Protein AF-R5XED9-F1 (afdb_monomer_lite)

InterPro domains:
  IPR010559 Signal transduction histidine kinase, internal region [PF06580] (290-365)
  IPR011051 RmlC-like cupin domain superfamily [SSF51182] (3-180)
  IPR013096 Cupin 2, conserved barrel [PF07883] (32-98)
  IPR014710 RmlC-like jelly roll fold [G3DSA:2.60.120.10] (1-120)
  IPR018771 PocR domain [PF10114] (120-231)
  IPR036890 Histidine kinase/HSP90-like ATPase superfamily [G3DSA:3.30.565.10] (344-487)
  IPR036890 Histidine kinase/HSP90-like ATPase superfamily [SSF55874] (348-483)
  IPR050640 Bacterial two-component sensor kinase systems [PTHR34220] (236-482)

Structure (mmCIF, N/CA/C/O backbone):
data_AF-R5XED9-F1
#
_entry.id   AF-R5XED9-F1
#
loop_
_atom_site.group_PDB
_atom_site.id
_atom_site.type_symbol
_atom_site.label_atom_id
_atom_site.label_alt_id
_atom_site.label_comp_id
_atom_site.label_asym_id
_atom_site.label_entity_id
_atom_site.label_seq_id
_atom_site.pdbx_PDB_ins_code
_atom_site.Cartn_x
_atom_site.Cartn_y
_atom_site.Cartn_z
_atom_site.occupancy
_atom_site.B_iso_or_equiv
_atom_site.auth_seq_id
_atom_site.auth_comp_id
_atom_site.auth_asym_id
_atom_site.auth_atom_id
_atom_site.pdbx_PDB_model_num
ATOM 1 N N . MET A 1 1 ? 29.997 -13.343 -53.198 1.00 53.66 1 MET A N 1
ATOM 2 C CA . MET A 1 1 ? 30.738 -12.195 -52.631 1.00 53.66 1 MET A CA 1
ATOM 3 C C . MET A 1 1 ? 30.025 -10.928 -53.077 1.00 53.66 1 MET A C 1
ATOM 5 O O . MET A 1 1 ? 29.960 -10.678 -54.275 1.00 53.66 1 MET A O 1
ATOM 9 N N . LYS A 1 2 ? 29.362 -10.212 -52.163 1.00 77.31 2 LYS A N 1
ATOM 10 C CA . LYS A 1 2 ? 28.575 -9.017 -52.507 1.00 77.31 2 LYS A CA 1
ATOM 11 C C . LYS A 1 2 ? 29.550 -7.839 -52.592 1.00 77.31 2 LYS A C 1
ATOM 13 O O . LYS A 1 2 ? 30.256 -7.584 -51.621 1.00 77.31 2 LYS A O 1
ATOM 18 N N . ILE A 1 3 ? 29.641 -7.177 -53.744 1.00 83.31 3 ILE A N 1
ATOM 19 C CA . ILE A 1 3 ? 30.470 -5.976 -53.923 1.00 83.31 3 ILE A CA 1
ATOM 20 C C . ILE A 1 3 ? 29.538 -4.772 -53.960 1.00 83.31 3 ILE A C 1
ATOM 22 O O . ILE A 1 3 ? 28.614 -4.732 -54.771 1.00 83.31 3 ILE A O 1
ATOM 26 N N . GLN A 1 4 ? 29.781 -3.800 -53.091 1.00 79.06 4 GLN A N 1
ATOM 27 C CA . GLN A 1 4 ? 29.063 -2.531 -53.064 1.00 79.06 4 GLN A CA 1
ATOM 28 C C . GLN A 1 4 ? 29.987 -1.435 -53.595 1.00 79.06 4 GLN A C 1
ATOM 30 O O . GLN A 1 4 ? 31.063 -1.220 -53.047 1.00 79.06 4 GLN A O 1
ATOM 35 N N . ARG A 1 5 ? 29.591 -0.761 -54.677 1.00 81.25 5 ARG A N 1
ATOM 36 C CA . ARG A 1 5 ? 30.381 0.318 -55.289 1.00 81.25 5 ARG A CA 1
ATOM 37 C C . ARG A 1 5 ? 30.017 1.665 -54.669 1.00 81.25 5 ARG A C 1
ATOM 39 O O . ARG A 1 5 ? 28.851 1.889 -54.356 1.00 81.25 5 ARG A O 1
ATOM 46 N N . THR A 1 6 ? 31.008 2.535 -54.520 1.00 79.00 6 THR A N 1
ATOM 47 C CA . THR A 1 6 ? 30.877 3.906 -54.008 1.00 79.00 6 THR A CA 1
ATOM 48 C C . THR A 1 6 ? 31.649 4.865 -54.919 1.00 79.00 6 THR A C 1
ATOM 50 O O . THR A 1 6 ? 32.412 4.433 -55.785 1.00 79.00 6 THR A O 1
ATOM 53 N N . ASP A 1 7 ? 31.495 6.175 -54.729 1.00 75.56 7 ASP A N 1
ATOM 54 C CA . ASP A 1 7 ? 32.214 7.177 -55.535 1.00 75.56 7 ASP A CA 1
ATOM 55 C C . ASP A 1 7 ? 33.727 7.257 -55.232 1.00 75.56 7 ASP A C 1
ATOM 57 O O . ASP A 1 7 ? 34.505 7.805 -56.021 1.00 75.56 7 ASP A O 1
ATOM 61 N N . TRP A 1 8 ? 34.159 6.693 -54.101 1.00 82.38 8 TRP A N 1
ATOM 62 C CA . TRP A 1 8 ? 35.553 6.662 -53.646 1.00 82.38 8 TRP A CA 1
ATOM 63 C C . TRP A 1 8 ? 36.232 5.294 -53.830 1.00 82.38 8 TRP A C 1
ATOM 65 O O . TRP A 1 8 ? 37.454 5.190 -53.702 1.00 82.38 8 TRP A O 1
ATOM 75 N N . GLY A 1 9 ? 35.468 4.252 -54.174 1.00 88.19 9 GLY A N 1
ATOM 76 C CA . GLY A 1 9 ? 35.983 2.905 -54.382 1.00 88.19 9 GLY A CA 1
ATOM 77 C C . GLY A 1 9 ? 34.903 1.833 -54.280 1.00 88.19 9 GLY A C 1
ATOM 78 O O . GLY A 1 9 ? 33.873 1.903 -54.955 1.00 88.19 9 GLY A O 1
ATOM 79 N N . TYR A 1 10 ? 35.152 0.785 -53.496 1.00 87.25 10 TYR A N 1
ATOM 80 C CA . TYR A 1 10 ? 34.181 -0.291 -53.299 1.00 87.25 10 TYR A CA 1
ATOM 81 C C . TYR A 1 10 ? 34.418 -1.067 -52.002 1.00 87.25 10 TYR A C 1
ATOM 83 O O . TYR A 1 10 ? 35.506 -1.064 -51.431 1.00 87.25 10 TYR A O 1
ATOM 91 N N . ILE A 1 11 ? 33.373 -1.759 -51.553 1.00 87.56 11 ILE A N 1
ATOM 92 C CA . ILE A 1 11 ? 33.363 -2.610 -50.367 1.00 87.56 11 ILE A CA 1
ATOM 93 C C . ILE A 1 11 ? 33.111 -4.051 -50.805 1.00 87.56 11 ILE A C 1
ATOM 95 O O . ILE A 1 11 ? 32.110 -4.349 -51.463 1.00 87.56 11 ILE A O 1
ATOM 99 N N . GLU A 1 12 ? 34.003 -4.952 -50.414 1.00 90.00 12 GLU A N 1
ATOM 100 C CA . GLU A 1 12 ? 33.852 -6.393 -50.578 1.00 90.00 12 GLU A CA 1
ATOM 101 C C . GLU A 1 12 ? 33.351 -7.021 -49.274 1.00 90.00 12 GLU A C 1
ATOM 103 O O . GLU A 1 12 ? 34.078 -7.099 -48.282 1.00 90.00 12 GLU A O 1
ATOM 108 N N . TRP A 1 13 ? 32.125 -7.532 -49.269 1.00 83.44 13 TRP A N 1
ATOM 109 C CA . TRP A 1 13 ? 31.593 -8.222 -48.099 1.00 83.44 13 TRP A CA 1
ATOM 110 C C . TRP A 1 13 ? 32.184 -9.629 -47.977 1.00 83.44 13 TRP A C 1
ATOM 112 O O . TRP A 1 13 ? 32.016 -10.460 -48.880 1.00 83.44 13 TRP A O 1
ATOM 122 N N . ARG A 1 14 ? 32.863 -9.893 -46.854 1.00 83.75 14 ARG A N 1
ATOM 123 C CA . ARG A 1 14 ? 33.386 -11.220 -46.487 1.00 83.75 14 ARG A CA 1
ATOM 124 C C . ARG A 1 14 ? 32.412 -11.956 -45.582 1.00 83.75 14 ARG A C 1
ATOM 126 O O . ARG A 1 14 ? 32.190 -13.145 -45.778 1.00 83.75 14 ARG A O 1
ATOM 133 N N . HIS A 1 15 ? 31.783 -11.222 -44.677 1.00 78.69 15 HIS A N 1
ATOM 134 C CA . HIS A 1 15 ? 30.698 -11.693 -43.841 1.00 78.69 15 HIS A CA 1
ATOM 135 C C . HIS A 1 15 ? 29.735 -10.530 -43.584 1.00 78.69 15 HIS A C 1
ATOM 137 O O . HIS A 1 15 ? 30.174 -9.427 -43.261 1.00 78.69 15 HIS A O 1
ATOM 143 N N . ILE A 1 16 ? 28.444 -10.783 -43.785 1.00 69.44 16 ILE A N 1
ATOM 144 C CA . ILE A 1 16 ? 27.357 -9.884 -43.396 1.00 69.44 16 ILE A CA 1
ATOM 145 C C . ILE A 1 16 ? 26.579 -10.653 -42.350 1.00 69.44 16 ILE A C 1
ATOM 147 O O . ILE A 1 16 ? 26.185 -11.793 -42.603 1.00 69.44 16 ILE A O 1
ATOM 151 N N . HIS A 1 17 ? 26.381 -10.035 -41.204 1.00 68.75 17 HIS A N 1
ATOM 152 C CA . HIS A 1 17 ? 25.638 -10.645 -40.127 1.00 68.75 17 HIS A CA 1
ATOM 153 C C . HIS A 1 17 ? 24.160 -10.929 -40.513 1.00 68.75 17 HIS A C 1
ATOM 155 O O . HIS A 1 17 ? 23.501 -10.111 -41.160 1.00 68.75 17 HIS A O 1
ATOM 161 N N . ASP A 1 18 ? 23.639 -12.093 -40.095 1.00 65.19 18 ASP A N 1
ATOM 162 C CA . ASP A 1 18 ? 22.243 -12.527 -40.277 1.00 65.19 18 ASP A CA 1
ATOM 163 C C . ASP A 1 18 ? 21.351 -12.066 -39.111 1.00 65.19 18 ASP A C 1
ATOM 165 O O . ASP A 1 18 ? 21.560 -12.462 -37.966 1.00 65.19 18 ASP A O 1
ATOM 169 N N . GLU A 1 19 ? 20.307 -11.288 -39.414 1.00 55.00 19 GLU A N 1
ATOM 170 C CA . GLU A 1 19 ? 19.311 -10.782 -38.454 1.00 55.00 19 GLU A CA 1
ATOM 171 C C . GLU A 1 19 ? 18.664 -11.858 -37.565 1.00 55.00 19 GLU A C 1
ATOM 173 O O . GLU A 1 19 ? 18.205 -11.534 -36.466 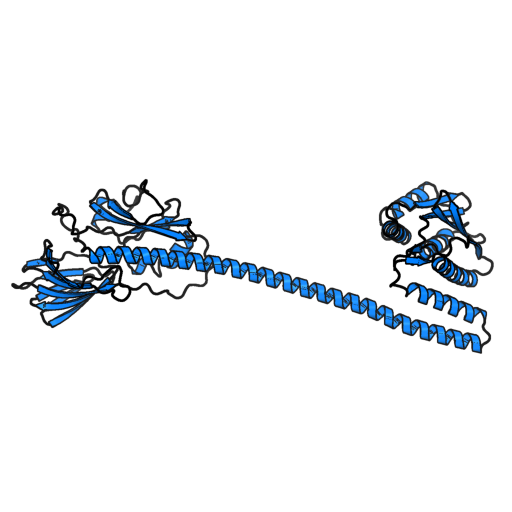1.00 55.00 19 GLU A O 1
ATOM 178 N N . ASN A 1 20 ? 18.656 -13.124 -37.991 1.00 53.72 20 ASN A N 1
ATOM 179 C CA . ASN A 1 20 ? 18.056 -14.226 -37.240 1.00 53.72 20 ASN A CA 1
ATOM 180 C C . ASN A 1 20 ? 19.028 -14.954 -36.293 1.00 53.72 20 ASN A C 1
ATOM 182 O O . ASN A 1 20 ? 18.572 -15.702 -35.422 1.00 53.72 20 ASN A O 1
ATOM 186 N N . ASP A 1 21 ? 20.344 -14.740 -36.408 1.00 59.78 21 ASP A N 1
ATOM 187 C CA . ASP A 1 21 ? 21.347 -15.422 -35.580 1.00 59.78 21 ASP A CA 1
ATOM 188 C C . ASP A 1 21 ? 21.891 -14.514 -34.465 1.00 59.78 21 ASP A C 1
ATOM 190 O O . ASP A 1 21 ? 22.807 -13.717 -34.653 1.00 59.78 21 ASP A O 1
ATOM 194 N N . LYS A 1 22 ? 21.364 -14.689 -33.247 1.00 52.91 22 LYS A N 1
ATOM 195 C CA . LYS A 1 22 ? 21.761 -13.928 -32.046 1.00 52.91 22 LYS A CA 1
ATOM 196 C C . LYS A 1 22 ? 23.208 -14.164 -31.582 1.00 52.91 22 LYS A C 1
ATOM 198 O O . LYS A 1 22 ? 23.651 -13.462 -30.676 1.00 52.91 22 LYS A O 1
ATOM 203 N N . LYS A 1 23 ? 23.925 -15.160 -32.120 1.00 50.56 23 LYS A N 1
ATOM 204 C CA . LYS A 1 23 ? 25.312 -15.479 -31.723 1.00 50.56 23 LYS A CA 1
ATOM 205 C C . LYS A 1 23 ? 26.367 -14.787 -32.581 1.00 50.56 23 LYS A C 1
ATOM 207 O O . LYS A 1 23 ? 27.542 -14.809 -32.225 1.00 50.56 23 LYS A O 1
ATOM 212 N N . GLN A 1 24 ? 25.967 -14.186 -33.694 1.00 57.19 24 GLN A N 1
ATOM 213 C CA . GLN A 1 24 ? 26.857 -13.473 -34.602 1.00 57.19 24 GLN A CA 1
ATOM 214 C C . GLN A 1 24 ? 26.463 -12.004 -34.529 1.00 57.19 24 GLN A C 1
ATOM 216 O O . GLN A 1 24 ? 25.286 -11.703 -34.584 1.00 57.19 24 GLN A O 1
ATOM 221 N N . LEU A 1 25 ? 27.400 -11.083 -34.328 1.00 63.72 25 LEU A N 1
ATOM 222 C CA . LEU A 1 25 ? 27.081 -9.650 -34.216 1.00 63.72 25 LEU A CA 1
ATOM 223 C C . LEU A 1 25 ? 28.020 -8.769 -35.044 1.00 63.72 25 LEU A C 1
ATOM 225 O O . LEU A 1 25 ? 27.736 -7.590 -35.216 1.00 63.72 25 LEU A O 1
ATOM 229 N N . MET A 1 26 ? 29.115 -9.335 -35.558 1.00 76.56 26 MET A N 1
ATOM 230 C CA . MET A 1 26 ? 30.164 -8.595 -36.251 1.00 76.56 26 MET A CA 1
ATOM 231 C C . MET A 1 26 ? 29.989 -8.653 -37.764 1.00 76.56 26 MET A C 1
ATOM 233 O O . MET A 1 26 ? 29.699 -9.712 -38.318 1.00 76.56 26 MET A O 1
ATOM 237 N N . ASP A 1 27 ? 30.280 -7.541 -38.428 1.00 80.38 27 ASP A N 1
ATOM 238 C CA . ASP A 1 27 ? 30.421 -7.489 -39.880 1.00 80.38 27 ASP A CA 1
ATOM 239 C C . ASP A 1 27 ? 31.900 -7.507 -40.275 1.00 80.38 27 ASP A C 1
ATOM 241 O O . ASP A 1 27 ? 32.727 -6.840 -39.650 1.00 80.38 27 ASP A O 1
ATOM 245 N N . ILE A 1 28 ? 32.238 -8.236 -41.346 1.00 86.38 28 ILE A N 1
ATOM 246 C CA . ILE A 1 28 ? 33.608 -8.302 -41.873 1.00 86.38 28 ILE A CA 1
ATOM 247 C C . ILE A 1 28 ? 33.599 -7.934 -43.353 1.00 86.38 28 ILE A C 1
ATOM 249 O O . ILE A 1 28 ? 32.972 -8.598 -44.190 1.00 86.38 28 ILE A O 1
ATOM 253 N N . ARG A 1 29 ? 34.350 -6.892 -43.702 1.00 88.12 29 ARG A N 1
ATOM 254 C CA . ARG A 1 29 ? 34.438 -6.378 -45.072 1.00 88.12 29 ARG A CA 1
ATOM 255 C C . ARG A 1 29 ? 35.858 -5.978 -45.435 1.00 88.12 29 ARG A C 1
ATOM 257 O O . ARG A 1 29 ? 36.657 -5.674 -44.563 1.00 88.12 29 ARG A O 1
ATOM 264 N N . ILE A 1 30 ? 36.164 -5.960 -46.727 1.00 91.62 30 ILE A N 1
ATOM 265 C CA . ILE A 1 30 ? 37.365 -5.299 -47.242 1.00 91.62 30 ILE A CA 1
ATOM 266 C C . ILE A 1 30 ? 36.920 -3.978 -47.863 1.00 91.62 30 ILE A C 1
ATOM 268 O O . ILE A 1 30 ? 36.149 -3.976 -48.824 1.00 91.62 30 ILE A O 1
ATOM 272 N N . SER A 1 31 ? 37.370 -2.866 -47.290 1.00 91.38 31 SER A N 1
ATOM 273 C CA . SER A 1 31 ? 37.200 -1.531 -47.862 1.00 91.38 31 SER A CA 1
ATOM 274 C C . SER A 1 31 ? 38.340 -1.266 -48.837 1.00 91.38 31 SER A C 1
ATOM 276 O O . SER A 1 31 ? 39.497 -1.519 -48.506 1.00 91.38 31 SER A O 1
ATOM 278 N N . VAL A 1 32 ? 38.027 -0.789 -50.041 1.00 93.75 32 VAL A N 1
ATOM 279 C CA . VAL A 1 32 ? 39.030 -0.427 -51.045 1.00 93.75 32 VAL A CA 1
ATOM 280 C C . VAL A 1 32 ? 38.841 1.027 -51.446 1.00 93.75 32 VAL A C 1
ATOM 282 O O . VAL A 1 32 ? 37.838 1.367 -52.074 1.00 93.75 32 VAL A O 1
ATOM 285 N N . VAL A 1 33 ? 39.817 1.875 -51.115 1.00 93.06 33 VAL A N 1
ATOM 286 C CA . VAL A 1 33 ? 39.864 3.286 -51.523 1.00 93.06 33 VAL A CA 1
ATOM 287 C C . VAL A 1 33 ? 40.823 3.420 -52.704 1.00 93.06 33 VAL A C 1
ATOM 289 O O . VAL A 1 33 ? 41.997 3.056 -52.615 1.00 93.06 33 VAL A O 1
ATOM 292 N N . LEU A 1 34 ? 40.327 3.913 -53.840 1.00 93.50 34 LEU A N 1
ATOM 293 C CA . LEU A 1 34 ? 41.133 4.025 -55.062 1.00 93.50 34 LEU A CA 1
ATOM 294 C C . LEU A 1 34 ? 42.209 5.125 -54.939 1.00 93.50 34 LEU A C 1
ATOM 296 O O . LEU A 1 34 ? 42.018 6.063 -54.163 1.00 93.50 34 LEU A O 1
ATOM 300 N N . PRO A 1 35 ? 43.313 5.046 -55.706 1.00 93.62 35 PRO A N 1
ATOM 301 C CA . PRO A 1 35 ? 44.357 6.073 -55.709 1.00 93.62 35 PRO A CA 1
ATOM 302 C C . PRO A 1 35 ? 43.795 7.483 -55.921 1.00 93.62 35 PRO A C 1
ATOM 304 O O . PRO A 1 35 ? 42.938 7.703 -56.784 1.00 93.62 35 PRO A O 1
ATOM 307 N N . GLY A 1 36 ? 44.241 8.436 -55.098 1.00 86.69 36 GLY A N 1
ATOM 308 C CA . GLY A 1 36 ? 43.789 9.831 -55.135 1.00 86.69 36 GLY A CA 1
ATOM 309 C C . GLY A 1 36 ? 42.319 10.060 -54.751 1.00 86.69 36 GLY A C 1
ATOM 310 O O . GLY A 1 36 ? 41.813 11.175 -54.905 1.00 86.69 36 GLY A O 1
ATOM 311 N N . LYS A 1 37 ? 41.603 9.033 -54.273 1.00 91.44 37 LYS A N 1
ATOM 312 C CA . LYS A 1 37 ? 40.243 9.154 -53.732 1.00 91.44 37 LYS A CA 1
ATOM 313 C C . LYS A 1 37 ? 40.260 9.215 -52.210 1.00 91.44 37 LYS A C 1
ATOM 315 O O . LYS A 1 37 ? 41.192 8.758 -51.547 1.00 91.44 37 LYS A O 1
ATOM 320 N N . SER A 1 38 ? 39.183 9.759 -51.656 1.00 87.12 38 SER A N 1
ATOM 321 C CA . SER A 1 38 ? 38.952 9.790 -50.219 1.00 87.12 38 SER A CA 1
ATOM 322 C C . SER A 1 38 ? 37.547 9.330 -49.871 1.00 87.12 38 SER A C 1
ATOM 324 O O . SER A 1 38 ? 36.565 9.684 -50.526 1.00 87.12 38 SER A O 1
ATOM 326 N N . GLN A 1 39 ? 37.463 8.533 -48.813 1.00 85.69 39 GLN A N 1
ATOM 327 C CA . GLN A 1 39 ? 36.217 8.275 -48.120 1.00 85.69 39 GLN A CA 1
ATOM 328 C C . GLN A 1 39 ? 35.879 9.535 -47.308 1.00 85.69 39 GLN A C 1
ATOM 330 O O . GLN A 1 39 ? 36.675 9.920 -46.448 1.00 85.69 39 GLN A O 1
ATOM 335 N N . PRO A 1 40 ? 34.740 10.198 -47.574 1.00 80.62 40 PRO A N 1
ATOM 336 C CA . PRO A 1 40 ? 34.420 11.475 -46.948 1.00 80.62 40 PRO A CA 1
ATOM 337 C C . PRO A 1 40 ? 34.156 11.316 -45.449 1.00 80.62 40 PRO A C 1
ATOM 339 O O . PRO A 1 40 ? 33.807 10.231 -44.976 1.00 80.62 40 PRO A O 1
ATOM 342 N N . LYS A 1 41 ? 34.272 12.422 -44.706 1.00 82.56 41 LYS A N 1
ATOM 343 C CA . LYS A 1 41 ? 34.002 12.461 -43.266 1.00 82.56 41 LYS A CA 1
ATOM 344 C C . LYS A 1 41 ? 32.626 11.904 -42.913 1.00 82.56 41 LYS A C 1
ATOM 346 O O . LYS A 1 41 ? 31.605 12.425 -43.359 1.00 82.56 41 LYS A O 1
ATOM 351 N N . HIS A 1 42 ? 32.608 10.894 -42.052 1.00 81.62 42 HIS A N 1
ATOM 352 C CA . HIS A 1 42 ? 31.393 10.265 -41.539 1.00 81.62 42 HIS A CA 1
ATOM 353 C C . HIS A 1 42 ? 31.592 9.763 -40.106 1.00 81.62 42 HIS A C 1
ATOM 355 O O . HIS A 1 42 ? 32.684 9.877 -39.552 1.00 81.62 42 HIS A O 1
ATOM 361 N N . THR A 1 43 ? 30.527 9.245 -39.498 1.00 76.94 43 THR A N 1
ATOM 362 C CA . THR A 1 43 ? 30.533 8.749 -38.119 1.00 76.94 43 THR A CA 1
ATOM 363 C C . THR A 1 43 ? 29.780 7.431 -38.044 1.00 76.94 43 THR A C 1
ATOM 365 O O . THR A 1 43 ? 28.676 7.317 -38.580 1.00 76.94 43 THR A O 1
ATOM 368 N N . HIS A 1 44 ? 30.356 6.458 -37.344 1.00 75.06 44 HIS A N 1
ATOM 369 C CA . HIS A 1 44 ? 29.698 5.199 -37.012 1.00 75.06 44 HIS A CA 1
ATOM 370 C C . HIS A 1 44 ? 29.288 5.218 -35.549 1.00 75.06 44 HIS A C 1
ATOM 372 O O . HIS A 1 44 ? 30.126 5.108 -34.669 1.00 75.06 44 HIS A O 1
ATOM 378 N N . TYR A 1 45 ? 28.000 5.394 -35.275 1.00 70.38 45 TYR A N 1
ATOM 379 C CA . TYR A 1 45 ? 27.528 5.557 -33.898 1.00 70.38 45 TYR A CA 1
ATOM 380 C C . TYR A 1 45 ? 27.180 4.249 -33.184 1.00 70.38 45 TYR A C 1
ATOM 382 O O . TYR A 1 45 ? 27.131 4.196 -31.962 1.00 70.38 45 TYR A O 1
ATOM 390 N N . SER A 1 46 ? 26.865 3.211 -33.958 1.00 62.97 46 SER A N 1
ATOM 391 C CA . SER A 1 46 ? 26.353 1.933 -33.451 1.00 62.97 46 SER A CA 1
ATOM 392 C C . SER A 1 46 ? 27.385 0.814 -33.486 1.00 62.97 46 SER A C 1
ATOM 394 O O . SER A 1 46 ? 27.082 -0.296 -33.063 1.00 62.97 46 SER A O 1
ATOM 396 N N . GLU A 1 47 ? 28.586 1.098 -33.984 1.00 75.69 47 GLU A N 1
ATOM 397 C CA . GLU A 1 47 ? 29.659 0.129 -34.158 1.00 75.69 47 GLU A CA 1
ATOM 398 C C . GLU A 1 47 ? 31.015 0.793 -33.912 1.00 75.69 47 GLU A C 1
ATOM 400 O O . GLU A 1 47 ? 31.258 1.905 -34.383 1.00 75.69 47 GLU A O 1
ATOM 405 N N . GLU A 1 48 ? 31.888 0.101 -33.190 1.00 84.25 48 GLU A N 1
ATOM 406 C CA . GLU A 1 48 ? 33.326 0.359 -33.201 1.00 84.25 48 GLU A CA 1
ATOM 407 C C . GLU A 1 48 ? 33.951 -0.392 -34.382 1.00 84.25 48 GLU A C 1
ATOM 409 O O . GLU A 1 48 ? 33.442 -1.429 -34.830 1.00 84.25 48 GLU A O 1
ATOM 414 N N . GLN A 1 49 ? 35.039 0.143 -34.931 1.00 87.81 49 GLN A N 1
ATOM 415 C CA . GLN A 1 49 ? 35.682 -0.431 -36.107 1.00 87.81 49 GLN A CA 1
ATOM 416 C C . GLN A 1 49 ? 37.159 -0.701 -35.867 1.00 87.81 49 GLN A C 1
ATOM 418 O O . GLN A 1 49 ? 37.921 0.145 -35.399 1.00 87.81 49 GLN A O 1
ATOM 423 N N . MET A 1 50 ? 37.557 -1.902 -36.263 1.00 89.56 50 MET A N 1
ATOM 424 C CA . MET A 1 50 ? 38.933 -2.359 -36.309 1.00 89.56 50 MET A CA 1
ATOM 425 C C . MET A 1 50 ? 39.340 -2.490 -37.772 1.00 89.56 50 MET A C 1
ATOM 427 O O . MET A 1 50 ? 38.738 -3.274 -38.506 1.00 89.56 50 MET A O 1
ATOM 431 N N . LEU A 1 51 ? 40.340 -1.723 -38.203 1.00 91.62 51 LEU A N 1
ATOM 432 C CA . LEU A 1 51 ? 40.851 -1.748 -39.569 1.00 91.62 51 LEU A CA 1
ATOM 433 C C . LEU A 1 51 ? 42.287 -2.258 -39.572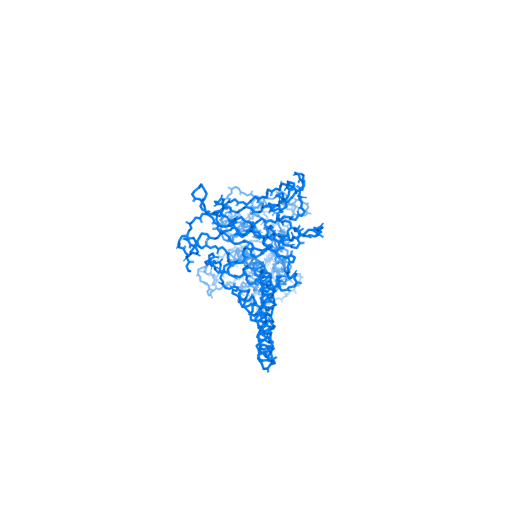 1.00 91.62 51 LEU A C 1
ATOM 435 O O . LEU A 1 51 ? 43.137 -1.778 -38.822 1.00 91.62 51 LEU A O 1
ATOM 439 N N . TYR A 1 52 ? 42.562 -3.210 -40.454 1.00 94.12 52 TYR A N 1
ATOM 440 C CA . TYR A 1 52 ? 43.899 -3.708 -40.734 1.00 94.12 52 TYR A CA 1
ATOM 441 C C . TYR A 1 52 ? 44.250 -3.423 -42.192 1.00 94.12 52 TYR A C 1
ATOM 443 O O . TYR A 1 52 ? 43.590 -3.931 -43.106 1.00 94.12 52 TYR A O 1
ATOM 451 N N . VAL A 1 53 ? 45.282 -2.609 -42.417 1.00 95.31 53 VAL A N 1
ATOM 452 C CA . VAL A 1 53 ? 45.700 -2.218 -43.767 1.00 95.31 53 VAL A CA 1
ATOM 453 C C . VAL A 1 53 ? 46.394 -3.404 -44.431 1.00 95.31 53 VAL A C 1
ATOM 455 O O . VAL A 1 53 ? 47.480 -3.819 -44.031 1.00 95.31 53 VAL A O 1
ATOM 458 N N . MET A 1 54 ? 45.762 -3.964 -45.459 1.00 95.06 54 MET A N 1
ATOM 459 C CA . MET A 1 54 ? 46.263 -5.119 -46.203 1.00 95.06 54 MET A CA 1
ATOM 460 C C . MET A 1 54 ? 47.267 -4.712 -47.288 1.00 95.06 54 MET A C 1
ATOM 462 O O . MET A 1 54 ? 48.228 -5.436 -47.532 1.00 95.06 54 MET A O 1
ATOM 466 N N . SER A 1 55 ? 47.033 -3.580 -47.960 1.00 94.88 55 SER A N 1
ATOM 467 C CA . SER A 1 55 ? 47.898 -3.037 -49.018 1.00 94.88 55 SER A CA 1
ATOM 468 C C . SER A 1 55 ? 47.657 -1.538 -49.217 1.00 94.88 55 SER A C 1
ATOM 470 O O . SER A 1 55 ? 46.571 -1.052 -48.904 1.00 94.88 55 SER A O 1
ATOM 472 N N . GLY A 1 56 ? 48.634 -0.831 -49.790 1.00 94.00 56 GLY A N 1
ATOM 473 C CA . GLY A 1 56 ? 48.583 0.619 -50.009 1.00 94.00 56 GLY A CA 1
ATOM 474 C C . GLY A 1 56 ? 48.931 1.442 -48.763 1.00 94.00 56 GLY A C 1
ATOM 475 O O . GLY A 1 56 ? 49.315 0.899 -47.721 1.00 94.00 56 GLY A O 1
ATOM 476 N N . GLU A 1 57 ? 48.807 2.763 -48.884 1.00 94.50 57 GLU A N 1
ATOM 477 C CA . GLU A 1 57 ? 49.022 3.719 -47.794 1.00 94.50 57 GLU A CA 1
ATOM 478 C C . GLU A 1 57 ? 47.994 4.854 -47.821 1.00 94.50 57 GLU A C 1
ATOM 480 O O . GLU A 1 57 ? 47.510 5.281 -48.874 1.00 94.50 57 GLU A O 1
ATOM 485 N N . GLY A 1 58 ? 47.622 5.327 -46.635 1.00 93.94 58 GLY A N 1
ATOM 486 C CA . GLY A 1 58 ? 46.548 6.291 -46.473 1.00 93.94 58 GLY A CA 1
ATOM 487 C C . GLY A 1 58 ? 46.665 7.142 -45.219 1.00 93.94 58 GLY A C 1
ATOM 488 O O . GLY A 1 58 ? 47.339 6.801 -44.247 1.00 93.94 58 GLY A O 1
ATOM 489 N N . ILE A 1 59 ? 45.974 8.278 -45.232 1.00 95.00 59 ILE A N 1
ATOM 490 C CA . ILE A 1 59 ? 45.799 9.142 -44.065 1.00 95.00 59 ILE A CA 1
ATOM 491 C C . ILE A 1 59 ? 44.381 8.956 -43.532 1.00 95.00 59 ILE A C 1
ATOM 493 O O . ILE A 1 59 ? 43.412 9.354 -44.181 1.00 95.00 59 ILE A O 1
ATOM 497 N N . HIS A 1 60 ? 44.277 8.425 -42.317 1.00 93.19 60 HIS A N 1
ATOM 498 C CA . HIS A 1 60 ? 43.041 8.360 -41.541 1.00 93.19 60 HIS A CA 1
ATOM 499 C C . HIS A 1 60 ? 42.952 9.583 -40.641 1.00 93.19 60 HIS A C 1
ATOM 501 O O . HIS A 1 60 ? 43.869 9.859 -39.870 1.00 93.19 60 HIS A O 1
ATOM 507 N N . ILE A 1 61 ? 41.861 10.330 -40.712 1.00 92.31 61 ILE A N 1
ATOM 508 C CA . ILE A 1 61 ? 41.642 11.502 -39.868 1.00 92.31 61 ILE A CA 1
ATOM 509 C C . ILE A 1 61 ? 40.531 11.164 -38.886 1.00 92.31 61 ILE A C 1
ATOM 511 O O . ILE A 1 61 ? 39.370 11.216 -39.262 1.00 92.31 61 ILE A O 1
ATOM 515 N N . ILE A 1 62 ? 40.875 10.824 -37.643 1.00 90.75 62 ILE A N 1
ATOM 516 C CA . ILE A 1 62 ? 39.928 10.383 -36.606 1.00 90.75 62 ILE A CA 1
ATOM 517 C C . ILE A 1 62 ? 39.788 11.497 -35.572 1.00 90.75 62 ILE A C 1
ATOM 519 O O . ILE A 1 62 ? 40.775 11.952 -34.994 1.00 90.75 62 ILE A O 1
ATOM 523 N N . ASN A 1 63 ? 38.567 11.993 -35.367 1.00 86.62 63 ASN A N 1
ATOM 524 C CA . ASN A 1 63 ? 38.265 13.140 -34.502 1.00 86.62 63 ASN A CA 1
ATOM 525 C C . ASN A 1 63 ? 39.189 14.349 -34.759 1.00 86.62 63 ASN A C 1
ATOM 527 O O . ASN A 1 63 ? 39.612 15.048 -33.841 1.00 86.62 63 ASN A O 1
ATOM 531 N N . GLY A 1 64 ? 39.520 14.582 -36.035 1.00 85.81 64 GLY A N 1
ATOM 532 C CA . GLY A 1 64 ? 40.386 15.675 -36.488 1.00 85.81 64 GLY A CA 1
ATOM 533 C C . GLY A 1 64 ? 41.893 15.418 -36.362 1.00 85.81 64 GLY A C 1
ATOM 534 O O . GLY A 1 64 ? 42.679 16.233 -36.844 1.00 85.81 64 GLY A O 1
ATOM 535 N N . LYS A 1 65 ? 42.322 14.297 -35.768 1.00 89.75 65 LYS A N 1
ATOM 536 C CA . LYS A 1 65 ? 43.736 13.904 -35.684 1.00 89.75 65 LYS A CA 1
ATOM 537 C C . LYS A 1 65 ? 44.119 13.047 -36.884 1.00 89.75 65 LYS A C 1
ATOM 539 O O . LYS A 1 65 ? 43.417 12.098 -37.211 1.00 89.75 65 LYS A O 1
ATOM 544 N N . LYS A 1 66 ? 45.233 13.380 -37.541 1.00 92.38 66 LYS A N 1
ATOM 545 C CA . LYS A 1 66 ? 45.741 12.639 -38.703 1.00 92.38 66 LYS A CA 1
ATOM 546 C C . LYS A 1 66 ? 46.608 11.461 -38.259 1.00 92.38 66 LYS A C 1
ATOM 548 O O . LYS A 1 66 ? 47.530 11.635 -37.467 1.00 92.38 66 LYS A O 1
ATOM 553 N N . HIS A 1 67 ? 46.355 10.299 -38.838 1.00 92.00 67 HIS A N 1
ATOM 554 C CA . HIS A 1 67 ? 47.091 9.060 -38.645 1.00 92.00 67 HIS A CA 1
ATOM 555 C C . HIS A 1 67 ? 47.504 8.538 -40.021 1.00 92.00 67 HIS A C 1
ATOM 557 O O . HIS A 1 67 ? 46.658 8.132 -40.813 1.00 92.00 67 HIS A O 1
ATOM 563 N N . HIS A 1 68 ? 48.799 8.575 -40.317 1.00 95.25 68 HIS A N 1
ATOM 564 C CA . HIS A 1 68 ? 49.336 7.949 -41.522 1.00 95.25 68 HIS A CA 1
ATOM 565 C C . HIS A 1 68 ? 49.476 6.445 -41.270 1.00 95.25 68 HIS A C 1
ATOM 567 O O . HIS A 1 68 ? 50.014 6.057 -40.229 1.00 95.25 68 HIS A O 1
ATOM 573 N N . LYS A 1 69 ? 48.933 5.628 -42.176 1.00 94.25 69 LYS A N 1
ATOM 574 C CA . LYS A 1 69 ? 48.906 4.173 -42.071 1.00 94.25 69 LYS A CA 1
ATOM 575 C C . LYS A 1 69 ? 49.311 3.507 -43.377 1.00 94.25 69 LYS A C 1
ATOM 577 O O . LYS A 1 69 ? 48.896 3.941 -44.449 1.00 94.25 69 LYS A O 1
ATOM 582 N N . LYS A 1 70 ? 50.090 2.436 -43.265 1.00 94.56 70 LYS A N 1
ATOM 583 C CA . LYS A 1 70 ? 50.553 1.605 -44.386 1.00 94.56 70 LYS A CA 1
ATOM 584 C C . LYS A 1 70 ? 50.265 0.126 -44.140 1.00 94.56 70 LYS A C 1
ATOM 586 O O . LYS A 1 70 ? 49.893 -0.267 -43.036 1.00 94.56 70 LYS A O 1
ATOM 591 N N . ALA A 1 71 ? 50.467 -0.694 -45.168 1.00 95.00 71 ALA A N 1
ATOM 592 C CA . ALA A 1 71 ? 50.296 -2.143 -45.095 1.00 95.00 71 ALA A CA 1
ATOM 593 C C . ALA A 1 71 ? 50.943 -2.764 -43.838 1.00 95.00 71 ALA A C 1
ATOM 595 O O . ALA A 1 71 ? 52.105 -2.504 -43.520 1.00 95.00 71 ALA A O 1
ATOM 596 N N . GLY A 1 72 ? 50.173 -3.595 -43.135 1.00 92.12 72 GLY A N 1
ATOM 597 C CA . GLY A 1 72 ? 50.559 -4.245 -41.883 1.00 92.12 72 GLY A CA 1
ATOM 598 C C . GLY A 1 72 ? 50.172 -3.483 -40.613 1.00 92.12 72 GLY A C 1
ATOM 599 O O . GLY A 1 72 ? 50.288 -4.040 -39.521 1.00 92.12 72 GLY A O 1
ATOM 600 N N . GLU A 1 73 ? 49.703 -2.240 -40.726 1.00 94.50 73 GLU A N 1
ATOM 601 C CA . GLU A 1 73 ? 49.333 -1.417 -39.576 1.00 94.50 73 GLU A CA 1
ATOM 602 C C . GLU A 1 73 ? 47.834 -1.465 -39.260 1.00 94.50 73 GLU A C 1
ATOM 604 O O . GLU A 1 73 ? 46.986 -1.755 -40.106 1.00 94.50 73 GLU A O 1
ATOM 609 N N . PHE A 1 74 ? 47.520 -1.161 -38.000 1.00 92.00 74 PHE A N 1
ATOM 610 C CA . PHE A 1 74 ? 46.173 -1.215 -37.443 1.00 92.00 74 PHE A CA 1
ATOM 611 C C . PHE A 1 74 ? 45.623 0.177 -37.114 1.00 92.00 74 PHE A C 1
ATOM 613 O O . PHE A 1 74 ? 46.368 1.075 -36.684 1.00 92.00 74 PHE A O 1
ATOM 620 N N . VAL A 1 75 ? 44.309 0.333 -37.271 1.00 89.94 75 VAL A N 1
ATOM 621 C CA . VAL A 1 75 ? 43.534 1.512 -36.881 1.00 89.94 75 VAL A CA 1
ATOM 622 C C . VAL A 1 75 ? 42.321 1.065 -36.079 1.00 89.94 75 VAL A C 1
ATOM 624 O O . VAL A 1 75 ? 41.586 0.171 -36.489 1.00 89.94 75 VAL A O 1
ATOM 627 N N . TYR A 1 76 ? 42.114 1.718 -34.942 1.00 88.94 76 TYR A N 1
ATOM 628 C CA . TYR A 1 76 ? 40.941 1.531 -34.103 1.00 88.94 76 TYR A CA 1
ATOM 629 C C . TYR A 1 76 ? 40.096 2.795 -34.108 1.00 88.94 76 TYR A C 1
ATOM 631 O O . TYR A 1 76 ? 40.643 3.899 -34.020 1.00 88.94 76 TYR A O 1
ATOM 639 N N . ILE A 1 77 ? 38.783 2.629 -34.219 1.00 86.62 77 ILE A N 1
ATOM 640 C CA . ILE A 1 77 ? 37.832 3.728 -34.337 1.00 86.62 77 ILE A CA 1
ATOM 641 C C . ILE A 1 77 ? 36.687 3.457 -33.373 1.00 86.62 77 ILE A C 1
ATOM 643 O O . ILE A 1 77 ? 35.891 2.542 -33.586 1.00 86.62 77 ILE A O 1
ATOM 647 N N . ASP A 1 78 ? 36.632 4.255 -32.309 1.00 81.94 78 ASP A N 1
ATOM 648 C CA . ASP A 1 78 ? 35.565 4.199 -31.313 1.00 81.94 78 ASP A CA 1
ATOM 649 C C . ASP A 1 78 ? 34.193 4.483 -31.937 1.00 81.94 78 ASP A C 1
ATOM 651 O O . ASP A 1 78 ? 34.056 5.312 -32.846 1.00 81.94 78 ASP A O 1
ATOM 655 N N . GLY A 1 79 ? 33.156 3.853 -31.381 1.00 79.88 79 GLY A N 1
ATOM 656 C CA . GLY A 1 79 ? 31.774 4.220 -31.675 1.00 79.88 79 GLY A CA 1
ATOM 657 C C . GLY A 1 79 ? 31.534 5.712 -31.403 1.00 79.88 79 GLY A C 1
ATOM 658 O O . GLY A 1 79 ? 31.924 6.251 -30.371 1.00 79.88 79 GLY A O 1
ATOM 659 N N . GLY A 1 80 ? 30.922 6.406 -32.358 1.00 74.00 80 GLY A N 1
ATOM 660 C CA . GLY A 1 80 ? 30.643 7.843 -32.295 1.00 74.00 80 GLY A CA 1
ATOM 661 C C . GLY A 1 80 ? 31.798 8.750 -32.739 1.00 74.00 80 GLY A C 1
ATOM 662 O O . GLY A 1 80 ? 31.587 9.964 -32.854 1.00 74.00 80 GLY A O 1
ATOM 663 N N . ALA A 1 81 ? 32.983 8.205 -33.051 1.00 81.94 81 ALA A N 1
ATOM 664 C CA . ALA A 1 81 ? 34.100 8.975 -33.593 1.00 81.94 81 ALA A CA 1
ATOM 665 C C . ALA A 1 81 ? 33.857 9.383 -35.057 1.00 81.94 81 ALA A C 1
ATOM 667 O O . ALA A 1 81 ? 33.422 8.590 -35.893 1.00 81.94 81 ALA A O 1
ATOM 668 N N . THR A 1 82 ? 34.169 10.639 -35.385 1.00 83.00 82 THR A N 1
ATOM 669 C CA . THR A 1 82 ? 34.173 11.101 -36.782 1.00 83.00 82 THR A CA 1
ATOM 670 C C . THR A 1 82 ? 35.456 10.655 -37.468 1.00 83.00 82 THR A C 1
ATOM 672 O O . THR A 1 82 ? 36.536 10.854 -36.910 1.00 83.00 82 THR A O 1
ATOM 675 N N . HIS A 1 83 ? 35.369 10.125 -38.686 1.00 89.50 83 HIS A N 1
ATOM 676 C CA . HIS A 1 83 ? 36.549 9.726 -39.448 1.00 89.50 83 HIS A CA 1
ATOM 677 C C . HIS A 1 83 ? 36.442 9.933 -40.960 1.00 89.50 83 HIS A C 1
ATOM 679 O O . HIS A 1 83 ? 35.348 9.991 -41.520 1.00 89.50 83 HIS A O 1
ATOM 685 N N . GLU A 1 84 ? 37.591 10.064 -41.616 1.00 91.25 84 GLU A N 1
ATOM 686 C CA . GLU A 1 84 ? 37.751 10.047 -43.074 1.00 91.25 84 GLU A CA 1
ATOM 687 C C . GLU A 1 84 ? 39.083 9.405 -43.446 1.00 91.25 84 GLU A C 1
ATOM 689 O O . GLU A 1 84 ? 40.062 9.515 -42.704 1.00 91.25 84 GLU A O 1
ATOM 694 N N . THR A 1 85 ? 39.124 8.773 -44.613 1.00 92.56 85 THR A N 1
ATOM 695 C CA . THR A 1 85 ? 40.295 8.040 -45.100 1.00 92.56 85 THR A CA 1
ATOM 696 C C . THR A 1 85 ? 40.690 8.587 -46.461 1.00 92.56 85 THR A C 1
ATOM 698 O O . THR A 1 85 ? 39.867 8.645 -47.372 1.00 92.56 85 THR A O 1
ATOM 701 N N . HIS A 1 86 ? 41.950 8.976 -46.615 1.00 93.62 86 HIS A N 1
ATOM 702 C CA . HIS A 1 86 ? 42.509 9.474 -47.868 1.00 93.62 86 HIS A CA 1
ATOM 703 C C . HIS A 1 86 ? 43.556 8.493 -48.365 1.00 93.62 86 HIS A C 1
ATOM 705 O O . HIS A 1 86 ? 44.546 8.280 -47.669 1.00 93.62 86 HIS A O 1
ATOM 711 N N . ASN A 1 87 ? 43.372 7.932 -49.558 1.00 94.75 87 ASN A N 1
ATOM 712 C CA . ASN A 1 87 ? 44.447 7.187 -50.196 1.00 94.75 87 ASN A CA 1
ATOM 713 C C . ASN A 1 87 ? 45.465 8.190 -50.759 1.00 94.75 87 ASN A C 1
ATOM 715 O O . ASN A 1 87 ? 45.112 9.018 -51.603 1.00 94.75 87 ASN A O 1
ATOM 719 N N . ILE A 1 88 ? 46.699 8.133 -50.254 1.00 93.62 88 ILE A N 1
ATOM 720 C CA . ILE A 1 88 ? 47.798 9.014 -50.675 1.00 93.62 88 ILE A CA 1
ATOM 721 C C . ILE A 1 88 ? 48.836 8.299 -51.545 1.00 93.62 88 ILE A C 1
ATOM 723 O O . ILE A 1 88 ? 49.738 8.962 -52.049 1.00 93.62 88 ILE A O 1
ATOM 727 N N . GLY A 1 89 ? 48.699 6.984 -51.724 1.00 89.69 89 GLY A N 1
ATOM 728 C CA . GLY A 1 89 ? 49.569 6.182 -52.571 1.00 89.69 89 GLY A CA 1
ATOM 729 C C . GLY A 1 89 ? 49.039 6.022 -53.999 1.00 89.69 89 GLY A C 1
ATOM 730 O O . GLY A 1 89 ? 47.894 6.354 -54.320 1.00 89.69 89 GLY A O 1
ATOM 731 N N . ASP A 1 90 ? 49.884 5.442 -54.850 1.00 91.75 90 ASP A N 1
ATOM 732 C CA . ASP A 1 90 ? 49.578 5.170 -56.263 1.00 91.75 90 ASP A CA 1
ATOM 733 C C . ASP A 1 90 ? 48.841 3.832 -56.478 1.00 91.75 90 ASP A C 1
ATOM 735 O O . ASP A 1 90 ? 48.358 3.539 -57.573 1.00 91.75 90 ASP A O 1
ATOM 739 N N . GLU A 1 91 ? 48.708 3.024 -55.423 1.00 93.94 91 GLU A N 1
ATOM 740 C CA . GLU A 1 91 ? 47.996 1.745 -55.425 1.00 93.94 91 GLU A CA 1
ATOM 741 C C . GLU A 1 91 ? 46.718 1.803 -54.568 1.00 93.94 91 GLU A C 1
ATOM 743 O O . GLU A 1 91 ? 46.606 2.633 -53.661 1.00 93.94 91 GLU A O 1
ATOM 748 N N . PRO A 1 92 ? 45.711 0.942 -54.819 1.00 95.31 92 PRO A N 1
ATOM 749 C CA . PRO A 1 92 ? 44.512 0.897 -53.990 1.00 95.31 92 PRO A CA 1
ATOM 750 C C . PRO A 1 92 ? 44.831 0.580 -52.522 1.00 95.31 92 PRO A C 1
ATOM 752 O O . PRO A 1 92 ? 45.423 -0.457 -52.208 1.00 95.31 92 PRO A O 1
ATOM 755 N N . LEU A 1 93 ? 44.354 1.438 -51.621 1.00 95.81 93 LEU A N 1
ATOM 756 C CA . LEU A 1 93 ? 44.360 1.195 -50.185 1.00 95.81 93 LEU A CA 1
ATOM 757 C C . LEU A 1 93 ? 43.290 0.146 -49.880 1.00 95.81 93 LEU A C 1
ATOM 759 O O . LEU A 1 93 ? 42.100 0.409 -50.068 1.00 95.81 93 LEU A O 1
ATOM 763 N N . ARG A 1 94 ? 43.708 -1.052 -49.460 1.00 96.19 94 ARG A N 1
ATOM 764 C CA . ARG A 1 94 ? 42.807 -2.164 -49.116 1.00 96.19 94 ARG A CA 1
ATOM 765 C C . ARG A 1 94 ? 42.876 -2.423 -47.626 1.00 96.19 94 ARG A C 1
ATOM 767 O O . ARG A 1 94 ? 43.954 -2.672 -47.094 1.00 96.19 94 ARG A O 1
ATOM 774 N N . GLU A 1 95 ? 41.726 -2.435 -46.973 1.00 94.62 95 GLU A N 1
ATOM 775 C CA . GLU A 1 95 ? 41.638 -2.520 -45.519 1.00 94.62 95 GLU A CA 1
ATOM 776 C C . GLU A 1 95 ? 40.631 -3.585 -45.113 1.00 94.62 95 GLU A C 1
ATOM 778 O O . GLU A 1 95 ? 39.461 -3.517 -45.496 1.00 94.62 95 GLU A O 1
ATOM 783 N N . LEU A 1 96 ? 41.072 -4.567 -44.327 1.00 93.12 96 LEU A N 1
ATOM 784 C CA . LEU A 1 96 ? 40.164 -5.492 -43.665 1.00 93.12 96 LEU A CA 1
ATOM 785 C C . LEU A 1 96 ? 39.527 -4.759 -42.489 1.00 93.12 96 LEU A C 1
ATOM 787 O O . LEU A 1 96 ? 40.218 -4.381 -41.550 1.00 93.12 96 LEU A O 1
ATOM 791 N N . LEU A 1 97 ? 38.216 -4.576 -42.549 1.00 89.38 97 LEU A N 1
ATOM 792 C CA . LEU A 1 97 ? 37.436 -3.855 -41.562 1.00 89.38 97 LEU A CA 1
ATOM 793 C C . LEU A 1 97 ? 36.491 -4.825 -40.857 1.00 89.38 97 LEU A C 1
ATOM 795 O O . LEU A 1 97 ? 35.668 -5.486 -41.498 1.00 89.38 97 LEU A O 1
ATOM 799 N N . VAL A 1 98 ? 36.618 -4.884 -39.535 1.00 88.44 98 VAL A N 1
ATOM 800 C CA . VAL A 1 98 ? 35.722 -5.605 -38.630 1.00 88.44 98 VAL A CA 1
ATOM 801 C C . VAL A 1 98 ? 34.906 -4.569 -37.865 1.00 88.44 98 VAL A C 1
ATOM 803 O O . VAL A 1 98 ? 35.477 -3.692 -37.219 1.00 88.44 98 VAL A O 1
ATOM 806 N N . SER A 1 99 ? 33.581 -4.632 -37.977 1.00 83.31 99 SER A N 1
ATOM 807 C CA . SER A 1 99 ? 32.660 -3.766 -37.234 1.00 83.31 99 SER A CA 1
ATOM 808 C C . SER A 1 99 ? 32.032 -4.555 -36.096 1.00 83.31 99 SER A C 1
ATOM 810 O O . SER A 1 99 ? 31.401 -5.583 -36.342 1.00 83.31 99 SER A O 1
ATOM 812 N N . ASN A 1 100 ? 32.215 -4.081 -34.866 1.00 82.06 100 ASN A N 1
ATOM 813 C CA . ASN A 1 100 ? 31.631 -4.670 -33.666 1.00 82.06 100 ASN A CA 1
ATOM 814 C C . ASN A 1 100 ? 30.547 -3.724 -33.123 1.00 82.06 100 ASN A C 1
ATOM 816 O O . ASN A 1 100 ? 30.829 -2.540 -32.941 1.00 82.06 100 ASN A O 1
ATOM 820 N N . PRO A 1 101 ? 29.303 -4.173 -32.899 1.00 71.81 101 PRO A N 1
ATOM 821 C CA . PRO A 1 101 ? 28.252 -3.288 -32.422 1.00 71.81 101 PRO A CA 1
ATOM 822 C C . PRO A 1 101 ? 28.518 -2.828 -30.990 1.00 71.81 101 PRO A C 1
ATOM 824 O O . PRO A 1 101 ? 28.889 -3.619 -30.123 1.00 71.81 101 PRO A O 1
ATOM 827 N N . VAL A 1 102 ? 28.258 -1.549 -30.730 1.00 67.38 102 VAL A N 1
ATOM 828 C CA . VAL A 1 102 ? 28.310 -0.987 -29.379 1.00 67.38 102 VAL A CA 1
ATOM 829 C C . VAL A 1 102 ? 27.190 -1.623 -28.557 1.00 67.38 102 VAL A C 1
ATOM 831 O O . VAL A 1 102 ? 26.006 -1.435 -28.847 1.00 67.38 102 VAL A O 1
ATOM 834 N N . VAL A 1 103 ? 27.557 -2.399 -27.535 1.00 60.75 103 VAL A N 1
ATOM 835 C CA . VAL A 1 103 ? 26.595 -2.999 -26.606 1.00 60.75 103 VAL A CA 1
ATOM 836 C C . VAL A 1 103 ? 26.232 -1.978 -25.541 1.00 60.75 103 VAL A C 1
ATOM 838 O O . VAL A 1 103 ? 27.075 -1.501 -24.784 1.00 60.75 103 VAL A O 1
ATOM 841 N N . VAL A 1 104 ? 24.943 -1.679 -25.458 1.00 57.19 104 VAL A N 1
ATOM 842 C CA . VAL A 1 104 ? 24.372 -0.920 -24.353 1.00 57.19 104 VAL A CA 1
ATOM 843 C C . VAL A 1 104 ? 24.339 -1.811 -23.112 1.00 57.19 104 VAL A C 1
ATOM 845 O O . VAL A 1 104 ? 23.482 -2.688 -23.000 1.00 57.19 104 VAL A O 1
ATOM 848 N N . ASN A 1 105 ? 25.267 -1.600 -22.180 1.00 48.47 105 ASN A N 1
ATOM 849 C CA . ASN A 1 105 ? 25.205 -2.244 -20.870 1.00 48.47 105 ASN A CA 1
ATOM 850 C C . ASN A 1 105 ? 24.177 -1.535 -19.975 1.00 48.47 105 ASN A C 1
ATOM 852 O O . ASN A 1 105 ? 24.060 -0.310 -19.991 1.00 48.47 105 ASN A O 1
ATOM 856 N N . ASN A 1 106 ? 23.440 -2.312 -19.178 1.00 46.78 106 ASN A N 1
ATOM 857 C CA . ASN A 1 106 ? 22.590 -1.782 -18.112 1.00 46.78 106 ASN A CA 1
ATOM 858 C C . ASN A 1 106 ? 23.496 -1.157 -17.036 1.00 46.78 106 ASN A C 1
ATOM 860 O O . ASN A 1 106 ? 24.145 -1.889 -16.292 1.00 46.78 106 ASN A O 1
ATOM 864 N N . TYR A 1 107 ? 23.590 0.173 -17.001 1.00 49.50 107 TYR A N 1
ATOM 865 C CA . TYR A 1 107 ? 24.364 0.910 -15.997 1.00 49.50 107 TYR A CA 1
ATOM 866 C C . TYR A 1 107 ? 23.661 0.946 -14.633 1.00 49.50 107 TYR A C 1
ATOM 868 O O . TYR A 1 107 ? 22.436 0.840 -14.561 1.00 49.50 107 TYR A O 1
ATOM 876 N N . ASP A 1 108 ? 24.453 1.126 -13.568 1.00 42.41 108 ASP A N 1
ATOM 877 C CA . ASP A 1 108 ? 23.974 1.307 -12.195 1.00 42.41 108 ASP A CA 1
ATOM 878 C C . ASP A 1 108 ? 23.063 2.536 -12.084 1.00 42.41 108 ASP A C 1
ATOM 880 O O . ASP A 1 108 ? 23.416 3.655 -12.459 1.00 42.41 108 ASP A O 1
ATOM 884 N N . TYR A 1 109 ? 21.859 2.296 -11.576 1.00 51.59 109 TYR A N 1
ATOM 885 C CA . TYR A 1 109 ? 20.745 3.234 -11.617 1.00 51.59 109 TYR A CA 1
ATOM 886 C C . TYR A 1 109 ? 20.770 4.201 -10.421 1.00 51.59 109 TYR A C 1
ATOM 888 O O . TYR A 1 109 ? 20.831 3.768 -9.271 1.00 51.59 109 TYR A O 1
ATOM 896 N N . GLU A 1 110 ? 20.663 5.516 -10.666 1.00 50.22 110 GLU A N 1
ATOM 897 C CA . GLU A 1 110 ? 20.523 6.510 -9.589 1.00 50.22 110 GLU A CA 1
ATOM 898 C C . GLU A 1 110 ? 19.174 6.407 -8.855 1.00 50.22 110 GLU A C 1
ATOM 900 O O . GLU A 1 110 ? 18.104 6.236 -9.441 1.00 50.22 110 GLU A O 1
ATOM 905 N N . ASP A 1 111 ? 19.230 6.595 -7.536 1.00 47.06 111 ASP A N 1
ATOM 906 C CA . ASP A 1 111 ? 18.209 6.191 -6.571 1.00 47.06 111 ASP A CA 1
ATOM 907 C C . ASP A 1 111 ? 17.028 7.185 -6.413 1.00 47.06 111 ASP A C 1
ATOM 909 O O . ASP A 1 111 ? 16.444 7.307 -5.334 1.00 47.06 111 ASP A O 1
ATOM 913 N N . LYS A 1 112 ? 16.629 7.897 -7.476 1.00 51.06 112 LYS A N 1
ATOM 914 C CA . LYS A 1 112 ? 15.577 8.936 -7.421 1.00 51.06 112 LYS A CA 1
ATOM 915 C C . LYS A 1 112 ? 14.207 8.420 -7.876 1.00 51.06 112 LYS A C 1
ATOM 917 O O . LYS A 1 112 ? 14.102 7.686 -8.850 1.00 51.06 112 LYS A O 1
ATOM 922 N N . LYS A 1 113 ? 13.139 8.842 -7.183 1.00 48.59 113 LYS A N 1
ATOM 923 C CA . LYS A 1 113 ? 11.743 8.583 -7.582 1.00 48.59 113 LYS A CA 1
ATOM 924 C C . LYS A 1 113 ? 11.402 9.445 -8.799 1.00 48.59 113 LYS A C 1
ATOM 926 O O . LYS A 1 113 ? 11.353 10.671 -8.697 1.00 48.59 113 LYS A O 1
ATOM 931 N N . ILE A 1 114 ? 11.188 8.802 -9.939 1.00 56.62 114 ILE A N 1
ATOM 932 C CA . ILE A 1 114 ? 10.988 9.449 -11.234 1.00 56.62 114 ILE A CA 1
ATOM 933 C C . ILE A 1 114 ? 9.614 9.042 -11.765 1.00 56.62 114 ILE A C 1
ATOM 935 O O . ILE A 1 114 ? 9.295 7.860 -11.819 1.00 56.62 114 ILE A O 1
ATOM 939 N N . ASP A 1 115 ? 8.799 10.035 -12.121 1.00 58.78 115 ASP A N 1
ATOM 940 C CA . ASP A 1 115 ? 7.428 9.837 -12.592 1.00 58.78 115 ASP A CA 1
ATOM 941 C C . ASP A 1 115 ? 7.247 10.464 -13.981 1.00 58.78 115 ASP A C 1
ATOM 943 O O . ASP A 1 115 ? 7.712 11.582 -14.233 1.00 58.78 115 ASP A O 1
ATOM 947 N N . GLY A 1 116 ? 6.595 9.724 -14.877 1.00 69.88 116 GLY A N 1
ATOM 948 C CA . GLY A 1 116 ? 6.398 10.075 -16.284 1.00 69.88 116 GLY A CA 1
ATOM 949 C C . GLY A 1 116 ? 7.613 9.845 -17.196 1.00 69.88 116 GLY A C 1
ATOM 950 O O . GLY A 1 116 ? 8.771 9.973 -16.792 1.00 69.88 116 GLY A O 1
ATOM 951 N N . LEU A 1 117 ? 7.336 9.553 -18.477 1.00 77.81 117 LEU A N 1
ATOM 952 C CA . LEU A 1 117 ? 8.358 9.300 -19.503 1.00 77.81 117 LEU A CA 1
ATOM 953 C C . LEU A 1 117 ? 9.379 10.447 -19.596 1.00 77.81 117 LEU A C 1
ATOM 955 O O . LEU A 1 117 ? 10.567 10.185 -19.719 1.00 77.81 117 LEU A O 1
ATOM 959 N N . ASN A 1 118 ? 8.955 11.706 -19.446 1.00 78.25 118 ASN A N 1
ATOM 960 C CA . ASN A 1 118 ? 9.857 12.861 -19.512 1.00 78.25 118 ASN A CA 1
ATOM 961 C C . ASN A 1 118 ? 11.028 12.771 -18.517 1.00 78.25 118 ASN A C 1
ATOM 963 O O . ASN A 1 118 ? 12.186 12.902 -18.901 1.00 78.25 118 ASN A O 1
ATOM 967 N N . ARG A 1 119 ? 10.742 12.481 -17.243 1.00 73.62 119 ARG A N 1
ATOM 968 C CA . ARG A 1 119 ? 11.786 12.421 -16.213 1.00 73.62 119 ARG A CA 1
ATOM 969 C C . ARG A 1 119 ? 12.685 11.186 -16.367 1.00 73.62 119 ARG A C 1
ATOM 971 O O . ARG A 1 119 ? 13.843 11.210 -15.966 1.00 73.62 119 ARG A O 1
ATOM 978 N N . ILE A 1 120 ? 12.163 10.110 -16.959 1.00 79.50 120 ILE A N 1
ATOM 979 C CA . ILE A 1 120 ? 12.961 8.935 -17.339 1.00 79.50 120 ILE A CA 1
ATOM 980 C C . ILE A 1 120 ? 13.965 9.313 -18.416 1.00 79.50 120 ILE A C 1
ATOM 982 O O . ILE A 1 120 ? 15.141 8.978 -18.299 1.00 79.50 120 ILE A O 1
ATOM 986 N N . ILE A 1 121 ? 13.500 10.024 -19.445 1.00 82.94 121 ILE A N 1
ATOM 987 C CA . ILE A 1 121 ? 14.353 10.504 -20.525 1.00 82.94 121 ILE A CA 1
ATOM 988 C C . ILE A 1 121 ? 15.440 11.437 -19.978 1.00 82.94 121 ILE A C 1
ATOM 990 O O . ILE A 1 121 ? 16.599 11.254 -20.335 1.00 82.94 121 ILE A O 1
ATOM 994 N N . GLU A 1 122 ? 15.109 12.346 -19.057 1.00 80.06 122 GLU A N 1
ATOM 995 C CA . GLU A 1 122 ? 16.095 13.190 -18.358 1.00 80.06 122 GLU A CA 1
ATOM 996 C C . GLU A 1 122 ? 17.157 12.356 -17.615 1.00 80.06 122 GLU A C 1
ATOM 998 O O . GLU A 1 122 ? 18.348 12.654 -17.705 1.00 80.06 122 GLU A O 1
ATOM 1003 N N . ALA A 1 123 ? 16.758 11.285 -16.920 1.00 73.12 123 ALA A N 1
ATOM 1004 C CA . ALA A 1 123 ? 17.682 10.442 -16.159 1.00 73.12 123 ALA A CA 1
ATOM 1005 C C . ALA A 1 123 ? 18.645 9.640 -17.048 1.00 73.12 123 ALA A C 1
ATOM 1007 O O . ALA A 1 123 ? 19.820 9.493 -16.716 1.00 73.12 123 ALA A O 1
ATOM 1008 N N . ILE A 1 124 ? 18.169 9.139 -18.191 1.00 76.81 124 ILE A N 1
ATOM 1009 C CA . ILE A 1 124 ? 19.010 8.375 -19.124 1.00 76.81 124 ILE A CA 1
ATOM 1010 C C . ILE A 1 124 ? 19.755 9.272 -20.123 1.00 76.81 124 ILE A C 1
ATOM 1012 O O . ILE A 1 124 ? 20.663 8.797 -20.802 1.00 76.81 124 ILE A O 1
ATOM 1016 N N . GLN A 1 125 ? 19.398 10.554 -20.244 1.00 81.00 125 GLN A N 1
ATOM 1017 C CA . GLN A 1 125 ? 19.960 11.448 -21.256 1.00 81.00 125 GLN A CA 1
ATOM 1018 C C . GLN A 1 125 ? 21.490 11.491 -21.189 1.00 81.00 125 GLN A C 1
ATOM 1020 O O . GLN A 1 125 ? 22.154 11.087 -22.143 1.00 81.00 125 GLN A O 1
ATOM 1025 N N . SER A 1 126 ? 22.053 11.949 -20.071 1.00 71.06 126 SER A N 1
ATOM 1026 C CA . SER A 1 126 ? 23.500 12.178 -19.969 1.00 71.06 126 SER A CA 1
ATOM 1027 C C . SER A 1 126 ? 24.312 10.905 -19.755 1.00 71.06 126 SER A C 1
ATOM 1029 O O . SER A 1 126 ? 25.469 10.843 -20.160 1.00 71.06 126 SER A O 1
ATOM 1031 N N . GLN A 1 127 ? 23.718 9.878 -19.146 1.00 67.19 127 GLN A N 1
ATOM 1032 C CA . GLN A 1 127 ? 24.415 8.621 -18.865 1.00 67.19 127 GLN A CA 1
ATOM 1033 C C . GLN A 1 127 ? 24.397 7.654 -20.053 1.00 67.19 127 GLN A C 1
ATOM 1035 O O . GLN A 1 127 ? 25.320 6.860 -20.203 1.00 67.19 127 GLN A O 1
ATOM 1040 N N . PHE A 1 128 ? 23.359 7.713 -20.894 1.00 73.00 128 PHE A N 1
ATOM 1041 C CA . PHE A 1 128 ? 23.118 6.698 -21.914 1.00 73.00 128 PHE A CA 1
ATOM 1042 C C . PHE A 1 128 ? 22.976 7.259 -23.334 1.00 73.00 128 PHE A C 1
ATOM 1044 O O . PHE A 1 128 ? 23.554 6.698 -24.258 1.00 73.00 128 PHE A O 1
ATOM 1051 N N . ILE A 1 129 ? 22.252 8.362 -23.538 1.00 78.19 129 ILE A N 1
ATOM 1052 C CA . ILE A 1 129 ? 21.949 8.854 -24.894 1.00 78.19 129 ILE A CA 1
ATOM 1053 C C . ILE A 1 129 ? 23.050 9.770 -25.442 1.00 78.19 129 ILE A C 1
ATOM 1055 O O . ILE A 1 129 ? 23.488 9.595 -26.580 1.00 78.19 129 ILE A O 1
ATOM 1059 N N . GLU A 1 130 ? 23.505 10.747 -24.656 1.00 78.06 130 GLU A N 1
ATOM 1060 C CA . GLU A 1 130 ? 24.521 11.722 -25.076 1.00 78.06 130 GLU A CA 1
ATOM 1061 C C . GLU A 1 130 ? 25.856 11.076 -25.500 1.00 78.06 130 GLU A C 1
ATOM 1063 O O . GLU A 1 130 ? 26.382 11.479 -26.543 1.00 78.06 130 GLU A O 1
ATOM 1068 N N . PRO A 1 131 ? 26.382 10.043 -24.804 1.00 75.06 131 PRO A N 1
ATOM 1069 C CA . PRO A 1 131 ? 27.625 9.378 -25.203 1.00 75.06 131 PRO A CA 1
ATOM 1070 C C . PRO A 1 131 ? 27.564 8.694 -26.575 1.00 75.06 131 PRO A C 1
ATOM 1072 O O . PRO A 1 131 ? 28.587 8.586 -27.246 1.00 75.06 131 PRO A O 1
ATOM 1075 N N . LEU A 1 132 ? 26.379 8.260 -27.024 1.00 73.00 132 LEU A N 1
ATOM 1076 C CA . LEU A 1 132 ? 26.215 7.592 -28.322 1.00 73.00 132 LEU A CA 1
ATOM 1077 C C . LEU A 1 132 ? 26.397 8.558 -29.501 1.00 73.00 132 LEU A C 1
ATOM 1079 O O . LEU A 1 132 ? 26.654 8.123 -30.623 1.00 73.00 132 LEU A O 1
ATOM 1083 N N . ASN A 1 133 ? 26.254 9.868 -29.264 1.00 75.69 133 ASN A N 1
ATOM 1084 C CA . ASN A 1 133 ? 26.377 10.918 -30.274 1.00 75.69 133 ASN A CA 1
ATOM 1085 C C . ASN A 1 133 ? 25.429 10.731 -31.486 1.00 75.69 133 ASN A C 1
ATOM 1087 O O . ASN A 1 133 ? 25.695 11.262 -32.560 1.00 75.69 133 ASN A O 1
ATOM 1091 N N . ILE A 1 134 ? 24.302 10.018 -31.343 1.00 80.19 134 ILE A N 1
ATOM 1092 C CA . ILE A 1 134 ? 23.366 9.701 -32.447 1.00 80.19 134 ILE A CA 1
ATOM 1093 C C . ILE A 1 134 ? 22.322 10.799 -32.621 1.00 80.19 134 ILE A C 1
ATOM 1095 O O . ILE A 1 134 ? 21.727 11.196 -31.622 1.00 80.19 134 ILE A O 1
ATOM 1099 N N . PRO A 1 135 ? 22.006 11.218 -33.862 1.00 84.44 135 PRO A N 1
ATOM 1100 C CA . PRO A 1 135 ? 20.874 12.098 -34.123 1.00 84.44 135 PRO A CA 1
ATOM 1101 C C . PRO A 1 135 ? 19.548 11.377 -33.840 1.00 84.44 135 PRO A C 1
ATOM 1103 O O . PRO A 1 135 ? 19.021 10.669 -34.704 1.00 84.44 135 PRO A O 1
ATOM 1106 N N . ILE A 1 136 ? 19.016 11.557 -32.629 1.00 88.25 136 ILE A N 1
ATOM 1107 C CA . ILE A 1 136 ? 17.709 11.040 -32.217 1.00 88.25 136 ILE A CA 1
ATOM 1108 C C . ILE A 1 136 ? 16.803 12.141 -31.673 1.00 88.25 136 ILE A C 1
ATOM 1110 O O . ILE A 1 136 ? 17.248 13.126 -31.079 1.00 88.25 136 ILE A O 1
ATOM 1114 N N . THR A 1 137 ? 15.504 11.943 -31.863 1.00 88.75 137 THR A N 1
ATOM 1115 C CA . THR A 1 137 ? 14.448 12.715 -31.207 1.00 88.75 137 THR A CA 1
ATOM 1116 C C . THR A 1 137 ? 13.481 11.745 -30.540 1.00 88.75 137 THR A C 1
ATOM 1118 O O . THR A 1 137 ? 13.030 10.793 -31.177 1.00 88.75 137 THR A O 1
ATOM 1121 N N . ILE A 1 138 ? 13.195 11.970 -29.261 1.00 90.25 138 ILE A N 1
ATOM 1122 C CA . ILE A 1 138 ? 12.271 11.178 -28.452 1.00 90.25 138 ILE A CA 1
ATOM 1123 C C . ILE A 1 138 ? 11.044 12.027 -28.147 1.00 90.25 138 ILE A C 1
ATOM 1125 O O . ILE A 1 138 ? 11.167 13.190 -27.757 1.00 90.25 138 ILE A O 1
ATOM 1129 N N . TYR A 1 139 ? 9.875 11.425 -28.306 1.00 88.38 139 TYR A N 1
ATOM 1130 C CA . TYR A 1 139 ? 8.571 12.042 -28.125 1.00 88.38 139 TYR A CA 1
ATOM 1131 C C . TYR A 1 139 ? 7.769 11.300 -27.058 1.00 88.38 139 TYR A C 1
ATOM 1133 O O . TYR A 1 139 ? 7.984 10.104 -26.849 1.00 88.38 139 TYR A O 1
ATOM 1141 N N . ASP A 1 140 ? 6.824 11.991 -26.425 1.00 88.38 140 ASP A N 1
ATOM 1142 C CA . ASP A 1 140 ? 5.724 11.331 -25.723 1.00 88.38 140 ASP A CA 1
ATOM 1143 C C . ASP A 1 140 ? 4.649 10.837 -26.707 1.00 88.38 140 ASP A C 1
ATOM 1145 O O . ASP A 1 140 ? 4.736 11.057 -27.920 1.00 88.38 140 ASP A O 1
ATOM 1149 N N . SER A 1 141 ? 3.631 10.157 -26.182 1.00 86.50 141 SER A N 1
ATOM 1150 C CA . SER A 1 141 ? 2.494 9.650 -26.959 1.00 86.50 141 SER A CA 1
ATOM 1151 C C . SER A 1 141 ? 1.661 10.747 -27.638 1.00 86.50 141 SER A C 1
ATOM 1153 O O . SER A 1 141 ? 0.938 10.468 -28.586 1.00 86.50 141 SER A O 1
ATOM 1155 N N . SER A 1 142 ? 1.785 12.005 -27.199 1.00 84.69 142 SER A N 1
ATOM 1156 C CA . SER A 1 142 ? 1.123 13.177 -27.789 1.00 84.69 142 SER A CA 1
ATOM 1157 C C . SER A 1 142 ? 2.017 13.921 -28.788 1.00 84.69 142 SER A C 1
ATOM 1159 O O . SER A 1 142 ? 1.724 15.065 -29.144 1.00 84.69 142 SER A O 1
ATOM 1161 N N . TRP A 1 143 ? 3.118 13.302 -29.228 1.00 84.94 143 TRP A N 1
ATOM 1162 C CA . TRP A 1 143 ? 4.106 13.888 -30.138 1.00 84.94 143 TRP A CA 1
ATOM 1163 C C . TRP A 1 143 ? 4.805 15.149 -29.605 1.00 84.94 143 TRP A C 1
ATOM 1165 O O . TRP A 1 143 ? 5.409 15.911 -30.368 1.00 84.94 143 TRP A O 1
ATOM 1175 N N . LYS A 1 144 ? 4.802 15.370 -28.288 1.00 84.81 144 LYS A N 1
ATOM 1176 C CA . LYS A 1 144 ? 5.626 16.408 -27.669 1.00 84.81 144 LYS A CA 1
ATOM 1177 C C . LYS A 1 144 ? 7.060 15.906 -27.568 1.00 84.81 144 LYS A C 1
ATOM 1179 O O . LYS A 1 144 ? 7.317 14.810 -27.077 1.00 84.81 144 LYS A O 1
ATOM 1184 N N . ILE A 1 145 ? 8.008 16.726 -28.006 1.00 85.62 145 ILE A N 1
ATOM 1185 C CA . ILE A 1 145 ? 9.436 16.410 -27.907 1.00 85.62 145 ILE A CA 1
ATOM 1186 C C . ILE A 1 145 ? 9.841 16.374 -26.427 1.00 85.62 145 ILE A C 1
ATOM 1188 O O . ILE A 1 145 ? 9.703 17.375 -25.723 1.00 85.62 145 ILE A O 1
ATOM 1192 N N . LEU A 1 146 ? 10.358 15.228 -25.985 1.00 85.69 146 LEU A N 1
ATOM 1193 C CA . LEU A 1 146 ? 10.957 15.026 -24.662 1.00 85.69 146 LEU A CA 1
ATOM 1194 C C . LEU A 1 146 ? 12.472 15.224 -24.706 1.00 85.69 146 LEU A C 1
ATOM 1196 O O . LEU A 1 146 ? 13.051 15.829 -23.812 1.00 85.69 146 LEU A O 1
ATOM 1200 N N . LEU A 1 147 ? 13.117 14.742 -25.772 1.00 87.38 147 LEU A N 1
ATOM 1201 C CA . LEU A 1 147 ? 14.552 14.899 -25.980 1.00 87.38 147 LEU A CA 1
ATOM 1202 C C . LEU A 1 147 ? 14.870 15.042 -27.458 1.00 87.38 147 LEU A C 1
ATOM 1204 O O . LEU A 1 147 ? 14.327 14.334 -28.300 1.00 87.38 147 LEU A O 1
ATOM 1208 N N . GLN A 1 148 ? 15.824 15.913 -27.758 1.00 86.00 148 GLN A N 1
ATOM 1209 C CA . GLN A 1 148 ? 16.411 16.032 -29.078 1.00 86.00 148 GLN A CA 1
ATOM 1210 C C . GLN A 1 148 ? 17.917 16.248 -28.945 1.00 86.00 148 GLN A C 1
ATOM 1212 O O . GLN A 1 148 ? 18.372 17.207 -28.322 1.00 86.00 148 GLN A O 1
ATOM 1217 N N . THR A 1 149 ? 18.701 15.351 -29.532 1.00 84.31 149 THR A N 1
ATOM 1218 C CA . THR A 1 149 ? 20.168 15.446 -29.514 1.00 84.31 149 THR A CA 1
ATOM 1219 C C . THR A 1 149 ? 20.672 16.555 -30.438 1.00 84.31 149 THR A C 1
ATOM 1221 O O . THR A 1 149 ? 20.025 16.875 -31.428 1.00 84.31 149 THR A O 1
ATOM 1224 N N . LYS A 1 150 ? 21.860 17.116 -30.184 1.00 79.81 150 LYS A N 1
ATOM 1225 C CA . LYS A 1 150 ? 22.429 18.217 -30.998 1.00 79.81 150 LYS A CA 1
ATOM 1226 C C . LYS A 1 150 ? 23.316 17.756 -32.166 1.00 79.81 150 LYS A C 1
ATOM 1228 O O . LYS A 1 150 ? 23.793 18.579 -32.939 1.00 79.81 150 LYS A O 1
ATOM 1233 N N . CYS A 1 151 ? 23.549 16.457 -32.305 1.00 76.31 151 CYS A N 1
ATOM 1234 C CA . CYS A 1 151 ? 24.552 15.852 -33.189 1.00 76.31 151 CYS A CA 1
ATOM 1235 C C . CYS A 1 151 ? 24.041 15.509 -34.603 1.00 76.31 151 CYS A C 1
ATOM 1237 O O . CYS A 1 151 ? 24.505 14.559 -35.236 1.00 76.31 151 CYS A O 1
ATOM 1239 N N . PHE A 1 152 ? 23.094 16.288 -35.129 1.00 77.94 152 PHE A N 1
ATOM 1240 C CA . PHE A 1 152 ? 22.637 16.134 -36.510 1.00 77.94 152 PHE A CA 1
ATOM 1241 C C . PHE A 1 152 ? 23.754 16.444 -37.509 1.00 77.94 152 PHE A C 1
ATOM 1243 O O . PHE A 1 152 ? 24.609 17.300 -37.281 1.00 77.94 152 PHE A O 1
ATOM 1250 N N . ASN A 1 153 ? 23.739 15.763 -38.657 1.00 71.75 153 ASN A N 1
ATOM 1251 C CA . ASN A 1 153 ? 24.709 16.045 -39.708 1.00 71.75 153 ASN A CA 1
ATOM 1252 C C . ASN A 1 153 ? 24.535 17.485 -40.246 1.00 71.75 153 ASN A C 1
ATOM 1254 O O . ASN A 1 153 ? 23.438 18.051 -40.249 1.00 71.75 153 ASN A O 1
ATOM 1258 N N . ASN A 1 154 ? 25.629 18.084 -40.731 1.00 72.56 154 ASN A N 1
ATOM 1259 C CA . ASN A 1 154 ? 25.630 19.465 -41.236 1.00 72.56 154 ASN A CA 1
ATOM 1260 C C . ASN A 1 154 ? 24.617 19.694 -42.364 1.00 72.56 154 ASN A C 1
ATOM 1262 O O . ASN A 1 154 ? 24.146 20.816 -42.541 1.00 72.56 154 ASN A O 1
ATOM 1266 N N . TYR A 1 155 ? 24.294 18.647 -43.125 1.00 76.94 155 TYR A N 1
ATOM 1267 C CA . TYR A 1 155 ? 23.276 18.711 -44.161 1.00 76.94 155 TYR A CA 1
ATOM 1268 C C . TYR A 1 155 ? 21.886 18.952 -43.558 1.00 76.94 155 TYR A C 1
ATOM 1270 O O . TYR A 1 155 ? 21.226 19.913 -43.927 1.00 76.94 155 TYR A O 1
ATOM 1278 N N . CYS A 1 156 ? 21.476 18.171 -42.556 1.00 76.50 156 CYS A N 1
ATOM 1279 C CA . CYS A 1 156 ? 20.227 18.373 -41.823 1.00 76.50 156 CYS A CA 1
ATOM 1280 C C . CYS A 1 156 ? 20.191 19.752 -41.153 1.00 76.50 156 CYS A C 1
ATOM 1282 O O . CYS A 1 156 ? 19.189 20.454 -41.252 1.00 76.50 156 CYS A O 1
ATOM 1284 N N . ILE A 1 157 ? 21.293 20.177 -40.524 1.00 76.12 157 ILE A N 1
ATOM 1285 C CA . ILE A 1 157 ? 21.371 21.481 -39.850 1.00 76.12 157 ILE A CA 1
ATOM 1286 C C . ILE A 1 157 ? 21.154 22.637 -40.836 1.00 76.12 157 ILE A C 1
ATOM 1288 O O . ILE A 1 157 ? 20.365 23.539 -40.554 1.00 76.12 157 ILE A O 1
ATOM 1292 N N . LYS A 1 158 ? 21.832 22.610 -41.991 1.00 74.62 158 LYS A N 1
ATOM 1293 C CA . LYS A 1 158 ? 21.766 23.681 -42.998 1.00 74.62 158 LYS A CA 1
ATOM 1294 C C . LYS A 1 158 ? 20.464 23.661 -43.792 1.00 74.62 158 LYS A C 1
ATOM 1296 O O . LYS A 1 158 ? 19.871 24.712 -44.000 1.00 74.62 158 LYS A O 1
ATOM 1301 N N . THR A 1 159 ? 20.033 22.482 -44.229 1.00 74.12 159 THR A N 1
ATOM 1302 C CA . THR A 1 159 ? 18.886 22.317 -45.128 1.00 74.12 159 THR A CA 1
ATOM 1303 C C . THR A 1 159 ? 17.557 22.410 -44.380 1.00 74.12 159 THR A C 1
ATOM 1305 O O . THR A 1 159 ? 16.617 23.013 -44.880 1.00 74.12 159 THR A O 1
ATOM 1308 N N . CYS A 1 160 ? 17.478 21.860 -43.163 1.00 73.19 160 CYS A N 1
ATOM 1309 C CA . CYS A 1 160 ? 16.244 21.821 -42.367 1.00 73.19 160 CYS A CA 1
ATOM 1310 C C . CYS A 1 160 ? 16.216 22.862 -41.231 1.00 73.19 160 CYS A C 1
ATOM 1312 O O . CYS A 1 160 ? 15.343 22.793 -40.370 1.00 73.19 160 CYS A O 1
ATOM 1314 N N . ALA A 1 161 ? 17.172 23.802 -41.200 1.00 65.38 161 ALA A N 1
ATOM 1315 C CA . ALA A 1 161 ? 17.262 24.891 -40.219 1.00 65.38 161 ALA A CA 1
ATOM 1316 C C . ALA A 1 161 ? 17.132 24.440 -38.745 1.00 65.38 161 ALA A C 1
ATOM 1318 O O . ALA A 1 161 ? 16.499 25.107 -37.920 1.00 65.38 161 ALA A O 1
ATOM 1319 N N . LEU A 1 162 ? 17.785 23.328 -38.388 1.00 67.38 162 LEU A N 1
ATOM 1320 C CA . LEU A 1 162 ? 17.722 22.700 -37.056 1.00 67.38 162 LEU A CA 1
ATOM 1321 C C . LEU A 1 162 ? 18.438 23.496 -35.937 1.00 67.38 162 LEU A C 1
ATOM 1323 O O . LEU A 1 162 ? 18.737 22.943 -34.890 1.00 67.38 162 LEU A O 1
ATOM 1327 N N . ASN A 1 163 ? 18.735 24.786 -36.132 1.00 56.25 163 ASN A N 1
ATOM 1328 C CA . ASN A 1 163 ? 19.467 25.631 -35.176 1.00 56.25 163 ASN A CA 1
ATOM 1329 C C . ASN A 1 163 ? 18.602 26.710 -34.492 1.00 56.25 163 ASN A C 1
ATOM 1331 O O . ASN A 1 163 ? 19.154 27.596 -33.843 1.00 56.25 163 ASN A O 1
ATOM 1335 N N . GLY A 1 164 ? 17.267 26.683 -34.605 1.00 53.41 164 GLY A N 1
ATOM 1336 C CA . GLY A 1 164 ? 16.467 27.700 -33.902 1.00 53.41 164 GLY A CA 1
ATOM 1337 C C . GLY A 1 164 ? 14.942 27.612 -33.942 1.00 53.41 164 GLY A C 1
ATOM 1338 O O . GLY A 1 164 ? 14.307 28.172 -33.053 1.00 53.41 164 GLY A O 1
ATOM 1339 N N . ARG A 1 165 ? 14.320 26.924 -34.912 1.00 49.72 165 ARG A N 1
ATOM 1340 C CA . ARG A 1 165 ? 12.863 26.662 -34.921 1.00 49.72 165 ARG A CA 1
ATOM 1341 C C . ARG A 1 165 ? 12.582 25.291 -35.539 1.00 49.72 165 ARG A C 1
ATOM 1343 O O . ARG A 1 165 ? 12.396 25.168 -36.743 1.00 49.72 165 ARG A O 1
ATOM 1350 N N . PHE A 1 166 ? 12.554 24.264 -34.696 1.00 56.19 166 PHE A N 1
ATOM 1351 C CA . PHE A 1 166 ? 12.468 22.834 -35.034 1.00 56.19 166 PHE A CA 1
ATOM 1352 C C . PHE A 1 166 ? 11.114 22.354 -35.613 1.00 56.19 166 PHE A C 1
ATOM 1354 O O . PHE A 1 166 ? 10.808 21.169 -35.553 1.00 56.19 166 PHE A O 1
ATOM 1361 N N . ALA A 1 167 ? 10.290 23.245 -36.174 1.00 50.50 167 ALA A N 1
ATOM 1362 C CA . ALA A 1 167 ? 8.886 22.967 -36.507 1.00 50.50 167 ALA A CA 1
ATOM 1363 C C . ALA A 1 167 ? 8.607 22.612 -37.984 1.00 50.50 167 ALA A C 1
ATOM 1365 O O . ALA A 1 167 ? 7.454 22.396 -38.335 1.00 50.50 167 ALA A O 1
ATOM 1366 N N . TYR A 1 168 ? 9.621 22.558 -38.858 1.00 54.97 168 TYR A N 1
ATOM 1367 C CA . TYR A 1 168 ? 9.397 22.502 -40.316 1.00 54.97 168 TYR A CA 1
ATOM 1368 C C . TYR A 1 168 ? 10.138 21.376 -41.056 1.00 54.97 168 TYR A C 1
ATOM 1370 O O . TYR A 1 168 ? 10.227 21.412 -42.279 1.00 54.97 168 TYR A O 1
ATOM 1378 N N . CYS A 1 169 ? 10.677 20.373 -40.352 1.00 69.19 169 CYS A N 1
ATOM 1379 C CA . CYS A 1 169 ? 11.174 19.163 -41.015 1.00 69.19 169 CYS A CA 1
ATOM 1380 C C . CYS A 1 169 ? 10.118 18.062 -40.956 1.00 69.19 169 CYS A C 1
ATOM 1382 O O . CYS A 1 169 ? 9.748 17.652 -39.858 1.00 69.19 169 CYS A O 1
ATOM 1384 N N . ASP A 1 170 ? 9.755 17.483 -42.103 1.00 71.12 170 ASP A N 1
ATOM 1385 C CA . ASP A 1 170 ? 8.875 16.299 -42.186 1.00 71.12 170 ASP A CA 1
ATOM 1386 C C . ASP A 1 170 ? 9.417 15.094 -41.392 1.00 71.12 170 ASP A C 1
ATOM 1388 O O . ASP A 1 170 ? 8.700 14.156 -41.046 1.00 71.12 170 ASP A O 1
ATOM 1392 N N . CYS A 1 171 ? 10.721 15.116 -41.097 1.00 73.12 171 CYS A N 1
ATOM 1393 C CA . CYS A 1 171 ? 11.400 14.147 -40.251 1.00 73.12 171 CYS A CA 1
ATOM 1394 C C . CYS A 1 171 ? 11.044 14.273 -38.761 1.00 73.12 171 CYS A C 1
ATOM 1396 O O . CYS A 1 171 ? 11.188 13.298 -38.025 1.00 73.12 171 CYS A O 1
ATOM 1398 N N . LEU A 1 172 ? 10.563 15.437 -38.316 1.00 72.69 172 LEU A N 1
ATOM 1399 C CA . LEU A 1 172 ? 10.247 15.743 -36.919 1.00 72.69 172 LEU A CA 1
ATOM 1400 C C . LEU A 1 172 ? 8.745 15.909 -36.653 1.00 72.69 172 LEU A C 1
ATOM 1402 O O . LEU A 1 172 ? 8.359 16.000 -35.490 1.00 72.69 172 LEU A O 1
ATOM 1406 N N . THR A 1 173 ? 7.913 15.935 -37.698 1.00 72.62 173 THR A N 1
ATOM 1407 C CA . THR A 1 173 ? 6.455 16.076 -37.596 1.00 72.62 173 THR A CA 1
ATOM 1408 C C . THR A 1 173 ? 5.737 14.720 -37.640 1.00 72.62 173 THR A C 1
ATOM 1410 O O . THR A 1 173 ? 6.202 13.804 -38.330 1.00 72.62 173 THR A O 1
ATOM 1413 N N . PRO A 1 174 ? 4.606 14.556 -36.930 1.00 70.94 174 PRO A N 1
ATOM 1414 C CA . PRO A 1 174 ? 3.794 13.340 -37.002 1.00 70.94 174 PRO A CA 1
ATOM 1415 C C . PRO A 1 174 ? 3.393 13.038 -38.453 1.00 70.94 174 PRO A C 1
ATOM 1417 O O . PRO A 1 174 ? 3.051 13.951 -39.203 1.00 70.94 174 PRO A O 1
ATOM 1420 N N . GLN A 1 175 ? 3.453 11.770 -38.858 1.00 67.19 175 GLN A N 1
ATOM 1421 C CA . GLN A 1 175 ? 2.933 11.309 -40.152 1.00 67.19 175 GLN A CA 1
ATOM 1422 C C . GLN A 1 175 ? 1.694 10.444 -39.879 1.00 67.19 175 GLN A C 1
ATOM 1424 O O . GLN A 1 175 ? 1.688 9.726 -38.887 1.00 67.19 175 GLN A O 1
ATOM 1429 N N . ASN A 1 176 ? 0.664 10.509 -40.735 1.00 57.44 176 ASN A N 1
ATOM 1430 C CA . ASN A 1 176 ? -0.635 9.810 -40.592 1.00 57.44 176 ASN A CA 1
ATOM 1431 C C . ASN A 1 176 ? -0.554 8.266 -40.756 1.00 57.44 176 ASN A C 1
ATOM 1433 O O . ASN A 1 176 ? -1.405 7.656 -41.400 1.00 57.44 176 ASN A O 1
ATOM 1437 N N . THR A 1 177 ? 0.488 7.621 -40.248 1.00 59.97 177 THR A N 1
ATOM 1438 C CA . THR A 1 177 ? 0.759 6.180 -40.394 1.00 59.97 177 THR A CA 1
ATOM 1439 C C . THR A 1 177 ? 0.578 5.459 -39.063 1.00 59.97 177 THR A C 1
ATOM 1441 O O . THR A 1 177 ? 0.729 6.099 -38.029 1.00 59.97 177 THR A O 1
ATOM 1444 N N . ALA A 1 178 ? 0.282 4.150 -39.101 1.00 62.47 178 ALA A N 1
ATOM 1445 C CA . ALA A 1 178 ? 0.115 3.283 -37.926 1.00 62.47 178 ALA A CA 1
ATOM 1446 C C . ALA A 1 178 ? 1.209 3.552 -36.875 1.00 62.47 178 ALA A C 1
ATOM 1448 O O . ALA A 1 178 ? 2.388 3.282 -37.112 1.00 62.47 178 ALA A O 1
ATOM 1449 N N . GLU A 1 179 ? 0.822 4.197 -35.772 1.00 68.50 179 GLU A N 1
ATOM 1450 C CA . GLU A 1 179 ? 1.750 4.760 -34.782 1.00 68.50 179 GLU A CA 1
ATOM 1451 C C . GLU A 1 179 ? 2.354 3.673 -33.874 1.00 68.50 179 GLU A C 1
ATOM 1453 O O . GLU A 1 179 ? 3.418 3.853 -33.291 1.00 68.50 179 GLU A O 1
ATOM 1458 N N . ASP A 1 180 ? 1.713 2.513 -33.791 1.00 75.56 180 ASP A N 1
ATOM 1459 C CA . ASP A 1 180 ? 2.096 1.354 -32.987 1.00 75.56 180 ASP A CA 1
ATOM 1460 C C . ASP A 1 180 ? 3.099 0.410 -33.678 1.00 75.56 180 ASP A C 1
ATOM 1462 O O . ASP A 1 180 ? 3.643 -0.492 -33.036 1.00 75.56 180 ASP A O 1
ATOM 1466 N N . GLU A 1 181 ? 3.418 0.633 -34.957 1.00 84.19 181 GLU A N 1
ATOM 1467 C CA . GLU A 1 181 ? 4.348 -0.204 -35.716 1.00 84.19 181 GLU A CA 1
ATOM 1468 C C . GLU A 1 181 ? 5.721 0.446 -35.940 1.00 84.19 181 GLU A C 1
ATOM 1470 O O . GLU A 1 181 ? 5.882 1.650 -36.145 1.00 84.19 181 GLU A O 1
ATOM 1475 N N . GLN A 1 182 ? 6.763 -0.387 -35.975 1.00 88.00 182 GLN A N 1
ATOM 1476 C CA . GLN A 1 182 ? 8.082 0.043 -36.422 1.00 88.00 182 GLN A CA 1
ATOM 1477 C C . GLN A 1 182 ? 8.104 0.180 -37.950 1.00 88.00 182 GLN A C 1
ATOM 1479 O O . GLN A 1 182 ? 8.027 -0.818 -38.665 1.00 88.00 182 GLN A O 1
ATOM 1484 N N . TYR A 1 183 ? 8.362 1.385 -38.462 1.00 88.81 183 TYR A N 1
ATOM 1485 C CA . TYR A 1 183 ? 8.498 1.619 -39.902 1.00 88.81 183 TYR A CA 1
ATOM 1486 C C . TYR A 1 183 ? 9.712 2.480 -40.265 1.00 88.81 183 TYR A C 1
ATOM 1488 O O . TYR A 1 183 ? 10.419 3.045 -39.428 1.00 88.81 183 TYR A O 1
ATOM 1496 N N . THR A 1 184 ? 10.019 2.509 -41.560 1.00 88.44 184 THR A N 1
ATOM 1497 C CA . THR A 1 184 ? 11.121 3.282 -42.145 1.00 88.44 184 THR A CA 1
ATOM 1498 C C . THR A 1 184 ? 10.563 4.148 -43.260 1.00 88.44 184 THR A C 1
ATOM 1500 O O . THR A 1 184 ? 9.846 3.645 -44.121 1.00 88.44 184 THR A O 1
ATOM 1503 N N . PHE A 1 185 ? 10.899 5.435 -43.263 1.00 86.75 185 PHE A N 1
ATOM 1504 C CA . PHE A 1 185 ? 10.460 6.371 -44.295 1.00 86.75 185 PHE A CA 1
ATOM 1505 C C . PHE A 1 185 ? 11.621 7.239 -44.777 1.00 86.75 185 PHE A C 1
ATOM 1507 O O . PHE A 1 185 ? 12.663 7.340 -44.124 1.00 86.75 185 PHE A O 1
ATOM 1514 N N . LYS A 1 186 ? 11.443 7.874 -45.937 1.00 85.62 186 LYS A N 1
ATOM 1515 C CA . LYS A 1 186 ? 12.385 8.869 -46.455 1.00 85.62 186 LYS A CA 1
ATOM 1516 C C . LYS A 1 186 ? 11.846 10.263 -46.194 1.00 85.62 186 LYS A C 1
ATOM 1518 O O . LYS A 1 186 ? 10.681 10.530 -46.473 1.00 85.62 186 LYS A O 1
ATOM 1523 N N . CYS A 1 187 ? 12.682 11.154 -45.674 1.00 82.12 187 CYS A N 1
ATOM 1524 C CA . CYS A 1 187 ? 12.312 12.559 -45.564 1.00 82.12 187 CYS A CA 1
ATOM 1525 C C . CYS A 1 187 ? 12.264 13.219 -46.955 1.00 82.12 187 CYS A C 1
ATOM 1527 O O . CYS A 1 187 ? 12.804 12.684 -47.927 1.00 82.12 187 CYS A O 1
ATOM 1529 N N . SER A 1 188 ? 11.691 14.421 -47.040 1.00 79.88 188 SER A N 1
ATOM 1530 C CA . SER A 1 188 ? 11.627 15.239 -48.266 1.00 79.88 188 SER A CA 1
ATOM 1531 C C . SER A 1 188 ? 12.987 15.523 -48.918 1.00 79.88 188 SER A C 1
ATOM 1533 O O . SER A 1 188 ? 13.050 15.831 -50.104 1.00 79.88 188 SER A O 1
ATOM 1535 N N . HIS A 1 189 ? 14.083 15.352 -48.175 1.00 77.62 189 HIS A N 1
ATOM 1536 C CA . HIS A 1 189 ? 15.457 15.538 -48.647 1.00 77.62 189 HIS A CA 1
ATOM 1537 C C . HIS A 1 189 ? 16.190 14.220 -48.964 1.00 77.62 189 HIS A C 1
ATOM 1539 O O . HIS A 1 189 ? 17.390 14.233 -49.233 1.00 77.62 189 HIS A O 1
ATOM 1545 N N . GLY A 1 190 ? 15.489 13.081 -48.936 1.00 78.19 190 GLY A N 1
ATOM 1546 C CA . GLY A 1 190 ? 16.013 11.775 -49.351 1.00 78.19 190 GLY A CA 1
ATOM 1547 C C . GLY A 1 190 ? 16.772 10.986 -48.279 1.00 78.19 190 GLY A C 1
ATOM 1548 O O . GLY A 1 190 ? 17.292 9.916 -48.583 1.00 78.19 190 GLY A O 1
ATOM 1549 N N . LEU A 1 191 ? 16.820 11.463 -47.030 1.00 84.12 191 LEU A N 1
ATOM 1550 C CA . LEU A 1 191 ? 17.417 10.713 -45.920 1.00 84.12 191 LEU A CA 1
ATOM 1551 C C . LEU A 1 191 ? 16.430 9.703 -45.341 1.00 84.12 191 LEU A C 1
ATOM 1553 O O . LEU A 1 191 ? 15.241 9.980 -45.200 1.00 84.12 191 LEU A O 1
ATOM 1557 N N . THR A 1 192 ? 16.952 8.549 -44.954 1.00 87.44 192 THR A N 1
ATOM 1558 C CA . THR A 1 192 ? 16.217 7.468 -44.305 1.00 87.44 192 THR A CA 1
ATOM 1559 C C . THR A 1 192 ? 16.087 7.736 -42.811 1.00 87.44 192 THR A C 1
ATOM 1561 O O . THR A 1 192 ? 17.084 7.976 -42.122 1.00 87.44 192 THR A O 1
ATOM 1564 N N . ILE A 1 193 ? 14.850 7.667 -42.323 1.00 88.75 193 ILE A N 1
ATOM 1565 C CA . ILE A 1 193 ? 14.468 7.841 -40.924 1.00 88.75 193 ILE A CA 1
ATOM 1566 C C . ILE A 1 193 ? 13.787 6.563 -40.435 1.00 88.75 193 ILE A C 1
ATOM 1568 O O . ILE A 1 193 ? 12.914 6.005 -41.103 1.00 88.75 193 ILE A O 1
ATOM 1572 N N . TYR A 1 194 ? 14.186 6.117 -39.251 1.00 90.94 194 TYR A N 1
ATOM 1573 C CA . TYR A 1 194 ? 13.565 5.021 -38.525 1.00 90.94 194 TYR A CA 1
ATOM 1574 C C . TYR A 1 194 ? 12.603 5.573 -37.486 1.00 90.94 194 TYR A C 1
ATOM 1576 O O . TYR A 1 194 ? 12.972 6.460 -36.713 1.00 90.94 194 TYR A O 1
ATOM 1584 N N . HIS A 1 195 ? 11.398 5.015 -37.457 1.00 90.88 195 HIS A N 1
ATOM 1585 C CA . HIS A 1 195 ? 10.410 5.249 -36.419 1.00 90.88 195 HIS A CA 1
ATOM 1586 C C . HIS A 1 195 ? 10.320 4.010 -35.528 1.00 90.88 195 HIS A C 1
ATOM 1588 O O . HIS A 1 195 ? 10.058 2.913 -36.023 1.00 90.88 195 HIS A O 1
ATOM 1594 N N . ILE A 1 196 ? 10.580 4.183 -34.232 1.00 92.75 196 ILE A N 1
ATOM 1595 C CA . ILE A 1 196 ? 10.505 3.120 -33.229 1.00 92.75 196 ILE A CA 1
ATOM 1596 C C . ILE A 1 196 ? 9.484 3.530 -32.160 1.00 92.75 196 ILE A C 1
ATOM 1598 O O . ILE A 1 196 ? 9.748 4.498 -31.439 1.00 92.75 196 ILE A O 1
ATOM 1602 N N . PRO A 1 197 ? 8.358 2.818 -32.012 1.00 92.62 197 PRO A N 1
ATOM 1603 C CA . PRO A 1 197 ? 7.445 3.054 -30.902 1.00 92.62 197 PRO A CA 1
ATOM 1604 C C . PRO A 1 197 ? 8.052 2.555 -29.582 1.00 92.62 197 PRO A C 1
ATOM 1606 O O . PRO A 1 197 ? 8.769 1.551 -29.533 1.00 92.62 197 PRO A O 1
ATOM 1609 N N . ILE A 1 198 ? 7.771 3.271 -28.495 1.00 92.12 198 ILE A N 1
ATOM 1610 C CA . ILE A 1 198 ? 8.098 2.881 -27.123 1.00 92.12 198 ILE A CA 1
ATOM 1611 C C . ILE A 1 198 ? 6.807 2.335 -26.516 1.00 92.12 198 ILE A C 1
ATOM 1613 O O . ILE A 1 198 ? 5.894 3.103 -26.220 1.00 92.12 198 ILE A O 1
ATOM 1617 N N . ILE A 1 199 ? 6.730 1.014 -26.358 1.00 89.62 199 ILE A N 1
ATOM 1618 C CA . ILE A 1 199 ? 5.505 0.314 -25.949 1.00 89.62 199 ILE A CA 1
ATOM 1619 C C . ILE A 1 199 ? 5.703 -0.308 -24.568 1.00 89.62 199 ILE A C 1
ATOM 1621 O O . ILE A 1 199 ? 6.673 -1.036 -24.338 1.00 89.62 199 ILE A O 1
ATOM 1625 N N . TYR A 1 200 ? 4.775 -0.036 -23.657 1.00 88.81 200 TYR A N 1
ATOM 1626 C CA . TYR A 1 200 ? 4.717 -0.624 -22.324 1.00 88.81 200 TYR A CA 1
ATOM 1627 C C . TYR A 1 200 ? 3.309 -1.182 -22.087 1.00 88.81 200 TYR A C 1
ATOM 1629 O O . TYR A 1 200 ? 2.350 -0.431 -22.173 1.00 88.81 200 TYR A O 1
ATOM 1637 N N . GLU A 1 201 ? 3.190 -2.484 -21.786 1.00 85.44 201 GLU A N 1
ATOM 1638 C CA . GLU A 1 201 ? 1.891 -3.154 -21.536 1.00 85.44 201 GLU A CA 1
ATOM 1639 C C . GLU A 1 201 ? 0.857 -2.905 -22.656 1.00 85.44 201 GLU A C 1
ATOM 1641 O O . GLU A 1 201 ? -0.292 -2.585 -22.387 1.00 85.44 201 GLU A O 1
ATOM 1646 N N . ASP A 1 202 ? 1.291 -3.038 -23.915 1.00 85.31 202 ASP A N 1
ATOM 1647 C CA . ASP A 1 202 ? 0.483 -2.825 -25.130 1.00 85.31 202 ASP A CA 1
ATOM 1648 C C . ASP A 1 202 ? 0.009 -1.375 -25.366 1.00 85.31 202 ASP A C 1
ATOM 1650 O O . ASP A 1 202 ? -0.674 -1.099 -26.350 1.00 85.31 202 ASP A O 1
ATOM 1654 N N . GLU A 1 203 ? 0.448 -0.421 -24.540 1.00 88.38 203 GLU A N 1
ATOM 1655 C CA . GLU A 1 203 ? 0.228 1.009 -24.749 1.00 88.38 203 GLU A CA 1
ATOM 1656 C C . GLU A 1 203 ? 1.485 1.704 -25.280 1.00 88.38 203 GLU A C 1
ATOM 1658 O O . GLU A 1 203 ? 2.606 1.504 -24.795 1.00 88.38 203 GLU A O 1
ATOM 1663 N N . VAL A 1 204 ? 1.300 2.575 -26.272 1.00 89.25 204 VAL A N 1
ATOM 1664 C CA . VAL A 1 204 ? 2.373 3.428 -26.780 1.00 89.25 204 VAL A CA 1
ATOM 1665 C C . VAL A 1 204 ? 2.584 4.591 -25.814 1.00 89.25 204 VAL A C 1
ATOM 1667 O O . VAL A 1 204 ? 1.764 5.502 -25.719 1.00 89.25 204 VAL A O 1
ATOM 1670 N N . ILE A 1 205 ? 3.712 4.580 -25.104 1.00 89.75 205 ILE A N 1
ATOM 1671 C CA . ILE A 1 205 ? 4.073 5.638 -24.150 1.00 89.75 205 ILE A CA 1
ATOM 1672 C C . ILE A 1 205 ? 4.888 6.762 -24.801 1.00 89.7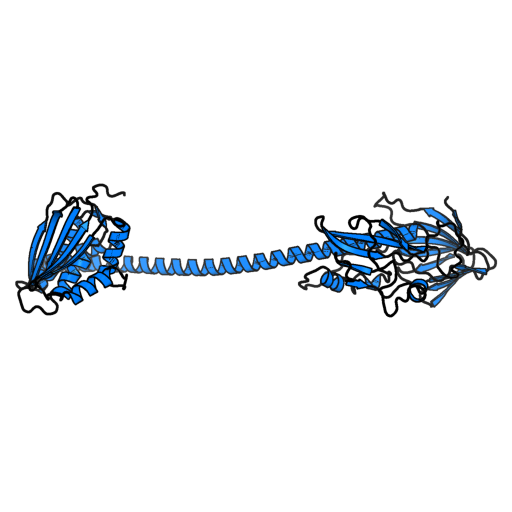5 205 ILE A C 1
ATOM 1674 O O . ILE A 1 205 ? 4.988 7.854 -24.242 1.00 89.75 205 ILE A O 1
ATOM 1678 N N . GLY A 1 206 ? 5.457 6.520 -25.984 1.00 91.00 206 GLY A N 1
ATOM 1679 C CA . GLY A 1 206 ? 6.217 7.511 -26.739 1.00 91.00 206 GLY A CA 1
ATOM 1680 C C . GLY A 1 206 ? 6.852 6.952 -28.006 1.00 91.00 206 GLY A C 1
ATOM 1681 O O . GLY A 1 206 ? 6.626 5.802 -28.377 1.00 91.00 206 GLY A O 1
ATOM 1682 N N . TYR A 1 207 ? 7.689 7.759 -28.654 1.00 91.12 207 TYR A N 1
ATOM 1683 C CA . TYR A 1 207 ? 8.291 7.424 -29.947 1.00 91.12 207 TYR A CA 1
ATOM 1684 C C . TYR A 1 207 ? 9.757 7.835 -30.011 1.00 91.12 207 TYR A C 1
ATOM 1686 O O . TYR A 1 207 ? 10.144 8.862 -29.460 1.00 91.12 207 TYR A O 1
ATOM 1694 N N . ILE A 1 208 ? 10.566 7.089 -30.759 1.00 91.94 208 ILE A N 1
ATOM 1695 C CA . ILE A 1 208 ? 11.932 7.468 -31.128 1.00 91.94 208 ILE A CA 1
ATOM 1696 C C . ILE A 1 208 ? 12.007 7.624 -32.642 1.00 91.94 208 ILE A C 1
ATOM 1698 O O . ILE A 1 208 ? 11.645 6.719 -33.395 1.00 91.94 208 ILE A O 1
ATOM 1702 N N . ARG A 1 209 ? 12.541 8.760 -33.093 1.00 90.50 209 ARG A N 1
ATOM 1703 C CA . ARG A 1 209 ? 12.969 8.966 -34.477 1.00 90.50 209 ARG A CA 1
ATOM 1704 C C . ARG A 1 209 ? 14.479 9.114 -34.546 1.00 90.50 209 ARG A C 1
ATOM 1706 O O . ARG A 1 209 ? 15.061 9.880 -33.784 1.00 90.50 209 ARG A O 1
ATOM 1713 N N . GLY A 1 210 ? 15.105 8.389 -35.466 1.00 88.06 210 GLY A N 1
ATOM 1714 C CA . GLY A 1 210 ? 16.554 8.418 -35.669 1.00 88.06 210 GLY A CA 1
ATOM 1715 C C . GLY A 1 210 ? 16.957 7.889 -37.043 1.00 88.06 210 GLY A C 1
ATOM 1716 O O . GLY A 1 210 ? 16.109 7.639 -37.895 1.00 88.06 210 GLY A O 1
ATOM 1717 N N . GLY A 1 211 ? 18.255 7.720 -37.287 1.00 84.12 211 GLY A N 1
ATOM 1718 C CA . GLY A 1 211 ? 18.778 7.315 -38.597 1.00 84.12 211 GLY A CA 1
ATOM 1719 C C . GLY A 1 211 ? 19.456 8.483 -39.297 1.00 84.12 211 GLY A C 1
ATOM 1720 O O . GLY A 1 211 ? 20.676 8.544 -39.291 1.00 84.12 211 GLY A O 1
ATOM 1721 N N . HIS A 1 212 ? 18.692 9.423 -39.864 1.00 85.19 212 HIS A N 1
ATOM 1722 C CA . HIS A 1 212 ? 19.211 10.600 -40.591 1.00 85.19 212 HIS A CA 1
ATOM 1723 C C . HIS A 1 212 ? 20.370 10.270 -41.560 1.00 85.19 212 HIS A C 1
ATOM 1725 O O . HIS A 1 212 ? 21.332 11.034 -41.682 1.00 85.19 212 HIS A O 1
ATOM 1731 N N . ILE A 1 213 ? 20.270 9.128 -42.251 1.00 84.75 213 ILE A N 1
ATOM 1732 C CA . ILE A 1 213 ? 21.318 8.564 -43.119 1.00 84.75 213 ILE A CA 1
ATOM 1733 C C . ILE A 1 213 ? 20.878 8.496 -44.581 1.00 84.75 213 ILE A C 1
ATOM 1735 O O . ILE A 1 213 ? 19.694 8.349 -44.875 1.00 84.75 213 ILE A O 1
ATOM 1739 N N . LEU A 1 214 ? 21.833 8.550 -45.506 1.00 83.31 214 LEU A N 1
ATOM 1740 C CA . LEU A 1 214 ? 21.601 8.281 -46.926 1.00 83.31 214 LEU A CA 1
ATOM 1741 C C . LEU A 1 214 ? 21.913 6.805 -47.212 1.00 83.31 214 LEU A C 1
ATOM 1743 O O . LEU A 1 214 ? 23.023 6.364 -46.931 1.00 83.31 214 LEU A O 1
ATOM 1747 N N . LEU A 1 215 ? 20.957 6.025 -47.726 1.00 79.19 215 LEU A N 1
ATOM 1748 C CA . LEU A 1 215 ? 21.157 4.598 -48.018 1.00 79.19 215 LEU A CA 1
ATOM 1749 C C . LEU A 1 215 ? 21.798 4.392 -49.398 1.00 79.19 215 LEU A C 1
ATOM 1751 O O . LEU A 1 215 ? 21.259 4.823 -50.414 1.00 79.19 215 LEU A O 1
ATOM 1755 N N . ALA A 1 216 ? 22.890 3.628 -49.450 1.00 67.88 216 ALA A N 1
ATOM 1756 C CA . ALA A 1 216 ? 23.647 3.388 -50.685 1.00 67.88 216 ALA A CA 1
ATOM 1757 C C . ALA A 1 216 ? 22.885 2.623 -51.799 1.00 67.88 216 ALA A C 1
ATOM 1759 O O . ALA A 1 216 ? 23.330 2.590 -52.944 1.00 67.88 216 ALA A O 1
ATOM 1760 N N . SER A 1 217 ? 21.755 1.974 -51.495 1.00 58.84 217 SER A N 1
ATOM 1761 C CA . SER A 1 217 ? 20.967 1.177 -52.453 1.00 58.84 217 SER A CA 1
ATOM 1762 C C . SER A 1 217 ? 20.024 1.995 -53.347 1.00 58.84 217 SER A C 1
ATOM 1764 O O . SER A 1 217 ? 19.366 1.420 -54.210 1.00 58.84 217 SER A O 1
ATOM 1766 N N . ASP A 1 218 ? 19.949 3.315 -53.172 1.00 56.09 218 ASP A N 1
ATOM 1767 C CA . ASP A 1 218 ? 18.928 4.156 -53.813 1.00 56.09 218 ASP A CA 1
ATOM 1768 C C . ASP A 1 218 ? 19.233 4.602 -55.253 1.00 56.09 218 ASP A C 1
ATOM 1770 O O . ASP A 1 218 ? 18.447 5.344 -55.844 1.00 56.09 218 ASP A O 1
ATOM 1774 N N . GLY A 1 219 ? 20.328 4.123 -55.855 1.00 46.41 219 GLY A N 1
ATOM 1775 C CA . GLY A 1 219 ? 20.550 4.091 -57.311 1.00 46.41 219 GLY A CA 1
ATOM 1776 C C . GLY A 1 219 ? 20.642 5.435 -58.050 1.00 46.41 219 GLY A C 1
ATOM 1777 O O . GLY A 1 219 ? 21.028 5.461 -59.218 1.00 46.41 219 GLY A O 1
ATOM 1778 N N . LYS A 1 220 ? 20.340 6.562 -57.407 1.00 44.91 220 LYS A N 1
ATOM 1779 C CA . LYS A 1 220 ? 20.599 7.902 -57.927 1.00 44.91 220 LYS A CA 1
ATOM 1780 C C . LYS A 1 220 ? 21.937 8.359 -57.366 1.00 44.91 220 LYS A C 1
ATOM 1782 O O . LYS A 1 220 ? 22.053 8.519 -56.156 1.00 44.91 220 LYS A O 1
ATOM 1787 N N . LYS A 1 221 ? 22.925 8.596 -58.241 1.00 45.88 221 LYS A N 1
ATOM 1788 C CA . LYS A 1 221 ? 24.053 9.485 -57.916 1.00 45.88 221 LYS A CA 1
ATOM 1789 C C . LYS A 1 221 ? 23.437 10.738 -57.310 1.00 45.88 221 LYS A C 1
ATOM 1791 O O . LYS A 1 221 ? 22.690 11.429 -58.002 1.00 45.88 221 LYS A O 1
ATOM 1796 N N . SER A 1 222 ? 23.621 10.951 -56.014 1.00 47.00 222 SER A N 1
ATOM 1797 C CA . SER A 1 222 ? 22.978 12.078 -55.364 1.00 47.00 222 SER A CA 1
ATOM 1798 C C . SER A 1 222 ? 23.634 13.352 -55.905 1.00 47.00 222 SER A C 1
ATOM 1800 O O . SER A 1 222 ? 24.852 13.504 -55.884 1.00 47.00 222 SER A O 1
ATOM 1802 N N . ASP A 1 223 ? 22.829 14.308 -56.372 1.00 49.84 223 ASP A N 1
ATOM 1803 C CA . ASP A 1 223 ? 23.288 15.685 -56.629 1.00 49.84 223 ASP A CA 1
ATOM 1804 C C . ASP A 1 223 ? 23.741 16.391 -55.322 1.00 49.84 223 ASP A C 1
ATOM 1806 O O . ASP A 1 223 ? 24.153 17.552 -55.316 1.00 49.84 223 ASP A O 1
ATOM 1810 N N . GLN A 1 224 ? 23.693 15.681 -54.187 1.00 55.19 224 GLN A N 1
ATOM 1811 C CA . GLN A 1 224 ? 24.071 16.112 -52.849 1.00 55.19 224 GLN A CA 1
ATOM 1812 C C . GLN A 1 224 ? 25.570 15.872 -52.620 1.00 55.19 224 GLN A C 1
ATOM 1814 O O . GLN A 1 224 ? 25.981 14.992 -51.864 1.00 55.19 224 GLN A O 1
ATOM 1819 N N . LYS A 1 225 ? 26.409 16.691 -53.266 1.00 53.09 225 LYS A N 1
ATOM 1820 C CA . LYS A 1 225 ? 27.857 16.733 -53.003 1.00 53.09 225 LYS A CA 1
ATOM 1821 C C . LYS A 1 225 ? 28.095 16.854 -51.485 1.00 53.09 225 LYS A C 1
ATOM 1823 O O . LYS A 1 225 ? 27.783 17.898 -50.916 1.00 53.09 225 LYS A O 1
ATOM 1828 N N . ASN A 1 226 ? 28.661 15.808 -50.865 1.00 58.66 226 ASN A N 1
ATOM 1829 C CA . ASN A 1 226 ? 29.168 15.719 -49.476 1.00 58.66 226 ASN A CA 1
ATOM 1830 C C . ASN A 1 226 ? 28.330 14.960 -48.417 1.00 58.66 226 ASN A C 1
ATOM 1832 O O . ASN A 1 226 ? 28.640 15.100 -47.233 1.00 58.66 226 ASN A O 1
ATOM 1836 N N . ILE A 1 227 ? 27.325 14.146 -48.768 1.00 67.94 227 ILE A N 1
ATOM 1837 C CA . ILE A 1 227 ? 26.722 13.200 -47.798 1.00 67.94 227 ILE A CA 1
ATOM 1838 C C . ILE A 1 227 ? 27.326 11.805 -47.981 1.00 67.94 227 ILE A C 1
ATOM 1840 O O . ILE A 1 227 ? 27.494 11.337 -49.101 1.00 67.94 227 ILE A O 1
ATOM 1844 N N . TYR A 1 228 ? 27.665 11.146 -46.872 1.00 70.44 228 TYR A N 1
ATOM 1845 C CA . TYR A 1 228 ? 28.184 9.781 -46.878 1.00 70.44 228 TYR A CA 1
ATOM 1846 C C . TYR A 1 228 ? 27.091 8.758 -47.218 1.00 70.44 228 TYR A C 1
ATOM 1848 O O . TYR A 1 228 ? 26.095 8.642 -46.496 1.00 70.44 228 TYR A O 1
ATOM 1856 N N . ASP A 1 229 ? 27.318 7.980 -48.278 1.00 73.12 229 ASP A N 1
ATOM 1857 C CA . ASP A 1 229 ? 26.499 6.819 -48.624 1.00 73.12 229 ASP A CA 1
ATOM 1858 C C . ASP A 1 229 ? 26.672 5.719 -47.574 1.00 73.12 229 ASP A C 1
ATOM 1860 O O . ASP A 1 229 ? 27.685 5.017 -47.518 1.00 73.12 229 ASP A O 1
ATOM 1864 N N . THR A 1 230 ? 25.659 5.561 -46.727 1.00 76.56 230 THR A N 1
ATOM 1865 C CA . THR A 1 230 ? 25.676 4.619 -45.612 1.00 76.56 230 THR A CA 1
ATOM 1866 C C . THR A 1 230 ? 25.427 3.195 -46.121 1.00 76.56 230 THR A C 1
ATOM 1868 O O . THR A 1 230 ? 24.403 2.940 -46.771 1.00 76.56 230 THR A O 1
ATOM 1871 N N . PRO A 1 231 ? 26.330 2.237 -45.832 1.00 73.94 231 PRO A N 1
ATOM 1872 C CA . PRO A 1 231 ? 26.116 0.834 -46.163 1.00 73.94 231 PRO A CA 1
ATOM 1873 C C . PRO A 1 231 ? 24.886 0.250 -45.464 1.00 73.94 231 PRO A C 1
ATOM 1875 O O . PRO A 1 231 ? 24.546 0.641 -44.347 1.00 73.94 231 PRO A O 1
ATOM 1878 N N . THR A 1 232 ? 24.248 -0.739 -46.097 1.00 73.50 232 THR A N 1
ATOM 1879 C CA . THR A 1 232 ? 23.034 -1.380 -45.563 1.00 73.50 232 THR A CA 1
ATOM 1880 C C . THR A 1 232 ? 23.246 -1.966 -44.168 1.00 73.50 232 THR A C 1
ATOM 1882 O O . THR A 1 232 ? 22.359 -1.855 -43.329 1.00 73.50 232 THR A O 1
ATOM 1885 N N . SER A 1 233 ? 24.418 -2.542 -43.891 1.00 67.69 233 SER A N 1
ATOM 1886 C CA . SER A 1 233 ? 24.679 -3.150 -42.585 1.00 67.69 233 SER A CA 1
ATOM 1887 C C . SER A 1 233 ? 24.833 -2.100 -41.478 1.00 67.69 233 SER A C 1
ATOM 1889 O O . SER A 1 233 ? 24.161 -2.194 -40.459 1.00 67.69 233 SER A O 1
ATOM 1891 N N . THR A 1 234 ? 25.565 -1.006 -41.728 1.00 73.38 234 THR A N 1
ATOM 1892 C CA . THR A 1 234 ? 25.641 0.142 -40.807 1.00 73.38 234 THR A CA 1
ATOM 1893 C C . THR A 1 234 ? 24.250 0.741 -40.556 1.00 73.38 234 THR A C 1
ATOM 1895 O O . THR A 1 234 ? 23.911 1.102 -39.429 1.00 73.38 234 THR A O 1
ATOM 1898 N N . ALA A 1 235 ? 23.397 0.807 -41.584 1.00 80.25 235 ALA A N 1
ATOM 1899 C CA . ALA A 1 235 ? 22.017 1.261 -41.441 1.00 80.25 235 ALA A CA 1
ATOM 1900 C C . ALA A 1 235 ? 21.175 0.330 -40.543 1.00 80.25 235 ALA A C 1
ATOM 1902 O O . ALA A 1 235 ? 20.384 0.821 -39.732 1.00 80.25 235 ALA A O 1
ATOM 1903 N N . MET A 1 236 ? 21.364 -0.989 -40.656 1.00 76.69 236 MET A N 1
ATOM 1904 C CA . MET A 1 236 ? 20.748 -1.995 -39.782 1.00 76.69 236 MET A CA 1
ATOM 1905 C C . MET A 1 236 ? 21.267 -1.892 -38.340 1.00 76.69 236 MET A C 1
ATOM 1907 O O . MET A 1 236 ? 20.460 -1.927 -37.410 1.00 76.69 236 MET A O 1
ATOM 1911 N N . SER A 1 237 ? 22.572 -1.688 -38.135 1.00 75.12 237 SER A N 1
ATOM 1912 C CA . SER A 1 237 ? 23.175 -1.473 -36.810 1.00 75.12 237 SER A CA 1
ATOM 1913 C C . SER A 1 237 ? 22.569 -0.257 -36.100 1.00 75.12 237 SER A C 1
ATOM 1915 O O . SER A 1 237 ? 22.181 -0.351 -34.934 1.00 75.12 237 SER A O 1
ATOM 1917 N N . ILE A 1 238 ? 22.358 0.853 -36.822 1.00 83.00 238 ILE A N 1
ATOM 1918 C CA . ILE A 1 238 ? 21.679 2.042 -36.279 1.00 83.00 238 ILE A CA 1
ATOM 1919 C C . ILE A 1 238 ? 20.236 1.711 -35.880 1.00 83.00 238 ILE A C 1
ATOM 1921 O O . ILE A 1 238 ? 19.824 2.024 -34.764 1.00 83.00 238 ILE A O 1
ATOM 1925 N N . LYS A 1 239 ? 19.467 1.044 -36.751 1.00 85.69 239 LYS A N 1
ATOM 1926 C CA . LYS A 1 239 ? 18.079 0.644 -36.456 1.00 85.69 239 LYS A CA 1
ATOM 1927 C C . LYS A 1 239 ? 17.995 -0.213 -35.188 1.00 85.69 239 LYS A C 1
ATOM 1929 O O . LYS A 1 239 ? 17.118 0.007 -34.355 1.00 85.69 239 LYS A O 1
ATOM 1934 N N . ARG A 1 240 ? 18.917 -1.162 -35.011 1.00 81.25 240 ARG A N 1
ATOM 1935 C CA . ARG A 1 240 ? 18.979 -2.029 -33.823 1.00 81.25 240 ARG A CA 1
ATOM 1936 C C . ARG A 1 240 ? 19.291 -1.262 -32.556 1.00 81.25 240 ARG A C 1
ATOM 1938 O O . ARG A 1 240 ? 18.647 -1.510 -31.542 1.00 81.25 240 ARG A O 1
ATOM 1945 N N . LEU A 1 241 ? 20.236 -0.330 -32.620 1.00 81.75 241 LEU A N 1
ATOM 1946 C CA . LEU A 1 241 ? 20.568 0.508 -31.478 1.00 81.75 241 LEU A CA 1
ATOM 1947 C C . LEU A 1 241 ? 19.363 1.353 -31.044 1.00 81.75 241 LEU A C 1
ATOM 1949 O O . LEU A 1 241 ? 19.061 1.407 -29.859 1.00 81.75 241 LEU A O 1
ATOM 1953 N N . LEU A 1 242 ? 18.593 1.911 -31.985 1.00 88.38 242 LEU A N 1
ATOM 1954 C CA . LEU A 1 242 ? 17.348 2.624 -31.658 1.00 88.38 242 LEU A CA 1
ATOM 1955 C C . LEU A 1 242 ? 16.312 1.714 -30.975 1.00 88.38 242 LEU A C 1
ATOM 1957 O O . LEU A 1 242 ? 15.684 2.120 -29.999 1.00 88.38 242 LEU A O 1
ATOM 1961 N N . VAL A 1 243 ? 16.168 0.466 -31.434 1.00 87.56 243 VAL A N 1
ATOM 1962 C CA . VAL A 1 243 ? 15.305 -0.536 -30.779 1.00 87.56 243 VAL A CA 1
ATOM 1963 C C . VAL A 1 243 ? 15.817 -0.894 -29.379 1.00 87.56 243 VAL A C 1
ATOM 1965 O O . VAL A 1 243 ? 15.019 -1.074 -28.461 1.00 87.56 243 VAL A O 1
ATOM 1968 N N . GLN A 1 244 ? 17.134 -0.993 -29.183 1.00 83.69 244 GLN A N 1
ATOM 1969 C CA . GLN A 1 244 ? 17.724 -1.220 -27.861 1.00 83.69 244 GLN A CA 1
ATOM 1970 C C . GLN A 1 244 ? 17.473 -0.037 -26.923 1.00 83.69 244 GLN A C 1
ATOM 1972 O O . GLN A 1 244 ? 17.069 -0.261 -25.787 1.00 83.69 244 GLN A O 1
ATOM 1977 N N . ILE A 1 245 ? 17.614 1.203 -27.403 1.00 86.19 245 ILE A N 1
ATOM 1978 C CA . ILE A 1 245 ? 17.291 2.413 -26.634 1.00 86.19 245 ILE A CA 1
ATOM 1979 C C . ILE A 1 245 ? 15.822 2.386 -26.189 1.00 86.19 245 ILE A C 1
ATOM 1981 O O . ILE A 1 245 ? 15.546 2.582 -25.006 1.00 86.19 245 ILE A O 1
ATOM 1985 N N . ALA A 1 246 ? 14.887 2.072 -27.095 1.00 89.00 246 ALA A N 1
ATOM 1986 C CA . ALA A 1 246 ? 13.467 1.947 -26.757 1.00 89.00 246 ALA A CA 1
ATOM 1987 C C . ALA A 1 246 ? 13.226 0.895 -25.660 1.00 89.00 246 ALA A C 1
ATOM 1989 O O . ALA A 1 246 ? 12.542 1.169 -24.677 1.00 89.00 246 ALA A O 1
ATOM 1990 N N . LYS A 1 247 ? 13.850 -0.285 -25.769 1.00 86.00 247 LYS A N 1
ATOM 1991 C CA . LYS A 1 247 ? 13.761 -1.337 -24.740 1.00 86.00 247 LYS A CA 1
ATOM 1992 C C . LYS A 1 247 ? 14.331 -0.892 -23.392 1.00 86.00 247 LYS A C 1
ATOM 1994 O O . LYS A 1 247 ? 13.725 -1.174 -22.361 1.00 86.00 247 LYS A O 1
ATOM 1999 N N . SER A 1 248 ? 15.462 -0.189 -23.383 1.00 84.06 248 SER A N 1
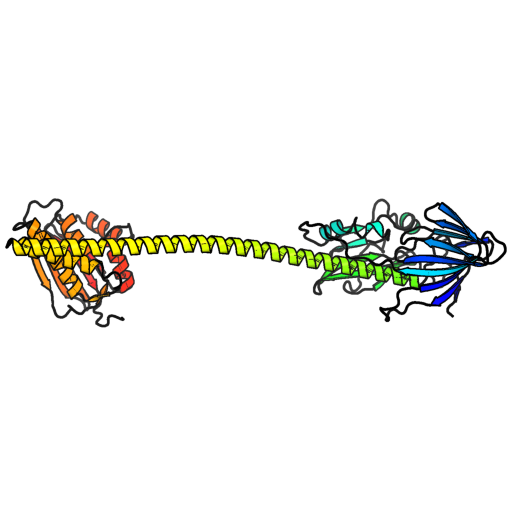ATOM 2000 C CA . SER A 1 248 ? 16.062 0.343 -22.154 1.00 84.06 248 SER A CA 1
ATOM 2001 C C . SER A 1 248 ? 15.154 1.369 -21.473 1.00 84.06 248 SER A C 1
ATOM 2003 O O . SER A 1 248 ? 14.993 1.320 -20.255 1.00 84.06 248 SER A O 1
ATOM 2005 N N . ILE A 1 249 ? 14.490 2.234 -22.248 1.00 86.00 249 ILE A N 1
ATOM 2006 C CA . ILE A 1 249 ? 13.488 3.180 -21.734 1.00 86.00 249 ILE A CA 1
ATOM 2007 C C . ILE A 1 249 ? 12.317 2.437 -21.082 1.00 86.00 249 ILE A C 1
ATOM 2009 O O . ILE A 1 249 ? 11.945 2.750 -19.952 1.00 86.00 249 ILE A O 1
ATOM 2013 N N . VAL A 1 250 ? 11.769 1.419 -21.756 1.00 87.69 250 VAL A N 1
ATOM 2014 C CA . VAL A 1 250 ? 10.664 0.594 -21.232 1.00 87.69 250 VAL A CA 1
ATOM 2015 C C . VAL A 1 250 ? 11.063 -0.109 -19.932 1.00 87.69 250 VAL A C 1
ATOM 2017 O O . VAL A 1 250 ? 10.295 -0.120 -18.970 1.00 87.69 250 VAL A O 1
ATOM 2020 N N . ASN A 1 251 ? 12.277 -0.660 -19.864 1.00 83.62 251 ASN A N 1
ATOM 2021 C CA . ASN A 1 251 ? 12.787 -1.297 -18.649 1.00 83.62 251 ASN A CA 1
ATOM 2022 C C . ASN A 1 251 ? 12.894 -0.302 -17.486 1.00 83.62 251 ASN A C 1
ATOM 2024 O O . ASN A 1 251 ? 12.497 -0.622 -16.364 1.00 83.62 251 ASN A O 1
ATOM 2028 N N . TYR A 1 252 ? 13.380 0.911 -17.752 1.00 80.00 252 TYR A N 1
ATOM 2029 C CA . TYR A 1 252 ? 13.487 1.959 -16.741 1.00 80.00 252 TYR A CA 1
ATOM 2030 C C . TYR A 1 252 ? 12.109 2.441 -16.257 1.00 80.00 252 TYR A C 1
ATOM 2032 O O . TYR A 1 252 ? 11.909 2.656 -15.058 1.00 80.00 252 TYR A O 1
ATOM 2040 N N . TYR A 1 253 ? 11.142 2.551 -17.175 1.00 83.12 253 TYR A N 1
ATOM 2041 C CA . TYR A 1 253 ? 9.744 2.857 -16.861 1.00 83.12 253 TYR A CA 1
ATOM 2042 C C . TYR A 1 253 ? 9.130 1.789 -15.951 1.00 83.12 253 TYR A C 1
ATOM 2044 O O . TYR A 1 253 ? 8.610 2.111 -14.881 1.00 83.12 253 TYR A O 1
ATOM 2052 N N . ARG A 1 254 ? 9.289 0.507 -16.307 1.00 84.69 254 ARG A N 1
ATOM 2053 C CA . ARG A 1 254 ? 8.831 -0.629 -15.494 1.00 84.69 254 ARG A CA 1
ATOM 2054 C C . ARG A 1 254 ? 9.418 -0.602 -14.083 1.00 84.69 254 ARG A C 1
ATOM 2056 O O . ARG A 1 254 ? 8.691 -0.778 -13.108 1.00 84.69 254 ARG A O 1
ATOM 2063 N N . PHE A 1 255 ? 10.730 -0.397 -13.970 1.00 81.75 255 PHE A N 1
ATOM 2064 C CA . PHE A 1 255 ? 11.427 -0.415 -12.685 1.00 81.75 255 PHE A CA 1
ATOM 2065 C C . PHE A 1 255 ? 10.945 0.703 -11.749 1.00 81.75 255 PHE A C 1
ATOM 2067 O O . PHE A 1 255 ? 10.693 0.452 -10.570 1.00 81.75 255 PHE A O 1
ATOM 2074 N N . ASN A 1 256 ? 10.748 1.918 -12.271 1.00 79.31 256 ASN A N 1
ATOM 2075 C CA . ASN A 1 256 ? 10.238 3.036 -11.473 1.00 79.31 256 ASN A CA 1
ATOM 2076 C C . ASN A 1 256 ? 8.799 2.811 -10.992 1.00 79.31 256 ASN A C 1
ATOM 2078 O O . ASN A 1 256 ? 8.506 3.095 -9.829 1.00 79.31 256 ASN A O 1
ATOM 2082 N N . LYS A 1 257 ? 7.928 2.243 -11.840 1.00 80.12 257 LYS A N 1
ATOM 2083 C CA . LYS A 1 257 ? 6.542 1.908 -11.468 1.00 80.12 257 LYS A CA 1
ATOM 2084 C C . LYS A 1 257 ? 6.505 0.902 -10.311 1.00 80.12 257 LYS A C 1
ATOM 2086 O O . LYS A 1 257 ? 5.913 1.183 -9.271 1.00 80.12 257 LYS A O 1
ATOM 2091 N N . LEU A 1 258 ? 7.246 -0.205 -10.434 1.00 82.31 258 LEU A N 1
ATOM 2092 C CA . LEU A 1 258 ? 7.360 -1.221 -9.377 1.00 82.31 258 LEU A CA 1
ATOM 2093 C C . LEU A 1 258 ? 7.918 -0.647 -8.067 1.00 82.31 258 LEU A C 1
ATOM 2095 O O . LEU A 1 258 ? 7.441 -0.977 -6.981 1.00 82.31 258 LEU A O 1
ATOM 2099 N N . ARG A 1 259 ? 8.916 0.238 -8.149 1.00 79.88 259 ARG A N 1
ATOM 2100 C CA . ARG A 1 259 ? 9.493 0.890 -6.968 1.00 79.88 259 ARG A CA 1
ATOM 2101 C C . ARG A 1 259 ? 8.472 1.765 -6.235 1.00 79.88 259 ARG A C 1
ATOM 2103 O O . ARG A 1 259 ? 8.454 1.757 -5.004 1.00 79.88 259 ARG A O 1
ATOM 2110 N N . GLY A 1 260 ? 7.629 2.491 -6.972 1.00 78.25 260 GLY A N 1
ATOM 2111 C CA . GLY A 1 260 ? 6.530 3.274 -6.403 1.00 78.25 260 GLY A CA 1
ATOM 2112 C C . GLY A 1 260 ? 5.566 2.408 -5.591 1.00 78.25 260 GLY A C 1
ATOM 2113 O O . GLY A 1 260 ? 5.311 2.706 -4.424 1.00 78.25 260 GLY A O 1
ATOM 2114 N N . GLU A 1 261 ? 5.127 1.284 -6.161 1.00 82.19 261 GLU A N 1
ATOM 2115 C CA . GLU A 1 261 ? 4.206 0.347 -5.502 1.00 82.19 261 GLU A CA 1
ATOM 2116 C C . GLU A 1 261 ? 4.793 -0.268 -4.222 1.00 82.19 261 GLU A C 1
ATOM 2118 O O . GLU A 1 261 ? 4.099 -0.410 -3.211 1.00 82.19 261 GLU A O 1
ATOM 2123 N N . VAL A 1 262 ? 6.081 -0.630 -4.235 1.00 82.50 262 VAL A N 1
ATOM 2124 C CA . VAL A 1 262 ? 6.763 -1.188 -3.055 1.00 82.50 262 VAL A CA 1
ATOM 2125 C C . VAL A 1 262 ? 6.821 -0.167 -1.917 1.00 82.50 262 VAL A C 1
ATOM 2127 O O . VAL A 1 262 ? 6.567 -0.518 -0.764 1.00 82.50 262 VAL A O 1
ATOM 2130 N N . GLN A 1 263 ? 7.120 1.099 -2.222 1.00 79.62 263 GLN A N 1
ATOM 2131 C CA . GLN A 1 263 ? 7.157 2.162 -1.213 1.00 79.62 263 GLN A CA 1
ATOM 2132 C C . GLN A 1 263 ? 5.788 2.374 -0.558 1.00 79.62 263 GLN A C 1
ATOM 2134 O O . GLN A 1 263 ? 5.707 2.461 0.668 1.00 79.62 263 GLN A O 1
ATOM 2139 N N . GLU A 1 264 ? 4.717 2.404 -1.350 1.00 82.19 264 GLU A N 1
ATOM 2140 C CA . GLU A 1 264 ? 3.352 2.557 -0.838 1.00 82.19 264 GLU A CA 1
ATOM 2141 C C . GLU A 1 264 ? 2.938 1.383 0.054 1.00 82.19 264 GLU A C 1
ATOM 2143 O O . GLU A 1 264 ? 2.420 1.587 1.156 1.00 82.19 264 GLU A O 1
ATOM 2148 N N . LYS A 1 265 ? 3.231 0.145 -0.368 1.00 84.19 265 LYS A N 1
ATOM 2149 C CA . LYS A 1 265 ? 2.948 -1.051 0.438 1.00 84.19 265 LYS A CA 1
ATOM 2150 C C . LYS A 1 265 ? 3.712 -1.052 1.760 1.00 84.19 265 LYS A C 1
ATOM 2152 O O . LYS A 1 265 ? 3.128 -1.382 2.791 1.00 84.19 265 LYS A O 1
ATOM 2157 N N . ASN A 1 266 ? 4.979 -0.641 1.762 1.00 84.75 266 ASN A N 1
ATOM 2158 C CA . ASN A 1 266 ? 5.775 -0.560 2.988 1.00 84.75 266 ASN A CA 1
ATOM 2159 C C . ASN A 1 266 ? 5.204 0.466 3.980 1.00 84.75 266 ASN A C 1
ATOM 2161 O O . ASN A 1 266 ? 5.093 0.165 5.168 1.00 84.75 266 ASN A O 1
ATOM 2165 N N . MET A 1 267 ? 4.766 1.636 3.499 1.00 85.75 267 MET A N 1
ATOM 2166 C CA . MET A 1 267 ? 4.098 2.635 4.346 1.00 85.75 267 MET A CA 1
ATOM 2167 C C . MET A 1 267 ? 2.787 2.104 4.942 1.00 85.75 267 MET A C 1
ATOM 2169 O O . MET A 1 267 ? 2.490 2.347 6.114 1.00 85.75 267 MET A O 1
ATOM 2173 N N . ALA A 1 268 ? 2.004 1.353 4.161 1.00 88.19 268 ALA A N 1
ATOM 2174 C CA . ALA A 1 268 ? 0.775 0.733 4.649 1.00 88.19 268 ALA A CA 1
ATOM 2175 C C . ALA A 1 268 ? 1.055 -0.302 5.755 1.00 88.19 268 ALA A C 1
ATOM 2177 O O . ALA A 1 268 ? 0.390 -0.280 6.792 1.00 88.19 268 ALA A O 1
ATOM 2178 N N . ILE A 1 269 ? 2.071 -1.154 5.572 1.00 89.12 269 ILE A N 1
ATOM 2179 C CA . ILE A 1 269 ? 2.486 -2.156 6.566 1.00 89.12 269 ILE A CA 1
ATOM 2180 C C . ILE A 1 269 ? 2.892 -1.489 7.886 1.00 89.12 269 ILE A C 1
ATOM 2182 O O . ILE A 1 269 ? 2.435 -1.921 8.945 1.00 89.12 269 ILE A O 1
ATOM 2186 N N . GLU A 1 270 ? 3.691 -0.419 7.837 1.00 89.56 270 GLU A N 1
ATOM 2187 C CA . GLU A 1 270 ? 4.137 0.299 9.039 1.00 89.56 270 GLU A CA 1
ATOM 2188 C C . GLU A 1 270 ? 2.964 0.940 9.803 1.00 89.56 270 GLU A C 1
ATOM 2190 O O . GLU A 1 270 ? 2.913 0.939 11.037 1.00 89.56 270 GLU A O 1
ATOM 2195 N N . LYS A 1 271 ? 1.970 1.465 9.079 1.00 89.38 271 LYS A N 1
ATOM 2196 C CA . LYS A 1 271 ? 0.757 2.011 9.696 1.00 89.38 271 LYS A CA 1
ATOM 2197 C C . LYS A 1 271 ? -0.058 0.916 10.388 1.00 89.38 271 LYS A C 1
ATOM 2199 O O . LYS A 1 271 ? -0.509 1.104 11.517 1.00 89.38 271 LYS A O 1
ATOM 2204 N N . THR A 1 272 ? -0.231 -0.234 9.736 1.00 88.81 272 THR A N 1
ATOM 2205 C CA . THR A 1 272 ? -0.952 -1.374 10.315 1.00 88.81 272 THR A CA 1
ATOM 2206 C C . THR A 1 272 ? -0.226 -1.955 11.528 1.00 88.81 272 THR A C 1
ATOM 2208 O O . THR A 1 272 ? -0.885 -2.335 12.496 1.00 88.81 272 THR A O 1
ATOM 2211 N N . SER A 1 273 ? 1.111 -2.006 11.525 1.00 89.31 273 SER A N 1
ATOM 2212 C CA . SER A 1 273 ? 1.871 -2.511 12.673 1.00 89.31 273 SER A CA 1
ATOM 2213 C C . SER A 1 273 ? 1.720 -1.619 13.905 1.00 89.31 273 SER A C 1
ATOM 2215 O O . SER A 1 273 ? 1.484 -2.151 14.987 1.00 89.31 273 SER A O 1
ATOM 2217 N N . LYS A 1 274 ? 1.766 -0.286 13.743 1.00 89.81 274 LYS A N 1
ATOM 2218 C CA . LYS A 1 274 ? 1.546 0.669 14.848 1.00 89.81 274 LYS A CA 1
ATOM 2219 C C . LYS A 1 274 ? 0.157 0.516 15.466 1.00 89.81 274 LYS A C 1
ATOM 2221 O O . LYS A 1 274 ? 0.044 0.335 16.673 1.00 89.81 274 LYS A O 1
ATOM 2226 N N . LEU A 1 275 ? -0.889 0.471 14.636 1.00 92.88 275 LEU A N 1
ATOM 2227 C CA . LEU A 1 275 ? -2.263 0.284 15.118 1.00 92.88 275 LEU A CA 1
ATOM 2228 C C . LEU A 1 275 ? -2.435 -1.043 15.880 1.00 92.88 275 LEU A C 1
ATOM 2230 O O . LEU A 1 275 ? -3.143 -1.116 16.881 1.00 92.88 275 LEU A O 1
ATOM 2234 N N . ARG A 1 276 ? -1.775 -2.111 15.415 1.00 88.81 276 ARG A N 1
ATOM 2235 C CA . ARG A 1 276 ? -1.814 -3.417 16.083 1.00 88.81 276 ARG A CA 1
ATOM 2236 C C . ARG A 1 276 ? -1.135 -3.387 17.454 1.00 88.81 276 ARG A C 1
ATOM 2238 O O . ARG A 1 276 ? -1.592 -4.073 18.366 1.00 88.81 276 ARG A O 1
ATOM 2245 N N . GLU A 1 277 ? -0.049 -2.634 17.591 1.00 92.06 277 GLU A N 1
ATOM 2246 C CA . GLU A 1 277 ? 0.654 -2.456 18.862 1.00 92.06 277 GLU A CA 1
ATOM 2247 C C . GLU A 1 277 ? -0.183 -1.650 19.863 1.00 92.06 277 GLU A C 1
ATOM 2249 O O . GLU A 1 277 ? -0.325 -2.067 21.013 1.00 92.06 277 GLU A O 1
ATOM 2254 N N . GLU A 1 278 ? -0.818 -0.567 19.412 1.00 91.62 278 GLU A N 1
ATOM 2255 C CA . GLU A 1 278 ? -1.758 0.224 20.218 1.00 91.62 278 GLU A CA 1
ATOM 2256 C C . GLU A 1 278 ? -2.913 -0.640 20.742 1.00 91.62 278 GLU A C 1
ATOM 2258 O O . GLU A 1 278 ? -3.128 -0.716 21.952 1.00 91.62 278 GLU A O 1
ATOM 2263 N N . LEU A 1 279 ? -3.578 -1.395 19.859 1.00 92.25 279 LEU A N 1
ATOM 2264 C CA . LEU A 1 279 ? -4.680 -2.279 20.245 1.00 92.25 279 LEU A CA 1
ATOM 2265 C C . LEU A 1 279 ? -4.241 -3.357 21.249 1.00 92.25 279 LEU A C 1
ATOM 2267 O O . LEU A 1 279 ? -4.980 -3.701 22.170 1.00 92.25 279 LEU A O 1
ATOM 2271 N N . LYS A 1 280 ? -3.027 -3.898 21.090 1.00 89.44 280 LYS A N 1
ATOM 2272 C CA . LYS A 1 280 ? -2.467 -4.873 22.032 1.00 89.44 280 LYS A CA 1
ATOM 2273 C C . LYS A 1 280 ? -2.264 -4.253 23.416 1.00 89.44 280 LYS A C 1
ATOM 2275 O O . LYS A 1 280 ? -2.575 -4.901 24.413 1.00 89.44 280 LYS A O 1
ATOM 2280 N N . ASN A 1 281 ? -1.758 -3.025 23.482 1.00 89.50 281 ASN A N 1
ATOM 2281 C CA . ASN A 1 281 ? -1.563 -2.321 24.747 1.00 89.50 281 ASN A CA 1
ATOM 2282 C C . ASN A 1 281 ? -2.897 -2.028 25.444 1.00 89.50 281 ASN A C 1
ATOM 2284 O O . ASN A 1 281 ? -2.992 -2.182 26.661 1.00 89.50 281 ASN A O 1
ATOM 2288 N N . ASP A 1 282 ? -3.934 -1.669 24.690 1.00 88.75 282 ASP A N 1
ATOM 2289 C CA . ASP A 1 282 ? -5.271 -1.456 25.248 1.00 88.75 282 ASP A CA 1
ATOM 2290 C C . ASP A 1 282 ? -5.888 -2.759 25.774 1.00 88.75 282 ASP A C 1
ATOM 2292 O O . ASP A 1 282 ? -6.426 -2.777 26.881 1.00 88.75 282 ASP A O 1
ATOM 2296 N N . LEU A 1 283 ? -5.720 -3.878 25.058 1.00 88.88 283 LEU A N 1
ATOM 2297 C CA . LEU A 1 283 ? -6.144 -5.198 25.542 1.00 88.88 283 LEU A CA 1
ATOM 2298 C C . LEU A 1 283 ? -5.457 -5.588 26.855 1.00 88.88 283 LEU A C 1
ATOM 2300 O O . LEU A 1 283 ? -6.123 -6.083 27.764 1.00 88.88 283 LEU A O 1
ATOM 2304 N N . ILE A 1 284 ? -4.147 -5.349 26.975 1.00 86.94 284 ILE A N 1
ATOM 2305 C CA . ILE A 1 284 ? -3.406 -5.621 28.215 1.00 86.94 284 ILE A CA 1
ATOM 2306 C C . ILE A 1 284 ? -3.978 -4.785 29.365 1.00 86.94 284 ILE A C 1
ATOM 2308 O O . ILE A 1 284 ? -4.273 -5.338 30.423 1.00 86.94 284 ILE A O 1
ATOM 2312 N N . LYS A 1 285 ? -4.212 -3.483 29.154 1.00 82.75 285 LYS A N 1
ATOM 2313 C CA . LYS A 1 285 ? -4.795 -2.602 30.181 1.00 82.75 285 LYS A CA 1
ATOM 2314 C C . LYS A 1 285 ? -6.179 -3.067 30.632 1.00 82.75 285 LYS A C 1
ATOM 2316 O O . LYS A 1 285 ? -6.467 -3.053 31.827 1.00 82.75 285 LYS A O 1
ATOM 2321 N N . GLU A 1 286 ? -7.045 -3.474 29.706 1.00 80.88 286 GLU A N 1
ATOM 2322 C CA . GLU A 1 286 ? -8.371 -3.991 30.063 1.00 80.88 286 GLU A CA 1
ATOM 2323 C C . GLU A 1 286 ? -8.275 -5.320 30.824 1.00 80.88 286 GLU A C 1
ATOM 2325 O O . GLU A 1 286 ? -8.961 -5.519 31.830 1.00 80.88 286 GLU A O 1
ATOM 2330 N N . GLN A 1 287 ? -7.361 -6.206 30.427 1.00 76.31 287 GLN A N 1
ATOM 2331 C CA . GLN A 1 287 ? -7.127 -7.466 31.130 1.00 76.31 287 GLN A CA 1
ATOM 2332 C C . GLN A 1 287 ? -6.577 -7.250 32.551 1.00 76.31 287 GLN A C 1
ATOM 2334 O O . GLN A 1 287 ? -6.990 -7.945 33.487 1.00 76.31 287 GLN A O 1
ATOM 2339 N N . GLU A 1 288 ? -5.697 -6.266 32.745 1.00 74.00 288 GLU A N 1
ATOM 2340 C CA . GLU A 1 288 ? -5.213 -5.853 34.066 1.00 74.00 288 GLU A CA 1
ATOM 2341 C C . GLU A 1 288 ? -6.350 -5.315 34.942 1.00 74.00 288 GLU A C 1
ATOM 2343 O O . GLU A 1 288 ? -6.473 -5.727 36.098 1.00 74.00 288 GLU A O 1
ATOM 2348 N N . LYS A 1 289 ? -7.233 -4.462 34.403 1.00 74.25 289 LYS A N 1
ATOM 2349 C CA . LYS A 1 289 ? -8.416 -3.965 35.132 1.00 74.25 289 LYS A CA 1
ATOM 2350 C C . LYS A 1 289 ? -9.307 -5.111 35.608 1.00 74.25 289 LYS A C 1
ATOM 2352 O O . LYS A 1 289 ? -9.672 -5.151 36.784 1.00 74.25 289 LYS A O 1
ATOM 2357 N N . VAL A 1 290 ? -9.613 -6.069 34.730 1.00 73.50 290 VAL A N 1
ATOM 2358 C CA . VAL A 1 290 ? -10.420 -7.252 35.076 1.00 73.50 290 VAL A CA 1
ATOM 2359 C C . VAL A 1 290 ? -9.736 -8.091 36.159 1.00 73.50 290 VAL A C 1
ATOM 2361 O O . VAL A 1 290 ? -10.386 -8.537 37.107 1.00 73.50 290 VAL A O 1
ATOM 2364 N N . THR A 1 291 ? -8.422 -8.287 36.054 1.00 63.88 291 THR A N 1
ATOM 2365 C CA . THR A 1 291 ? -7.646 -9.076 37.022 1.00 63.88 291 THR A CA 1
ATOM 2366 C C . THR A 1 291 ? -7.620 -8.410 38.400 1.00 63.88 291 THR A C 1
ATOM 2368 O O . THR A 1 291 ? -7.876 -9.073 39.407 1.00 63.88 291 THR A O 1
ATOM 2371 N N . ASN A 1 292 ? -7.400 -7.094 38.452 1.00 64.88 292 ASN A N 1
ATOM 2372 C CA . ASN A 1 292 ? -7.398 -6.323 39.697 1.00 64.88 292 ASN A CA 1
ATOM 2373 C C . ASN A 1 292 ? -8.758 -6.368 40.409 1.00 64.88 292 ASN A C 1
ATOM 2375 O O . ASN A 1 292 ? -8.807 -6.508 41.632 1.00 64.88 292 ASN A O 1
ATOM 2379 N N . LEU A 1 293 ? -9.866 -6.323 39.661 1.00 67.06 293 LEU A N 1
ATOM 2380 C CA . LEU A 1 293 ? -11.205 -6.510 40.229 1.00 67.06 293 LEU A CA 1
ATOM 2381 C C . LEU A 1 293 ? -11.357 -7.906 40.858 1.00 67.06 293 LEU A C 1
ATOM 2383 O O . LEU A 1 293 ? -11.805 -8.019 41.998 1.00 67.06 293 LEU A O 1
ATOM 2387 N N . LYS A 1 294 ? -10.917 -8.971 40.170 1.00 61.84 294 LYS A N 1
ATOM 2388 C CA . LYS A 1 294 ? -11.007 -10.356 40.678 1.00 61.84 294 LYS A CA 1
ATOM 2389 C C . LYS A 1 294 ? -10.204 -10.581 41.968 1.00 61.84 294 LYS A C 1
ATOM 2391 O O . LYS A 1 294 ? -10.715 -11.222 42.887 1.00 61.84 294 LYS A O 1
ATOM 2396 N N . ILE A 1 295 ? -8.980 -10.051 42.058 1.00 58.75 295 ILE A N 1
ATOM 2397 C CA . ILE A 1 295 ? -8.114 -10.198 43.245 1.00 58.75 295 ILE A CA 1
ATOM 2398 C C . ILE A 1 295 ? -8.727 -9.492 44.464 1.00 58.75 295 ILE A C 1
ATOM 2400 O O . ILE A 1 295 ? -8.799 -10.082 45.546 1.00 58.75 295 ILE A O 1
ATOM 2404 N N . ASN A 1 296 ? -9.228 -8.265 44.284 1.00 64.56 296 ASN A N 1
ATOM 2405 C CA . ASN A 1 296 ? -9.851 -7.496 45.364 1.00 64.56 296 ASN A CA 1
ATOM 2406 C C . ASN A 1 296 ? -11.091 -8.194 45.936 1.00 64.56 296 ASN A C 1
ATOM 2408 O O . ASN A 1 296 ? -11.292 -8.209 47.152 1.00 64.56 296 ASN A O 1
ATOM 2412 N N . HIS A 1 297 ? -11.900 -8.827 45.086 1.00 70.56 297 HIS A N 1
ATOM 2413 C CA . HIS A 1 297 ? -13.102 -9.513 45.545 1.00 70.56 297 HIS A CA 1
ATOM 2414 C C . HIS A 1 297 ? -12.808 -10.756 46.399 1.00 70.56 297 HIS A C 1
ATOM 2416 O O . HIS A 1 297 ? -13.480 -10.981 47.404 1.00 70.56 297 HIS A O 1
ATOM 2422 N N . HIS A 1 298 ? -11.786 -11.547 46.053 1.00 72.25 298 HIS A N 1
ATOM 2423 C CA . HIS A 1 298 ? -11.405 -12.721 46.848 1.00 72.25 298 HIS A CA 1
ATOM 2424 C C . HIS A 1 298 ? -10.964 -12.330 48.267 1.00 72.25 298 HIS A C 1
ATOM 2426 O O . HIS A 1 298 ? -11.380 -12.947 49.249 1.00 72.25 298 HIS A O 1
ATOM 2432 N N . PHE A 1 299 ? -10.165 -11.266 48.389 1.00 76.62 299 PHE A N 1
ATOM 2433 C CA . PHE A 1 299 ? -9.764 -10.735 49.692 1.00 76.62 299 PHE A CA 1
ATOM 2434 C C . PHE A 1 299 ? -10.965 -10.234 50.508 1.00 76.62 299 PHE A C 1
ATOM 2436 O O . PHE A 1 299 ? -11.074 -10.538 51.700 1.00 76.62 299 PHE A O 1
ATOM 2443 N N . LEU A 1 300 ? -11.896 -9.519 49.868 1.00 79.88 300 LEU A N 1
ATOM 2444 C CA . LEU A 1 300 ? -13.105 -9.016 50.517 1.00 79.88 300 LEU A CA 1
ATOM 2445 C C . LEU A 1 300 ? -13.974 -10.151 51.082 1.00 79.88 300 LEU A C 1
ATOM 2447 O O . LEU A 1 300 ? -14.376 -10.072 52.239 1.00 79.88 300 LEU A O 1
ATOM 2451 N N . PHE A 1 301 ? -14.209 -11.235 50.332 1.00 77.94 301 PHE A N 1
ATOM 2452 C CA . PHE A 1 301 ? -14.976 -12.381 50.844 1.00 77.94 301 PHE A CA 1
ATOM 2453 C C . PHE A 1 301 ? -14.304 -13.067 52.022 1.00 77.94 301 PHE A C 1
ATOM 2455 O O . PHE A 1 301 ? -14.971 -13.385 53.002 1.00 77.94 301 PHE A O 1
ATOM 2462 N N . ASN A 1 302 ? -12.990 -13.275 51.952 1.00 79.31 302 ASN A N 1
ATOM 2463 C CA . ASN A 1 302 ? -12.253 -13.882 53.058 1.00 79.31 302 ASN A CA 1
ATOM 2464 C C . ASN A 1 302 ? -12.325 -13.012 54.317 1.00 79.31 302 ASN A C 1
ATOM 2466 O O . ASN A 1 302 ? -12.453 -13.534 55.426 1.00 79.31 302 ASN A O 1
ATOM 2470 N N . THR A 1 303 ? -12.331 -11.691 54.137 1.00 84.56 303 THR A N 1
ATOM 2471 C CA . THR A 1 303 ? -12.482 -10.719 55.222 1.00 84.56 303 THR A CA 1
ATOM 2472 C C . THR A 1 303 ? -13.895 -10.765 55.808 1.00 84.56 303 THR A C 1
ATOM 2474 O O . THR A 1 303 ? -14.040 -10.922 57.018 1.00 84.56 303 THR A O 1
ATOM 2477 N N . LEU A 1 304 ? -14.938 -10.719 54.970 1.00 87.19 304 LEU A N 1
ATOM 2478 C CA . LEU A 1 304 ? -16.336 -10.821 55.408 1.00 87.19 304 LEU A CA 1
ATOM 2479 C C . LEU A 1 304 ? -16.618 -12.155 56.111 1.00 87.19 304 LEU A C 1
ATOM 2481 O O . LEU A 1 304 ? -17.239 -12.167 57.165 1.00 87.19 304 LEU A O 1
ATOM 2485 N N . ASN A 1 305 ? -16.112 -13.275 55.592 1.00 84.38 305 ASN A N 1
ATOM 2486 C CA . ASN A 1 305 ? -16.275 -14.583 56.231 1.00 84.38 305 ASN A CA 1
ATOM 2487 C C . ASN A 1 305 ? -15.579 -14.638 57.599 1.00 84.38 305 ASN A C 1
ATOM 2489 O O . ASN A 1 305 ? -16.155 -15.156 58.550 1.00 84.38 305 ASN A O 1
ATOM 2493 N N . SER A 1 306 ? -14.380 -14.060 57.722 1.00 85.88 306 SER A N 1
ATOM 2494 C CA . SER A 1 306 ? -13.686 -13.952 59.015 1.00 85.88 306 SER A CA 1
ATOM 2495 C C . SER A 1 306 ? -14.492 -13.119 60.015 1.00 85.88 306 SER A C 1
ATOM 2497 O O . SER A 1 306 ? -14.672 -13.529 61.160 1.00 85.88 306 SER A O 1
ATOM 2499 N N . MET A 1 307 ? -15.041 -11.981 59.572 1.00 88.31 307 MET A N 1
ATOM 2500 C CA . MET A 1 307 ? -15.909 -11.137 60.399 1.00 88.31 307 MET A CA 1
ATOM 2501 C C . MET A 1 307 ? -17.199 -11.862 60.806 1.00 88.31 307 MET A C 1
ATOM 2503 O O . MET A 1 307 ? -17.633 -11.722 61.948 1.00 88.31 307 MET A O 1
ATOM 2507 N N . ALA A 1 308 ? -17.794 -12.655 59.909 1.00 87.62 308 ALA A N 1
ATOM 2508 C CA . ALA A 1 308 ? -18.978 -13.456 60.208 1.00 87.62 308 ALA A CA 1
ATOM 2509 C C . ALA A 1 308 ? -18.677 -14.500 61.294 1.00 87.62 308 ALA A C 1
ATOM 2511 O O . ALA A 1 308 ? -19.418 -14.593 62.269 1.00 87.62 308 ALA A O 1
ATOM 2512 N N . SER A 1 309 ? -17.562 -15.230 61.183 1.00 85.94 309 SER A N 1
ATOM 2513 C CA . SER A 1 309 ? -17.135 -16.185 62.215 1.00 85.94 309 SER A CA 1
ATOM 2514 C C . SER A 1 309 ? -16.934 -15.508 63.573 1.00 85.94 309 SER A C 1
ATOM 2516 O O . SER A 1 309 ? -17.453 -15.987 64.576 1.00 85.94 309 SER A O 1
ATOM 2518 N N . MET A 1 310 ? -16.273 -14.344 63.604 1.00 87.12 310 MET A N 1
ATOM 2519 C CA . MET A 1 310 ? -16.085 -13.567 64.837 1.00 87.12 310 MET A CA 1
ATOM 2520 C C . MET A 1 310 ? -17.404 -13.070 65.443 1.00 87.12 310 MET A C 1
ATOM 2522 O O . MET A 1 310 ? -17.533 -12.999 66.664 1.00 87.12 310 MET A O 1
ATOM 2526 N N . ALA A 1 311 ? -18.377 -12.687 64.610 1.00 90.31 311 ALA A N 1
ATOM 2527 C CA . ALA A 1 311 ? -19.697 -12.276 65.079 1.00 90.31 311 ALA A CA 1
ATOM 2528 C C . ALA A 1 311 ? -20.455 -13.456 65.705 1.00 90.31 311 ALA A C 1
ATOM 2530 O O . ALA A 1 311 ? -21.095 -13.281 66.739 1.00 90.31 311 ALA A O 1
ATOM 2531 N N . LEU A 1 312 ? -20.331 -14.651 65.118 1.00 87.44 312 LEU A N 1
ATOM 2532 C CA . LEU A 1 312 ? -20.932 -15.878 65.638 1.00 87.44 312 LEU A CA 1
ATOM 2533 C C . LEU A 1 312 ? -20.302 -16.302 66.975 1.00 87.44 312 LEU A C 1
ATOM 2535 O O . LEU A 1 312 ? -21.026 -16.633 67.903 1.00 87.44 312 LEU A O 1
ATOM 2539 N N . GLU A 1 313 ? -18.973 -16.226 67.103 1.00 88.00 313 GLU A N 1
ATOM 2540 C CA . GLU A 1 313 ? -18.249 -16.522 68.354 1.00 88.00 313 GLU A CA 1
ATOM 2541 C C . GLU A 1 313 ? -18.642 -15.606 69.524 1.00 88.00 313 GLU A C 1
ATOM 2543 O O . GLU A 1 313 ? -18.492 -15.983 70.684 1.00 88.00 313 GLU A O 1
ATOM 2548 N N . LYS A 1 314 ? -19.118 -14.392 69.227 1.00 89.25 314 LYS A N 1
ATOM 2549 C CA . LYS A 1 314 ? -19.552 -13.395 70.216 1.00 89.25 314 LYS A CA 1
ATOM 2550 C C . LYS A 1 314 ? -21.073 -13.318 70.375 1.00 89.25 314 LYS A C 1
ATOM 2552 O O . LYS A 1 314 ? -21.559 -12.320 70.905 1.00 89.25 314 LYS A O 1
ATOM 2557 N N . ASP A 1 315 ? -21.812 -14.301 69.859 1.00 89.94 315 ASP A N 1
ATOM 2558 C CA . ASP A 1 315 ? -23.282 -14.351 69.875 1.00 89.94 315 ASP A CA 1
ATOM 2559 C C . ASP A 1 315 ? -23.960 -13.081 69.301 1.00 89.94 315 ASP A C 1
ATOM 2561 O O . ASP A 1 315 ? -25.080 -12.713 69.657 1.00 89.94 315 ASP A O 1
ATOM 2565 N N . CYS A 1 316 ? -23.286 -12.381 68.381 1.00 89.56 316 CYS A N 1
ATOM 2566 C CA . CYS A 1 316 ? -23.774 -11.163 67.730 1.00 89.56 316 CYS A CA 1
ATOM 2567 C C . CYS A 1 316 ? -24.565 -11.507 66.457 1.00 89.56 316 CYS A C 1
ATOM 2569 O O . CYS A 1 316 ? -24.118 -11.234 65.339 1.00 89.56 316 CYS A O 1
ATOM 2571 N N . PHE A 1 317 ? -25.741 -12.119 66.619 1.00 85.31 317 PHE A N 1
ATOM 2572 C CA . PHE A 1 317 ? -26.531 -12.664 65.504 1.00 85.31 317 PHE A CA 1
ATOM 2573 C C . PHE A 1 317 ? -26.976 -11.616 64.469 1.00 85.31 317 PHE A C 1
ATOM 2575 O O . PHE A 1 317 ? -26.917 -11.891 63.270 1.00 85.31 317 PHE A O 1
ATOM 2582 N N . ASP A 1 31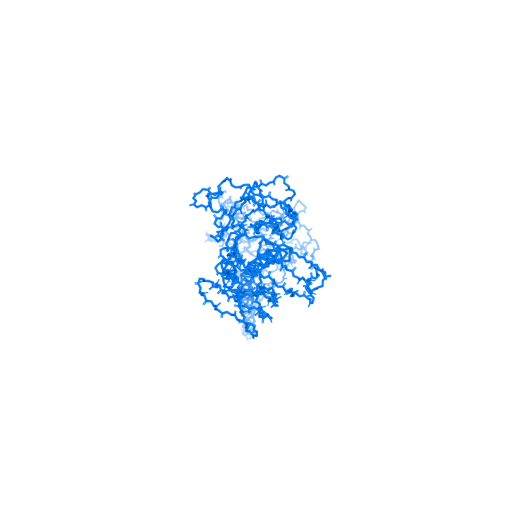8 ? -27.335 -10.401 64.894 1.00 80.88 318 ASP A N 1
ATOM 2583 C CA . ASP A 1 318 ? -27.732 -9.326 63.968 1.00 80.88 318 ASP A CA 1
ATOM 2584 C C . ASP A 1 318 ? -26.562 -8.884 63.073 1.00 80.88 318 ASP A C 1
ATOM 2586 O O . ASP A 1 318 ? -26.716 -8.696 61.864 1.00 80.88 318 ASP A O 1
ATOM 2590 N N . LEU A 1 319 ? -25.359 -8.785 63.654 1.00 85.25 319 LEU A N 1
ATOM 2591 C CA . LEU A 1 319 ? -24.136 -8.459 62.920 1.00 85.25 319 LEU A CA 1
ATOM 2592 C C . LEU A 1 319 ? -23.755 -9.588 61.955 1.00 85.25 319 LEU A C 1
ATOM 2594 O O . LEU A 1 319 ? -23.379 -9.318 60.815 1.00 85.25 319 LEU A O 1
ATOM 2598 N N . TYR A 1 320 ? -23.891 -10.845 62.385 1.00 87.38 320 TYR A N 1
ATOM 2599 C CA . TYR A 1 320 ? -23.691 -12.005 61.518 1.00 87.38 320 TYR A CA 1
ATOM 2600 C C . TYR A 1 320 ? -24.625 -11.956 60.301 1.00 87.38 320 TYR A C 1
ATOM 2602 O O . TYR A 1 320 ? -24.155 -12.059 59.166 1.00 87.38 320 TYR A O 1
ATOM 2610 N N . SER A 1 321 ? -25.927 -11.729 60.516 1.00 83.06 321 SER A N 1
ATOM 2611 C CA . SER A 1 321 ? -26.909 -11.633 59.428 1.00 83.06 321 SER A CA 1
ATOM 2612 C C . SER A 1 321 ? -26.565 -10.505 58.453 1.00 83.06 321 SER A C 1
ATOM 2614 O O . SER A 1 321 ? -26.570 -10.725 57.243 1.00 83.06 321 SER A O 1
ATOM 2616 N N . ALA A 1 322 ? -26.177 -9.330 58.961 1.00 83.38 322 ALA A N 1
ATOM 2617 C CA . ALA A 1 322 ? -25.773 -8.199 58.127 1.00 83.38 322 ALA A CA 1
ATOM 2618 C C . ALA A 1 322 ? -24.538 -8.512 57.259 1.00 83.38 322 ALA A C 1
ATOM 2620 O O . ALA A 1 322 ? -24.497 -8.160 56.080 1.00 83.38 322 ALA A O 1
ATOM 2621 N N . ILE A 1 323 ? -23.533 -9.202 57.810 1.00 87.19 323 ILE A N 1
ATOM 2622 C CA . ILE A 1 323 ? -22.328 -9.595 57.062 1.00 87.19 323 ILE A CA 1
ATOM 2623 C C . ILE A 1 323 ? -22.664 -10.631 55.980 1.00 87.19 323 ILE A C 1
ATOM 2625 O O . ILE A 1 323 ? -22.136 -10.555 54.867 1.00 87.19 323 ILE A O 1
ATOM 2629 N N . ILE A 1 324 ? -23.555 -11.582 56.276 1.00 84.94 324 ILE A N 1
ATOM 2630 C CA . ILE A 1 324 ? -24.015 -12.578 55.303 1.00 84.94 324 ILE A CA 1
ATOM 2631 C C . ILE A 1 324 ? -24.801 -11.920 54.169 1.00 84.94 324 ILE A C 1
ATOM 2633 O O . ILE A 1 324 ? -24.536 -12.224 53.004 1.00 84.94 324 ILE A O 1
ATOM 2637 N N . ASP A 1 325 ? -25.719 -11.006 54.478 1.00 82.88 325 ASP A N 1
ATOM 2638 C CA . ASP A 1 325 ? -26.482 -10.278 53.462 1.00 82.88 325 ASP A CA 1
ATOM 2639 C C . ASP A 1 325 ? -25.557 -9.418 52.592 1.00 82.88 325 ASP A C 1
ATOM 2641 O O . ASP A 1 325 ? -25.651 -9.462 51.367 1.00 82.88 325 ASP A O 1
ATOM 2645 N N . LEU A 1 326 ? -24.565 -8.747 53.186 1.00 84.25 326 LEU A N 1
ATOM 2646 C CA . LEU A 1 326 ? -23.541 -8.014 52.438 1.00 84.25 326 LEU A CA 1
ATOM 2647 C C . LEU A 1 326 ? -22.703 -8.934 51.529 1.00 84.25 326 LEU A C 1
ATOM 2649 O O . LEU A 1 326 ? -22.437 -8.599 50.375 1.00 84.25 326 LEU A O 1
ATOM 2653 N N . SER A 1 327 ? -22.312 -10.112 52.018 1.00 85.00 327 SER A N 1
ATOM 2654 C CA . SER A 1 327 ? -21.571 -11.114 51.240 1.00 85.00 327 SER A CA 1
ATOM 2655 C C . SER A 1 327 ? -22.393 -11.644 50.058 1.00 85.00 327 SER A C 1
ATOM 2657 O O . SER A 1 327 ? -21.873 -11.776 48.947 1.00 85.00 327 SER A O 1
ATOM 2659 N N . LYS A 1 328 ? -23.696 -11.892 50.248 1.00 81.62 328 LYS A N 1
ATOM 2660 C CA . LYS A 1 328 ? -24.604 -12.278 49.156 1.00 81.62 328 LYS A CA 1
ATOM 2661 C C . LYS A 1 328 ? -24.751 -11.158 48.125 1.00 81.62 328 LYS A C 1
ATOM 2663 O O . LYS A 1 328 ? -24.672 -11.448 46.931 1.00 81.62 328 LYS A O 1
ATOM 2668 N N . LEU A 1 329 ? -24.854 -9.899 48.566 1.00 81.00 329 LEU A N 1
ATOM 2669 C CA . LEU A 1 329 ? -24.916 -8.753 47.658 1.00 81.00 329 LEU A CA 1
ATOM 2670 C C . LEU A 1 329 ? -23.655 -8.647 46.779 1.00 81.00 329 LEU A C 1
ATOM 2672 O O . LEU A 1 329 ? -23.737 -8.531 45.554 1.00 81.00 329 LEU A O 1
ATOM 2676 N N . PHE A 1 330 ? -22.467 -8.752 47.379 1.00 78.69 330 PHE A N 1
ATOM 2677 C CA . PHE A 1 330 ? -21.210 -8.741 46.621 1.00 78.69 330 PHE A CA 1
ATOM 2678 C C . PHE A 1 330 ? -21.080 -9.939 45.675 1.00 78.69 330 PHE A C 1
ATOM 2680 O O . PHE A 1 330 ? -20.597 -9.797 44.554 1.00 78.69 330 PHE A O 1
ATOM 2687 N N . ARG A 1 331 ? -21.537 -11.126 46.085 1.00 77.50 331 ARG A N 1
ATOM 2688 C CA . ARG A 1 331 ? -21.503 -12.314 45.221 1.00 77.50 331 ARG A CA 1
ATOM 2689 C C . ARG A 1 331 ? -22.397 -12.156 43.999 1.00 77.50 331 ARG A C 1
ATOM 2691 O O . ARG A 1 331 ? -22.010 -12.591 42.919 1.00 77.50 331 ARG A O 1
ATOM 2698 N N . TYR A 1 332 ? -23.556 -11.525 44.164 1.00 77.88 332 TYR A N 1
ATOM 2699 C CA . TYR A 1 332 ? -24.467 -11.268 43.061 1.00 77.88 332 TYR A CA 1
ATOM 2700 C C . TYR A 1 332 ? -23.860 -10.313 42.034 1.00 77.88 332 TYR A C 1
ATOM 2702 O O . TYR A 1 332 ? -23.806 -10.661 40.861 1.00 77.88 332 TYR A O 1
ATOM 2710 N N . THR A 1 333 ? -23.305 -9.171 42.461 1.00 73.06 333 THR A N 1
ATOM 2711 C CA . THR A 1 333 ? -22.680 -8.183 41.551 1.00 73.06 333 THR A CA 1
ATOM 2712 C C . THR A 1 333 ? -21.473 -8.726 40.785 1.00 73.06 333 THR A C 1
ATOM 2714 O O . THR A 1 333 ? -21.153 -8.231 39.706 1.00 73.06 333 THR A O 1
ATOM 2717 N N . MET A 1 334 ? -20.833 -9.777 41.300 1.00 69.75 334 MET A N 1
ATOM 2718 C CA . MET A 1 334 ? -19.761 -10.504 40.624 1.00 69.75 334 MET A CA 1
ATOM 2719 C C . MET A 1 334 ? -20.213 -11.499 39.556 1.00 69.75 334 MET A C 1
ATOM 2721 O O . MET A 1 334 ? -19.358 -12.017 38.835 1.00 69.75 334 MET A O 1
ATOM 2725 N N . GLY A 1 335 ? -21.514 -11.749 39.407 1.00 66.06 335 GLY A N 1
ATOM 2726 C CA . GLY A 1 335 ? -22.096 -12.528 38.310 1.00 66.06 335 GLY A CA 1
ATOM 2727 C C . GLY A 1 335 ? -21.998 -11.832 36.946 1.00 66.06 335 GLY A C 1
ATOM 2728 O O . GLY A 1 335 ? -22.933 -11.910 36.162 1.00 66.06 335 GLY A O 1
ATOM 2729 N N . VAL A 1 336 ? -20.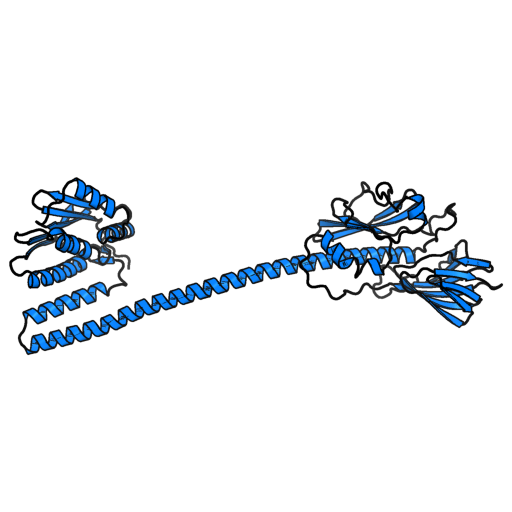880 -11.149 36.668 1.00 58.25 336 VAL A N 1
ATOM 2730 C CA . VAL A 1 336 ? -20.616 -10.268 35.513 1.00 58.25 336 VAL A CA 1
ATOM 2731 C C . VAL A 1 336 ? -20.773 -10.989 34.163 1.00 58.25 336 VAL A C 1
ATOM 2733 O O . VAL A 1 336 ? -20.907 -10.337 33.136 1.00 58.25 336 VAL A O 1
ATOM 2736 N N . GLU A 1 337 ? -20.796 -12.323 34.157 1.00 57.31 337 GLU A N 1
ATOM 2737 C CA . GLU A 1 337 ? -20.986 -13.149 32.956 1.00 57.31 337 GLU A CA 1
ATOM 2738 C C . GLU A 1 337 ? -22.465 -13.424 32.610 1.00 57.31 337 GLU A C 1
ATOM 2740 O O . GLU A 1 337 ? -22.740 -14.037 31.583 1.00 57.31 337 GLU A O 1
ATOM 2745 N N . LEU A 1 338 ? -23.431 -12.987 33.430 1.00 64.31 338 LEU A N 1
ATOM 2746 C CA . LEU A 1 338 ? -24.859 -13.170 33.149 1.00 64.31 338 LEU A CA 1
ATOM 2747 C C . LEU A 1 338 ? -25.420 -11.971 32.369 1.00 64.31 338 LEU A C 1
ATOM 2749 O O . LEU A 1 338 ? -25.520 -10.872 32.908 1.00 64.31 338 LEU A O 1
ATOM 2753 N N . GLU A 1 339 ? -25.847 -12.177 31.120 1.00 75.25 339 GLU A N 1
ATOM 2754 C CA . GLU A 1 339 ? -26.627 -11.167 30.378 1.00 75.25 339 GLU A CA 1
ATOM 2755 C C . GLU A 1 339 ? -28.075 -11.080 30.898 1.00 75.25 339 GLU A C 1
ATOM 2757 O O . GLU A 1 339 ? -28.640 -9.990 31.033 1.00 75.25 339 GLU A O 1
ATOM 2762 N N . PHE A 1 340 ? -28.654 -12.229 31.260 1.00 83.81 340 PHE A N 1
ATOM 2763 C CA . PHE A 1 340 ? -30.003 -12.359 31.806 1.00 83.81 340 PHE A CA 1
ATOM 2764 C C . PHE A 1 340 ? -30.025 -13.245 33.057 1.00 83.81 340 PHE A C 1
ATOM 2766 O O . PHE A 1 340 ? -29.183 -14.123 33.245 1.00 83.81 340 PHE A O 1
ATOM 2773 N N . THR A 1 341 ? -31.026 -13.029 33.904 1.00 87.00 341 THR A N 1
ATOM 2774 C CA . THR A 1 341 ? -31.276 -13.778 35.138 1.00 87.00 341 THR A CA 1
ATOM 2775 C C . THR A 1 341 ? -32.780 -13.942 35.368 1.00 87.00 341 THR A C 1
ATOM 2777 O O . THR A 1 341 ? -33.593 -13.339 34.672 1.00 87.00 341 THR A O 1
ATOM 2780 N N . GLU A 1 342 ? -33.166 -14.780 36.324 1.00 89.50 342 GLU A N 1
ATOM 2781 C CA . GLU A 1 342 ? -34.563 -14.913 36.754 1.00 89.50 342 GLU A CA 1
ATOM 2782 C C . GLU A 1 342 ? -34.962 -13.705 37.606 1.00 89.50 342 GLU A C 1
ATOM 2784 O O . GLU A 1 342 ? -34.175 -13.233 38.433 1.00 89.50 342 GLU A O 1
ATOM 2789 N N . LEU A 1 343 ? -36.194 -13.224 37.434 1.00 90.38 343 LEU A N 1
ATOM 2790 C CA . LEU A 1 343 ? -36.740 -12.115 38.216 1.00 90.38 343 LEU A CA 1
ATOM 2791 C C . LEU A 1 343 ? -36.645 -12.363 39.726 1.00 90.38 343 LEU A C 1
ATOM 2793 O O . LEU A 1 343 ? -36.338 -11.438 40.475 1.00 90.38 343 LEU A O 1
ATOM 2797 N N . GLU A 1 344 ? -36.854 -13.604 40.169 1.00 91.69 344 GLU A N 1
ATOM 2798 C CA . GLU A 1 344 ? -36.689 -14.006 41.570 1.00 91.69 344 GLU A CA 1
ATOM 2799 C C . GLU A 1 344 ? -35.328 -13.589 42.131 1.00 91.69 344 GLU A C 1
ATOM 2801 O O . GLU A 1 344 ? -35.251 -13.007 43.211 1.00 91.69 344 GLU A O 1
ATOM 2806 N N . LYS A 1 345 ? -34.254 -13.789 41.359 1.00 89.06 345 LYS A N 1
ATOM 2807 C CA . LYS A 1 345 ? -32.893 -13.452 41.785 1.00 89.06 345 LYS A CA 1
ATOM 2808 C C . LYS A 1 345 ? -32.680 -11.945 41.912 1.00 89.06 345 LYS A C 1
ATOM 2810 O O . LYS A 1 345 ? -31.996 -11.518 42.836 1.00 89.06 345 LYS A O 1
ATOM 2815 N N . GLU A 1 346 ? -33.256 -11.140 41.016 1.00 90.94 346 GLU A N 1
ATOM 2816 C CA . GLU A 1 346 ? -33.230 -9.670 41.136 1.00 90.94 346 GLU A CA 1
ATOM 2817 C C . GLU A 1 346 ? -34.025 -9.198 42.363 1.00 90.94 346 GLU A C 1
ATOM 2819 O O . GLU A 1 346 ? -33.570 -8.321 43.099 1.00 90.94 346 GLU A O 1
ATOM 2824 N N . ILE A 1 347 ? -35.196 -9.795 42.615 1.00 91.88 347 ILE A N 1
ATOM 2825 C CA . ILE A 1 347 ? -36.040 -9.469 43.772 1.00 91.88 347 ILE A CA 1
ATOM 2826 C C . ILE A 1 347 ? -35.335 -9.842 45.078 1.00 91.88 347 ILE A C 1
ATOM 2828 O O . ILE A 1 347 ? -35.318 -9.040 46.010 1.00 91.88 347 ILE A O 1
ATOM 2832 N N . ASP A 1 348 ? -34.736 -11.027 45.161 1.00 89.94 348 ASP A N 1
ATOM 2833 C CA . ASP A 1 348 ? -34.012 -11.480 46.348 1.00 89.94 348 ASP A CA 1
ATOM 2834 C C . ASP A 1 348 ? -32.787 -10.620 46.637 1.00 89.94 348 ASP A C 1
ATOM 2836 O O . ASP A 1 348 ? -32.517 -10.274 47.790 1.00 89.94 348 ASP A O 1
ATOM 2840 N N . TYR A 1 349 ? -32.078 -10.214 45.588 1.00 89.12 349 TYR A N 1
ATOM 2841 C CA . TYR A 1 349 ? -30.969 -9.281 45.696 1.00 89.12 349 TYR A CA 1
ATOM 2842 C C . TYR A 1 349 ? -31.429 -7.903 46.211 1.00 89.12 349 TYR A C 1
ATOM 2844 O O . TYR A 1 349 ? -30.837 -7.343 47.136 1.00 89.12 349 TYR A O 1
ATOM 2852 N N . VAL A 1 350 ? -32.556 -7.389 45.710 1.00 91.12 350 VAL A N 1
ATOM 2853 C CA . VAL A 1 350 ? -33.185 -6.159 46.219 1.00 91.12 350 VAL A CA 1
ATOM 2854 C C . VAL A 1 350 ? -33.648 -6.298 47.673 1.00 91.12 350 VAL A C 1
ATOM 2856 O O . VAL A 1 350 ? -33.447 -5.375 48.465 1.00 91.12 350 VAL A O 1
ATOM 2859 N N . LYS A 1 351 ? -34.241 -7.435 48.058 1.00 90.50 351 LYS A N 1
ATOM 2860 C CA . LYS A 1 351 ? -34.647 -7.712 49.446 1.00 90.50 351 LYS A CA 1
ATOM 2861 C C . LYS A 1 351 ? -33.448 -7.662 50.391 1.00 90.50 351 LYS A C 1
ATOM 2863 O O . LYS A 1 351 ? -33.530 -7.011 51.427 1.00 90.50 351 LYS A O 1
ATOM 2868 N N . GLN A 1 352 ? -32.322 -8.274 50.018 1.00 87.81 352 GLN A N 1
ATOM 2869 C CA . GLN A 1 352 ? -31.082 -8.228 50.805 1.00 87.81 352 GLN A CA 1
ATOM 2870 C C . GLN A 1 352 ? -30.572 -6.792 50.978 1.00 87.81 352 GLN A C 1
ATOM 2872 O O . GLN A 1 352 ? -30.235 -6.383 52.089 1.00 87.81 352 GLN A O 1
ATOM 2877 N N . TYR A 1 353 ? -30.576 -5.996 49.904 1.00 88.62 353 TYR A N 1
ATOM 2878 C CA . TYR A 1 353 ? -30.180 -4.588 49.967 1.00 88.62 353 TYR A CA 1
ATOM 2879 C C . TYR A 1 353 ? -31.080 -3.790 50.919 1.00 88.62 353 TYR A C 1
ATOM 2881 O O . TYR A 1 353 ? -30.589 -3.074 51.794 1.00 88.62 353 TYR A O 1
ATOM 2889 N N . LEU A 1 354 ? -32.399 -3.937 50.783 1.00 88.25 354 LEU A N 1
ATOM 2890 C CA . LEU A 1 354 ? -33.372 -3.232 51.612 1.00 88.25 354 LEU A CA 1
ATOM 2891 C C . LEU A 1 354 ? -33.327 -3.684 53.079 1.00 88.25 354 LEU A C 1
ATOM 2893 O O . LEU A 1 354 ? -33.496 -2.848 53.964 1.00 88.25 354 LEU A O 1
ATOM 2897 N N . ASN A 1 355 ? -33.019 -4.954 53.358 1.00 86.69 355 ASN A N 1
ATOM 2898 C CA . ASN A 1 355 ? -32.793 -5.448 54.718 1.00 86.69 355 ASN A CA 1
ATOM 2899 C C . ASN A 1 355 ? -31.596 -4.757 55.384 1.00 86.69 355 ASN A C 1
ATOM 2901 O O . ASN A 1 355 ? -31.710 -4.317 56.528 1.00 86.69 355 ASN A O 1
ATOM 2905 N N . LEU A 1 356 ? -30.480 -4.570 54.667 1.00 85.06 356 LEU A N 1
ATOM 2906 C CA . LEU A 1 356 ? -29.341 -3.807 55.194 1.00 85.06 356 LEU A CA 1
ATOM 2907 C C . LEU A 1 356 ? -29.707 -2.346 55.479 1.00 85.06 356 LEU A C 1
ATOM 2909 O O . LEU A 1 356 ? -29.297 -1.794 56.503 1.00 85.06 356 LEU A O 1
ATOM 2913 N N . GLN A 1 357 ? -30.512 -1.718 54.616 1.00 86.06 357 GLN A N 1
ATOM 2914 C CA . GLN A 1 357 ? -31.023 -0.374 54.897 1.00 86.06 357 GLN A CA 1
ATOM 2915 C C . GLN A 1 357 ? -31.961 -0.371 56.109 1.00 86.06 357 GLN A C 1
ATOM 2917 O O . GLN A 1 357 ? -31.895 0.540 56.931 1.00 86.06 357 GLN A O 1
ATOM 2922 N N . LYS A 1 358 ? -32.787 -1.406 56.283 1.00 85.25 358 LYS A N 1
ATOM 2923 C CA . LYS A 1 358 ? -33.676 -1.537 57.441 1.00 85.25 358 LYS A CA 1
ATOM 2924 C C . LYS A 1 358 ? -32.901 -1.643 58.752 1.00 85.25 358 LYS A C 1
ATOM 2926 O O . LYS A 1 358 ? -33.300 -1.013 59.718 1.00 85.25 358 LYS A O 1
ATOM 2931 N N . ILE A 1 359 ? -31.760 -2.334 58.785 1.00 82.62 359 ILE A N 1
ATOM 2932 C CA . ILE A 1 359 ? -30.879 -2.343 59.969 1.00 82.62 359 ILE A CA 1
ATOM 2933 C C . ILE A 1 359 ? -30.397 -0.919 60.291 1.00 82.62 359 ILE A C 1
ATOM 2935 O O . ILE A 1 359 ? -30.427 -0.492 61.443 1.00 82.62 359 ILE A O 1
ATOM 2939 N N . ARG A 1 360 ? -30.002 -0.149 59.269 1.00 81.75 360 ARG A N 1
ATOM 2940 C CA . ARG A 1 360 ? -29.493 1.221 59.435 1.00 81.75 360 ARG A CA 1
ATOM 2941 C C . ARG A 1 360 ? -30.554 2.221 59.905 1.00 81.75 360 ARG A C 1
ATOM 2943 O O . ARG A 1 360 ? -30.227 3.114 60.679 1.00 81.75 360 ARG A O 1
ATOM 2950 N N . TYR A 1 361 ? -31.784 2.105 59.409 1.00 81.44 361 TYR A N 1
ATOM 2951 C CA . TYR A 1 361 ? -32.877 3.047 59.688 1.00 81.44 361 TYR A CA 1
ATOM 2952 C C . TYR A 1 361 ? -33.912 2.511 60.691 1.00 81.44 361 TYR A C 1
ATOM 2954 O O . TYR A 1 361 ? -34.836 3.233 61.055 1.00 81.44 361 TYR A O 1
ATOM 2962 N N . SER A 1 362 ? -33.745 1.274 61.169 1.00 79.81 362 SER A N 1
ATOM 2963 C CA . SER A 1 362 ? -34.593 0.620 62.174 1.00 79.81 362 SER A CA 1
ATOM 2964 C C . SER A 1 362 ? -36.093 0.787 61.864 1.00 79.81 362 SER A C 1
ATOM 2966 O O . SER A 1 362 ? -36.534 0.477 60.755 1.00 79.81 362 SER A O 1
ATOM 2968 N N . ASP A 1 363 ? -36.880 1.303 62.811 1.00 77.75 363 ASP A N 1
ATOM 2969 C CA . ASP A 1 363 ? -38.337 1.460 62.692 1.00 77.75 363 ASP A CA 1
ATOM 2970 C C . ASP A 1 363 ? -38.781 2.639 61.804 1.00 77.75 363 ASP A C 1
ATOM 2972 O O . ASP A 1 363 ? -39.984 2.858 61.605 1.00 77.75 363 ASP A O 1
ATOM 2976 N N . GLU A 1 364 ? -37.838 3.424 61.272 1.00 83.75 364 GLU A N 1
ATOM 2977 C CA . GLU A 1 364 ? -38.132 4.531 60.358 1.00 83.75 364 GLU A CA 1
ATOM 2978 C C . GLU A 1 364 ? -38.345 4.072 58.913 1.00 83.75 364 GLU A C 1
ATOM 2980 O O . GLU A 1 364 ? -38.808 4.875 58.101 1.00 83.75 364 GLU A O 1
ATOM 2985 N N . LEU A 1 365 ? -37.998 2.821 58.582 1.00 85.62 365 LEU A N 1
ATOM 2986 C CA . LEU A 1 365 ? -38.142 2.249 57.246 1.00 85.62 365 LEU A CA 1
ATOM 2987 C C . LEU A 1 365 ? -39.117 1.065 57.246 1.00 85.62 365 LEU A C 1
ATOM 2989 O O . LEU A 1 365 ? -38.836 -0.017 57.762 1.00 85.62 365 LEU A O 1
ATOM 2993 N N . GLU A 1 366 ? -40.251 1.260 56.588 1.00 88.88 366 GLU A N 1
ATOM 2994 C CA . GLU A 1 366 ? -41.254 0.239 56.315 1.00 88.88 366 GLU A CA 1
ATOM 2995 C C . GLU A 1 366 ? -41.121 -0.217 54.860 1.00 88.88 366 GLU A C 1
ATOM 2997 O O . GLU A 1 366 ? -41.054 0.598 53.937 1.00 88.88 366 GLU A O 1
ATOM 3002 N N . ILE A 1 367 ? -41.059 -1.530 54.651 1.00 90.38 367 ILE A N 1
ATOM 3003 C CA . ILE A 1 367 ? -40.921 -2.116 53.320 1.00 90.38 367 ILE A CA 1
ATOM 3004 C C . ILE A 1 367 ? -42.067 -3.096 53.107 1.00 90.38 367 ILE A C 1
ATOM 3006 O O . ILE A 1 367 ? -42.272 -3.992 53.926 1.00 90.38 367 ILE A O 1
ATOM 3010 N N . GLU A 1 368 ? -42.792 -2.928 52.006 1.00 93.25 368 GLU A N 1
ATOM 3011 C CA . GLU A 1 368 ? -43.901 -3.791 51.606 1.00 93.25 368 GLU A CA 1
ATOM 3012 C C . GLU A 1 368 ? -43.553 -4.509 50.295 1.00 93.25 368 GLU A C 1
ATOM 3014 O O . GLU A 1 368 ? -43.153 -3.883 49.310 1.00 93.25 368 GLU A O 1
ATOM 3019 N N . TYR A 1 369 ? -43.727 -5.830 50.271 1.00 93.94 369 TYR A N 1
ATOM 3020 C CA . TYR A 1 369 ? -43.523 -6.655 49.084 1.00 93.94 369 TYR A CA 1
ATOM 3021 C C . TYR A 1 369 ? -44.854 -7.265 48.657 1.00 93.94 369 TYR A C 1
ATOM 3023 O O . TYR A 1 369 ? -45.462 -8.013 49.419 1.00 93.94 369 TYR A O 1
ATOM 3031 N N . ASN A 1 370 ? -45.283 -6.980 47.432 1.00 94.50 370 ASN A N 1
ATOM 3032 C CA . ASN A 1 370 ? -46.454 -7.592 46.813 1.00 94.50 370 ASN A CA 1
ATOM 3033 C C . ASN A 1 370 ? -46.033 -8.269 45.504 1.00 94.50 370 ASN A C 1
ATOM 3035 O O . ASN A 1 370 ? -46.165 -7.698 44.421 1.00 94.50 370 ASN A O 1
ATOM 3039 N N . ILE A 1 371 ? -45.429 -9.448 45.628 1.00 92.75 371 ILE A N 1
ATOM 3040 C CA . ILE A 1 371 ? -44.798 -10.158 44.516 1.00 92.75 371 ILE A CA 1
ATOM 3041 C C . ILE A 1 371 ? -45.699 -11.309 44.079 1.00 92.75 371 ILE A C 1
ATOM 3043 O O . ILE A 1 371 ? -45.989 -12.196 44.879 1.00 92.75 371 ILE A O 1
ATOM 3047 N N . ASP A 1 372 ? -46.113 -11.316 42.814 1.00 90.69 372 ASP A N 1
ATOM 3048 C CA . ASP A 1 372 ? -46.790 -12.470 42.224 1.00 90.69 372 ASP A CA 1
ATOM 3049 C C . ASP A 1 372 ? -45.751 -13.533 41.830 1.00 90.69 372 ASP A C 1
ATOM 3051 O O . ASP A 1 372 ? -45.061 -13.420 40.810 1.00 90.69 372 ASP A O 1
ATOM 3055 N N . GLU A 1 373 ? -45.640 -14.571 42.666 1.00 88.19 373 GLU A N 1
ATOM 3056 C CA . GLU A 1 373 ? -44.665 -15.663 42.534 1.00 88.19 373 GLU A CA 1
ATOM 3057 C C . GLU A 1 373 ? -44.765 -16.407 41.194 1.00 88.19 373 GLU A C 1
ATOM 3059 O O . GLU A 1 373 ? -43.785 -16.997 40.734 1.00 88.19 373 GLU A O 1
ATOM 3064 N N . LYS A 1 374 ? -45.914 -16.335 40.502 1.00 86.62 374 LYS A N 1
ATOM 3065 C CA . LYS A 1 374 ? -46.108 -16.947 39.179 1.00 86.62 374 LYS A CA 1
ATOM 3066 C C . LYS A 1 374 ? -45.092 -16.452 38.143 1.00 86.62 374 LYS A C 1
ATOM 3068 O O . LYS A 1 374 ? -44.811 -17.166 37.179 1.00 86.62 374 LYS A O 1
ATOM 3073 N N . TYR A 1 375 ? -44.545 -15.249 38.327 1.00 88.06 375 TYR A N 1
ATOM 3074 C CA . TYR A 1 375 ? -43.614 -14.615 37.391 1.00 88.06 375 TYR A CA 1
ATOM 3075 C C . TYR A 1 375 ? -42.149 -14.643 37.851 1.00 88.06 375 TYR A C 1
ATOM 3077 O O . TYR A 1 375 ? -41.301 -14.035 37.201 1.00 88.06 375 TYR A O 1
ATOM 3085 N N . ASN A 1 376 ? -41.822 -15.378 38.918 1.00 87.00 376 ASN A N 1
ATOM 3086 C CA . ASN A 1 376 ? -40.456 -15.489 39.446 1.00 87.00 376 ASN A CA 1
ATOM 3087 C C . ASN A 1 376 ? -39.430 -15.968 38.401 1.00 87.00 376 ASN A C 1
ATOM 3089 O O . ASN A 1 376 ? -38.302 -15.477 38.372 1.00 87.00 376 ASN A O 1
ATOM 3093 N N . ASN A 1 377 ? -39.844 -16.856 37.493 1.00 87.56 377 ASN A N 1
ATOM 3094 C CA . ASN A 1 377 ? -38.981 -17.450 36.464 1.00 87.56 377 ASN A CA 1
ATOM 3095 C C . ASN A 1 377 ? -38.879 -16.623 35.168 1.00 87.56 377 ASN A C 1
ATOM 3097 O O . ASN A 1 377 ? -38.295 -17.088 34.189 1.00 87.56 377 ASN A O 1
ATOM 3101 N N . VAL A 1 378 ? -39.472 -15.425 35.114 1.00 88.31 378 VAL A N 1
ATOM 3102 C CA . VAL A 1 378 ? -39.368 -14.559 33.930 1.00 88.31 378 VAL A CA 1
ATOM 3103 C C . VAL A 1 378 ? -37.923 -14.094 33.769 1.00 88.31 378 VAL A C 1
ATOM 3105 O O . VAL A 1 378 ? -37.310 -13.613 34.723 1.00 88.31 378 VAL A O 1
ATOM 3108 N N . GLY A 1 379 ? -37.384 -14.236 32.556 1.00 87.12 379 GLY A N 1
ATOM 3109 C CA . GLY A 1 379 ? -36.037 -13.778 32.238 1.00 87.12 379 GLY A CA 1
ATOM 3110 C C . GLY A 1 379 ? -35.965 -12.256 32.163 1.00 87.12 379 GLY A C 1
ATOM 3111 O O . GLY A 1 379 ? -36.717 -11.641 31.412 1.00 87.12 379 GLY A O 1
ATOM 3112 N N . VAL A 1 380 ? -35.047 -11.656 32.918 1.00 89.38 380 VAL A N 1
ATOM 3113 C CA . VAL A 1 380 ? -34.817 -10.207 32.989 1.00 89.38 380 VAL A CA 1
ATOM 3114 C C . VAL A 1 380 ? -33.330 -9.874 32.845 1.00 89.38 380 VAL A C 1
ATOM 3116 O O . VAL A 1 380 ? -32.494 -10.719 33.169 1.00 89.38 380 VAL A O 1
ATOM 3119 N N . PRO A 1 381 ? -32.958 -8.673 32.360 1.00 88.31 381 PRO A N 1
ATOM 3120 C CA . PRO A 1 381 ? -31.555 -8.285 32.260 1.00 88.31 381 PRO A CA 1
ATOM 3121 C C . PRO A 1 381 ? -30.897 -8.286 33.635 1.00 88.31 381 PRO A C 1
ATOM 3123 O O . PRO A 1 381 ? -31.466 -7.768 34.594 1.00 88.31 381 PRO A O 1
ATOM 3126 N N . PHE A 1 382 ? -29.689 -8.831 33.728 1.00 87.75 382 PHE A N 1
ATOM 3127 C CA . PHE A 1 382 ? -28.963 -8.865 34.992 1.00 87.75 382 PHE A CA 1
ATOM 3128 C C . PHE A 1 382 ? -28.687 -7.449 35.527 1.00 87.75 382 PHE A C 1
ATOM 3130 O O . PHE A 1 382 ? -28.237 -6.555 34.794 1.00 87.75 382 PHE A O 1
ATOM 3137 N N . ASN A 1 383 ? -28.912 -7.262 36.826 1.00 86.12 383 ASN A N 1
ATOM 3138 C CA . ASN A 1 383 ? -28.712 -6.041 37.593 1.00 86.12 383 ASN A CA 1
ATOM 3139 C C . ASN A 1 383 ? -29.425 -4.828 36.977 1.00 86.12 383 ASN A C 1
ATOM 3141 O O . ASN A 1 383 ? -28.779 -3.858 36.549 1.00 86.12 383 ASN A O 1
ATOM 3145 N N . PHE A 1 384 ? -30.753 -4.914 36.869 1.00 88.12 384 PHE A N 1
ATOM 3146 C CA . PHE A 1 384 ? -31.592 -3.822 36.366 1.00 88.12 384 PHE A CA 1
ATOM 3147 C C . PHE A 1 384 ? -32.507 -3.229 37.442 1.00 88.12 384 PHE A C 1
ATOM 3149 O O . PHE A 1 384 ? -32.799 -2.033 37.394 1.00 88.12 384 PHE A O 1
ATOM 3156 N N . LEU A 1 385 ? -32.933 -4.032 38.423 1.00 90.31 385 LEU A N 1
ATOM 3157 C CA . LEU A 1 385 ? -33.906 -3.621 39.430 1.00 90.31 385 LEU A CA 1
ATOM 3158 C C . LEU A 1 385 ? -33.249 -2.841 40.575 1.00 90.31 385 LEU A C 1
ATOM 3160 O O . LEU A 1 385 ? -33.802 -1.837 41.032 1.00 90.31 385 LEU A O 1
ATOM 3164 N N . GLN A 1 386 ? -32.048 -3.253 41.003 1.00 87.56 386 GLN A N 1
ATOM 3165 C CA . GLN A 1 386 ? -31.325 -2.606 42.107 1.00 87.56 386 GLN A CA 1
ATOM 3166 C C . GLN A 1 386 ? -31.132 -1.100 41.879 1.00 87.56 386 GLN A C 1
ATOM 3168 O O . GLN A 1 386 ? -31.501 -0.346 42.780 1.00 87.56 386 GLN A O 1
ATOM 3173 N N . PRO A 1 387 ? -30.633 -0.610 40.724 1.00 86.81 387 PRO A N 1
ATOM 3174 C CA . PRO A 1 387 ? -30.399 0.824 40.557 1.00 86.81 387 PRO A CA 1
ATOM 3175 C C . PRO A 1 387 ? -31.680 1.654 40.654 1.00 86.81 387 PRO A C 1
ATOM 3177 O O . PRO A 1 387 ? -31.631 2.807 41.074 1.00 86.81 387 PRO A O 1
ATOM 3180 N N . ILE A 1 388 ? -32.837 1.090 40.300 1.00 88.31 388 ILE A N 1
ATOM 3181 C CA . ILE A 1 388 ? -34.124 1.788 40.406 1.00 88.31 388 ILE A CA 1
ATOM 3182 C C . ILE A 1 388 ? -34.569 1.859 41.867 1.00 88.31 388 ILE A C 1
ATOM 3184 O O . ILE A 1 388 ? -34.969 2.923 42.334 1.00 88.31 388 ILE A O 1
ATOM 3188 N N . VAL A 1 389 ? -34.431 0.760 42.612 1.00 89.75 389 VAL A N 1
ATOM 3189 C CA . VAL A 1 389 ? -34.719 0.727 44.053 1.00 89.75 389 VAL A CA 1
ATOM 3190 C C . VAL A 1 389 ? -33.780 1.652 44.828 1.00 89.75 389 VAL A C 1
ATOM 3192 O O . VAL A 1 389 ? -34.228 2.390 45.701 1.00 89.75 389 VAL A O 1
ATOM 3195 N N . GLU A 1 390 ? -32.494 1.673 44.482 1.00 86.69 390 GLU A N 1
ATOM 3196 C CA . GLU A 1 390 ? -31.516 2.593 45.063 1.00 86.69 390 GLU A CA 1
ATOM 3197 C C . GLU A 1 390 ? -31.880 4.050 44.764 1.00 86.69 390 GLU A C 1
ATOM 3199 O O . GLU A 1 390 ? -31.830 4.885 45.664 1.00 86.69 390 GLU A O 1
ATOM 3204 N N . ASN A 1 391 ? -32.327 4.360 43.541 1.00 85.00 391 ASN A N 1
ATOM 3205 C CA . ASN A 1 391 ? -32.827 5.696 43.215 1.00 85.00 391 ASN A CA 1
ATOM 3206 C C . ASN A 1 391 ? -34.056 6.066 44.062 1.00 85.00 391 ASN A C 1
ATOM 3208 O O . ASN A 1 391 ? -34.079 7.142 44.662 1.00 85.00 391 ASN A O 1
ATOM 3212 N N . ALA A 1 392 ? -35.044 5.172 44.162 1.00 84.88 392 ALA A N 1
ATOM 3213 C CA . ALA A 1 392 ? -36.241 5.378 44.980 1.00 84.88 392 ALA A CA 1
ATOM 3214 C C . ALA A 1 392 ? -35.905 5.562 46.471 1.00 84.88 392 ALA A C 1
ATOM 3216 O O . ALA A 1 392 ? -36.584 6.304 47.176 1.00 84.88 392 ALA A O 1
ATOM 3217 N N . PHE A 1 393 ? -34.825 4.942 46.949 1.00 83.62 393 PHE A N 1
ATOM 3218 C CA . PHE A 1 393 ? -34.363 5.077 48.324 1.00 83.62 393 PHE A CA 1
ATOM 3219 C C . PHE A 1 393 ? -33.551 6.363 48.559 1.00 83.62 393 PHE A C 1
ATOM 3221 O O . PHE A 1 393 ? -33.927 7.207 49.373 1.00 83.62 393 PHE A O 1
ATOM 3228 N N . VAL A 1 394 ? -32.441 6.540 47.835 1.00 80.81 394 VAL A N 1
ATOM 3229 C CA . VAL A 1 394 ? -31.472 7.632 48.038 1.00 80.81 394 VAL A CA 1
ATOM 3230 C C . VAL A 1 394 ? -32.063 8.983 47.649 1.00 80.81 394 VAL A C 1
ATOM 3232 O O . VAL A 1 394 ? -31.928 9.959 48.390 1.00 80.81 394 VAL A O 1
ATOM 3235 N N . HIS A 1 395 ? -32.712 9.056 46.486 1.00 74.19 395 HIS A N 1
ATOM 3236 C CA . HIS A 1 395 ? -33.299 10.301 45.999 1.00 74.19 395 HIS A CA 1
ATOM 3237 C C . HIS A 1 395 ? -34.712 10.500 46.531 1.00 74.19 395 HIS A C 1
ATOM 3239 O O . HIS A 1 395 ? -35.053 11.622 46.903 1.00 74.19 395 HIS A O 1
ATOM 3245 N N . GLY A 1 396 ? -35.500 9.425 46.631 1.00 73.06 396 GLY A N 1
ATOM 3246 C CA . GLY A 1 396 ? -36.873 9.512 47.117 1.00 73.06 396 GLY A CA 1
ATOM 3247 C C . GLY A 1 396 ? -36.965 10.030 48.551 1.00 73.06 396 GLY A C 1
ATOM 3248 O O . GLY A 1 396 ? -37.814 10.867 48.831 1.00 73.06 396 GLY A O 1
ATOM 3249 N N . PHE A 1 397 ? -36.065 9.637 49.457 1.00 80.50 397 PHE A N 1
ATOM 3250 C CA . PHE A 1 397 ? -36.134 10.061 50.864 1.00 80.50 397 PHE A CA 1
ATOM 3251 C C . PHE A 1 397 ? -35.245 11.256 51.234 1.00 80.50 397 PHE A C 1
ATOM 3253 O O . PHE A 1 397 ? -35.169 11.599 52.413 1.00 80.50 397 PHE A O 1
ATOM 3260 N N . LYS A 1 398 ? -34.596 11.922 50.266 1.00 69.50 398 LYS A N 1
ATOM 3261 C CA . LYS A 1 398 ? -33.570 12.952 50.528 1.00 69.50 398 LYS A CA 1
ATOM 3262 C C . LYS A 1 398 ? -34.047 14.106 51.428 1.00 69.50 398 LYS A C 1
ATOM 3264 O O . LYS A 1 398 ? -33.242 14.628 52.192 1.00 69.50 398 LYS A O 1
ATOM 3269 N N . ASN A 1 399 ? -35.332 14.469 51.360 1.00 64.94 399 ASN A N 1
ATOM 3270 C CA . ASN A 1 399 ? -35.932 15.560 52.140 1.00 64.94 399 ASN A CA 1
ATOM 3271 C C . ASN A 1 399 ? -37.155 15.120 52.975 1.00 64.94 399 ASN A C 1
ATOM 3273 O O . ASN A 1 399 ? -37.951 15.971 53.367 1.00 64.94 399 ASN A O 1
ATOM 3277 N N . SER A 1 400 ? -37.358 13.816 53.209 1.00 65.88 400 SER A N 1
ATOM 3278 C CA . SER A 1 400 ? -38.523 13.332 53.968 1.00 65.88 400 SER A CA 1
ATOM 3279 C C . SER A 1 400 ? -38.217 13.252 55.468 1.00 65.88 400 SER A C 1
ATOM 3281 O O . SER A 1 400 ? -37.244 12.614 55.868 1.00 65.88 400 SER A O 1
ATOM 3283 N N . LEU A 1 401 ? -39.047 13.912 56.283 1.00 60.59 401 LEU A N 1
ATOM 3284 C CA . LEU A 1 401 ? -39.008 13.869 57.754 1.00 60.59 401 LEU A CA 1
ATOM 3285 C C . LEU A 1 401 ? -39.930 12.780 58.333 1.00 60.59 401 LEU A C 1
ATOM 3287 O O . LEU A 1 401 ? -39.882 12.509 59.531 1.00 60.59 401 LEU A O 1
ATOM 3291 N N . ASP A 1 402 ? -40.758 12.164 57.487 1.00 70.56 402 ASP A N 1
ATOM 3292 C CA . ASP A 1 402 ? -41.740 11.155 57.872 1.00 70.56 402 ASP A CA 1
ATOM 3293 C C . ASP A 1 402 ? -41.165 9.732 57.786 1.00 70.56 402 ASP A C 1
ATOM 3295 O O . ASP A 1 402 ? -40.094 9.492 57.218 1.00 70.56 402 ASP A O 1
ATOM 3299 N N . LYS A 1 403 ? -41.905 8.751 58.327 1.00 81.88 403 LYS A N 1
ATOM 3300 C CA . LYS A 1 403 ? -41.571 7.328 58.160 1.00 81.88 403 LYS A CA 1
ATOM 3301 C C . LYS A 1 403 ? -41.433 6.992 56.675 1.00 81.88 403 LYS A C 1
ATOM 3303 O O . LYS A 1 403 ? -42.363 7.199 55.893 1.00 81.88 403 LYS A O 1
ATOM 3308 N N . LYS A 1 404 ? -40.285 6.429 56.310 1.00 87.00 404 LYS A N 1
ATOM 3309 C CA . LYS A 1 404 ? -39.935 6.026 54.951 1.00 87.00 404 LYS A CA 1
ATOM 3310 C C . LYS A 1 404 ? -40.683 4.738 54.627 1.00 87.00 404 LYS A C 1
ATOM 3312 O O . LYS A 1 404 ? -40.546 3.751 55.341 1.00 87.00 404 LYS A O 1
ATOM 3317 N N . LYS A 1 405 ? -41.473 4.740 53.561 1.00 89.56 405 LYS A N 1
ATOM 3318 C CA . LYS A 1 405 ? -42.204 3.579 53.055 1.00 89.56 405 LYS A CA 1
ATOM 3319 C C . LYS A 1 405 ? -41.780 3.306 51.627 1.00 89.56 405 LYS A C 1
ATOM 3321 O O . LYS A 1 405 ? -41.863 4.201 50.785 1.00 89.56 405 LYS A O 1
ATOM 3326 N N . LEU A 1 406 ? -41.339 2.080 51.367 1.00 91.50 406 LEU A N 1
ATOM 3327 C CA . LEU A 1 406 ? -41.006 1.606 50.029 1.00 91.50 406 LEU A CA 1
ATOM 3328 C C . LEU A 1 406 ? -41.817 0.350 49.721 1.00 91.50 406 LEU A C 1
ATOM 3330 O O . LEU A 1 406 ? -41.802 -0.610 50.489 1.00 91.50 406 LEU A O 1
ATOM 3334 N N . LYS A 1 407 ? -42.516 0.354 48.589 1.00 93.56 407 LYS A N 1
ATOM 3335 C CA . LYS A 1 407 ? -43.346 -0.758 48.137 1.00 93.56 407 LYS A CA 1
ATOM 3336 C C . LYS A 1 407 ? -42.837 -1.284 46.803 1.00 93.56 407 LYS A C 1
ATOM 3338 O O . LYS A 1 407 ? -42.719 -0.527 45.844 1.00 93.56 407 LYS A O 1
ATOM 3343 N N . LEU A 1 408 ? -42.565 -2.585 46.742 1.00 94.31 408 LEU A N 1
ATOM 3344 C CA . LEU A 1 408 ? -42.214 -3.296 45.513 1.00 94.31 408 LEU A CA 1
ATOM 3345 C C . LEU A 1 408 ? -43.364 -4.228 45.137 1.00 94.31 408 LEU A C 1
ATOM 3347 O O . LEU A 1 408 ? -43.719 -5.111 45.917 1.00 94.31 408 LEU A O 1
ATOM 3351 N N . SER A 1 409 ? -43.940 -4.035 43.952 1.00 95.19 409 SER A N 1
ATOM 3352 C CA . SER A 1 409 ? -45.050 -4.856 43.457 1.00 95.19 409 SER A CA 1
ATOM 3353 C C . SER A 1 409 ? -44.758 -5.452 42.084 1.00 95.19 409 SER A C 1
ATOM 3355 O O . SER A 1 409 ? -44.233 -4.752 41.217 1.00 95.19 409 SER A O 1
ATOM 3357 N N . THR A 1 410 ? -45.146 -6.709 41.863 1.00 94.25 410 THR A N 1
ATOM 3358 C CA . THR A 1 410 ? -45.109 -7.359 40.543 1.00 94.25 410 THR A CA 1
ATOM 3359 C C . THR A 1 410 ? -46.454 -8.005 40.231 1.00 94.25 410 THR A C 1
ATOM 3361 O O . THR A 1 410 ? -47.004 -8.730 41.054 1.00 94.25 410 THR A O 1
ATOM 3364 N N . PHE A 1 411 ? -47.018 -7.717 39.058 1.00 93.56 411 PHE A N 1
ATOM 3365 C CA . PHE A 1 411 ? -48.306 -8.275 38.633 1.00 93.56 411 PHE A CA 1
ATOM 3366 C C . PHE A 1 411 ? -48.485 -8.196 37.113 1.00 93.56 411 PHE A C 1
ATOM 3368 O O . PHE A 1 411 ? -47.786 -7.456 36.420 1.00 93.56 411 PHE A O 1
ATOM 3375 N N . LEU A 1 412 ? -49.442 -8.955 36.580 1.00 91.88 412 LEU A N 1
ATOM 3376 C CA . LEU A 1 412 ? -49.799 -8.908 35.161 1.00 91.88 412 LEU A CA 1
ATOM 3377 C C . LEU A 1 412 ? -50.667 -7.683 34.855 1.00 91.88 412 LEU A C 1
ATOM 3379 O O . LEU A 1 412 ? -51.703 -7.479 35.487 1.00 91.88 412 LEU A O 1
ATOM 3383 N N . TYR A 1 413 ? -50.289 -6.906 33.844 1.00 91.31 413 TYR A N 1
ATOM 3384 C CA . TYR A 1 413 ? -51.063 -5.768 33.358 1.00 91.31 413 TYR A CA 1
ATOM 3385 C C . TYR A 1 413 ? -50.940 -5.657 31.836 1.00 91.31 413 TYR A C 1
ATOM 3387 O O . TYR A 1 413 ? -49.835 -5.554 31.311 1.00 91.31 413 TYR A O 1
ATOM 3395 N N . ASN A 1 414 ? -52.069 -5.674 31.117 1.00 85.44 414 ASN A N 1
ATOM 3396 C CA . ASN A 1 414 ? -52.117 -5.598 29.648 1.00 85.44 414 ASN A CA 1
ATOM 3397 C C . ASN A 1 414 ? -51.135 -6.568 28.954 1.00 85.44 414 ASN A C 1
ATOM 3399 O O . ASN A 1 414 ? -50.329 -6.153 28.125 1.00 85.44 414 ASN A O 1
ATOM 3403 N N . GLU A 1 415 ? -51.175 -7.850 29.343 1.00 86.75 415 GLU A N 1
ATOM 3404 C CA . GLU A 1 415 ? -50.317 -8.933 28.813 1.00 86.75 415 GLU A CA 1
ATOM 3405 C C . GLU A 1 415 ? -48.805 -8.766 29.058 1.00 86.75 415 GLU A C 1
ATOM 3407 O O . GLU A 1 415 ? -47.994 -9.550 28.565 1.00 86.75 415 GLU A O 1
ATOM 3412 N N . ARG A 1 416 ? -48.409 -7.776 29.861 1.00 90.88 416 ARG A N 1
ATOM 3413 C CA . ARG A 1 416 ? -47.025 -7.530 30.268 1.00 90.88 416 ARG A CA 1
ATOM 3414 C C . ARG A 1 416 ? -46.868 -7.737 31.764 1.00 90.88 416 ARG A C 1
ATOM 3416 O O . ARG A 1 416 ? -47.807 -7.548 32.540 1.00 90.88 416 ARG A O 1
ATOM 3423 N N . LEU A 1 417 ? -45.666 -8.119 32.173 1.00 93.12 417 LEU A N 1
ATOM 3424 C CA . LEU A 1 417 ? -45.302 -8.100 33.577 1.00 93.12 417 LEU A CA 1
ATOM 3425 C C . LEU A 1 417 ? -44.996 -6.652 33.961 1.00 93.12 417 LEU A C 1
ATOM 3427 O O . LEU A 1 417 ? -44.070 -6.045 33.419 1.00 93.12 417 LEU A O 1
ATOM 3431 N N . ARG A 1 418 ? -45.780 -6.118 34.893 1.00 94.69 418 ARG A N 1
ATOM 3432 C CA . ARG A 1 418 ? -45.587 -4.793 35.467 1.00 94.69 418 ARG A CA 1
ATOM 3433 C C . ARG A 1 418 ? -44.834 -4.906 36.784 1.00 94.69 418 ARG A C 1
ATOM 3435 O O . ARG A 1 418 ? -45.246 -5.648 37.674 1.00 94.69 418 ARG A O 1
ATOM 3442 N N . ILE A 1 419 ? -43.763 -4.132 36.908 1.00 94.62 419 ILE A N 1
ATOM 3443 C CA . ILE A 1 419 ? -42.953 -3.980 38.116 1.00 94.62 419 ILE A CA 1
ATOM 3444 C C . ILE A 1 419 ? -43.100 -2.534 38.585 1.00 94.62 419 ILE A C 1
ATOM 3446 O O . ILE A 1 419 ? -42.844 -1.606 37.817 1.00 94.62 419 ILE A O 1
ATOM 3450 N N . VAL A 1 420 ? -43.530 -2.343 39.831 1.00 94.12 420 VAL A N 1
ATOM 3451 C CA . VAL A 1 420 ? -43.753 -1.018 40.422 1.00 94.12 420 VAL A CA 1
ATOM 3452 C C . VAL A 1 420 ? -42.897 -0.863 41.668 1.00 94.12 420 VAL A C 1
ATOM 3454 O O . VAL A 1 420 ? -42.989 -1.682 42.583 1.00 94.12 420 VAL A O 1
ATOM 3457 N N . ILE A 1 421 ? -42.093 0.199 41.702 1.00 93.69 421 ILE A N 1
ATOM 3458 C CA . ILE A 1 421 ? -41.347 0.633 42.885 1.00 93.69 421 ILE A CA 1
ATOM 3459 C C . ILE A 1 421 ? -41.907 1.979 43.321 1.00 93.69 421 ILE A C 1
ATOM 3461 O O . ILE A 1 421 ? -41.699 2.982 42.642 1.00 93.69 421 ILE A O 1
ATOM 3465 N N . GLU A 1 422 ? -42.618 1.991 44.441 1.00 91.81 422 GLU A N 1
ATOM 3466 C CA . GLU A 1 422 ? -43.245 3.185 45.001 1.00 91.81 422 GLU A CA 1
ATOM 3467 C C . GLU A 1 422 ? -42.544 3.605 46.295 1.00 91.81 422 GLU A C 1
ATOM 3469 O O . GLU A 1 422 ? -42.266 2.772 47.159 1.00 91.81 422 GLU A O 1
ATOM 3474 N N . ASN A 1 423 ? -42.283 4.903 46.450 1.00 90.12 423 ASN A N 1
ATOM 3475 C CA . ASN A 1 423 ? -41.789 5.495 47.688 1.00 90.12 423 ASN A CA 1
ATOM 3476 C C . ASN A 1 423 ? -42.679 6.668 48.127 1.00 90.12 423 ASN A C 1
ATOM 3478 O O . ASN A 1 423 ? -43.075 7.492 47.305 1.00 90.12 423 ASN A O 1
ATOM 3482 N N . ASN A 1 424 ? -42.938 6.808 49.430 1.00 86.81 424 ASN A N 1
ATOM 3483 C CA . ASN A 1 424 ? -43.701 7.935 50.005 1.00 86.81 424 ASN A CA 1
ATOM 3484 C C . ASN A 1 424 ? -42.831 9.178 50.300 1.00 86.81 424 ASN A C 1
ATOM 3486 O O . ASN A 1 424 ? -43.060 9.917 51.256 1.00 86.81 424 ASN A O 1
ATOM 3490 N N . GLY A 1 425 ? -41.751 9.330 49.541 1.00 80.94 425 GLY A N 1
ATOM 3491 C CA . GLY A 1 425 ? -40.754 10.366 49.759 1.00 80.94 425 GLY A CA 1
ATOM 3492 C C . GLY A 1 425 ? -41.130 11.699 49.110 1.00 80.94 425 GLY A C 1
ATOM 3493 O O . GLY A 1 425 ? -42.303 12.014 48.944 1.00 80.94 425 GLY A O 1
ATOM 3494 N N . SER A 1 426 ? -40.128 12.489 48.727 1.00 74.69 426 SER A N 1
ATOM 3495 C CA . SER A 1 426 ? -40.340 13.765 48.040 1.00 74.69 426 SER A CA 1
ATOM 3496 C C . SER A 1 426 ? -41.148 13.567 46.755 1.00 74.69 426 SER A C 1
ATOM 3498 O O . SER A 1 426 ? -40.751 12.785 45.891 1.00 74.69 426 SER A O 1
ATOM 3500 N N . SER A 1 427 ? -42.268 14.279 46.635 1.00 76.31 427 SER A N 1
ATOM 3501 C CA . SER A 1 427 ? -43.038 14.342 45.398 1.00 76.31 427 SER A CA 1
ATOM 3502 C C . SER A 1 427 ? -42.287 15.177 44.361 1.00 76.31 427 SER A C 1
ATOM 3504 O O . SER A 1 427 ? -41.672 16.200 44.667 1.00 76.31 427 SER A O 1
ATOM 3506 N N . LEU A 1 428 ? -42.299 14.701 43.122 1.00 80.00 428 LEU A N 1
ATOM 3507 C CA . LEU A 1 428 ? -41.794 15.417 41.958 1.00 80.00 428 LEU A CA 1
ATOM 3508 C C . LEU A 1 428 ? -42.919 16.265 41.361 1.00 80.00 428 LEU A C 1
ATOM 3510 O O . LEU A 1 428 ? -44.052 15.791 41.247 1.00 80.00 428 LEU A O 1
ATOM 3514 N N . SER A 1 429 ? -42.597 17.495 40.955 1.00 80.81 429 SER A N 1
ATOM 3515 C CA . SER A 1 429 ? -43.498 18.316 40.139 1.00 80.81 429 SER A CA 1
ATOM 3516 C C . SER A 1 429 ? -43.641 17.723 38.733 1.00 80.81 429 SER A C 1
ATOM 3518 O O . SER A 1 429 ? -42.743 17.019 38.265 1.00 80.81 429 SER A O 1
ATOM 3520 N N . ASP A 1 430 ? -44.712 18.058 38.009 1.00 80.31 430 ASP A N 1
ATOM 3521 C CA . ASP A 1 430 ? -44.898 17.602 36.620 1.00 80.31 430 ASP A CA 1
ATOM 3522 C C . ASP A 1 430 ? -43.705 17.975 35.717 1.00 80.31 430 ASP A C 1
ATOM 3524 O O . ASP A 1 430 ? -43.287 17.192 34.857 1.00 80.31 430 ASP A O 1
ATOM 3528 N N . SER A 1 431 ? -43.090 19.142 35.953 1.00 77.75 431 SER A N 1
ATOM 3529 C CA . SER A 1 431 ? -41.865 19.565 35.263 1.00 77.75 431 SER A CA 1
ATOM 3530 C C . SER A 1 431 ? -40.649 18.699 35.601 1.00 77.75 431 SER A C 1
ATOM 3532 O O . SER A 1 431 ? -39.847 18.394 34.712 1.00 77.75 431 SER A O 1
ATOM 3534 N N . ASP A 1 432 ? -40.511 18.260 36.853 1.00 79.69 432 ASP A N 1
ATOM 3535 C CA . ASP A 1 432 ? -39.410 17.390 37.274 1.00 79.69 432 ASP A CA 1
ATOM 3536 C C . ASP A 1 432 ? -39.589 15.971 36.732 1.00 79.69 432 ASP A C 1
ATOM 3538 O O . ASP A 1 432 ? -38.621 15.373 36.262 1.00 79.69 432 ASP A O 1
ATOM 3542 N N . VAL A 1 433 ? -40.824 15.457 36.704 1.00 81.38 433 VAL A N 1
ATOM 3543 C CA . VAL A 1 433 ? -41.155 14.166 36.078 1.00 81.38 433 VAL A CA 1
ATOM 3544 C C . VAL A 1 433 ? -40.794 14.187 34.592 1.00 81.38 433 VAL A C 1
ATOM 3546 O O . VAL A 1 433 ? -40.076 13.301 34.122 1.00 81.38 433 VAL A O 1
ATOM 3549 N N . CYS A 1 434 ? -41.196 15.232 33.860 1.00 79.56 434 CYS A N 1
ATOM 3550 C CA . CYS A 1 434 ? -40.833 15.396 32.449 1.00 79.56 434 CYS A CA 1
ATOM 3551 C C . CYS A 1 434 ? -39.311 15.445 32.253 1.00 79.56 434 CYS A C 1
ATOM 3553 O O . CYS A 1 434 ? -38.778 14.824 31.333 1.00 79.56 434 CYS A O 1
ATOM 3555 N N . THR A 1 435 ? -38.601 16.137 33.145 1.00 79.56 435 THR A N 1
ATOM 3556 C CA . THR A 1 435 ? -37.137 16.237 33.107 1.00 79.56 435 THR A CA 1
ATOM 3557 C C . THR A 1 435 ? -36.468 14.885 33.365 1.00 79.56 435 THR A C 1
ATOM 3559 O O . THR A 1 435 ? -35.499 14.538 32.689 1.00 79.56 435 THR A O 1
ATOM 3562 N N . VAL A 1 436 ? -36.970 14.097 34.320 1.00 78.88 436 VAL A N 1
ATOM 3563 C CA . VAL A 1 436 ? -36.464 12.747 34.608 1.00 78.88 436 VAL A CA 1
ATOM 3564 C C . VAL A 1 436 ? -36.692 11.826 33.411 1.00 78.88 436 VAL A C 1
ATOM 3566 O O . VAL A 1 436 ? -35.746 11.173 32.976 1.00 78.88 436 VAL A O 1
ATOM 3569 N N . ILE A 1 437 ? -37.887 11.836 32.817 1.00 80.62 437 ILE A N 1
ATOM 3570 C CA . ILE A 1 437 ? -38.205 11.043 31.619 1.00 80.62 437 ILE A CA 1
ATOM 3571 C C . ILE A 1 437 ? -37.293 11.433 30.444 1.00 80.62 437 ILE A C 1
ATOM 3573 O O . ILE A 1 437 ? -36.702 10.567 29.800 1.00 80.62 437 ILE A O 1
ATOM 3577 N N . GLN A 1 438 ? -37.086 12.730 30.199 1.00 78.88 438 GLN A N 1
ATOM 3578 C CA . GLN A 1 438 ? -36.163 13.192 29.155 1.00 78.88 438 GLN A CA 1
ATOM 3579 C C . GLN A 1 438 ? -34.716 12.747 29.406 1.00 78.88 438 GLN A C 1
ATOM 3581 O O . GLN A 1 438 ? -34.029 12.334 28.473 1.00 78.88 438 GLN A O 1
ATOM 3586 N N . LYS A 1 439 ? -34.242 12.792 30.657 1.00 78.25 439 LYS A N 1
ATOM 3587 C CA . LYS A 1 439 ? -32.895 12.321 31.023 1.00 78.25 439 LYS A CA 1
ATOM 3588 C C . LYS A 1 439 ? -32.733 10.812 30.854 1.00 78.25 439 LYS A C 1
ATOM 3590 O O . LYS A 1 439 ? -31.658 10.366 30.459 1.00 78.25 439 LYS A O 1
ATOM 3595 N N . ILE A 1 440 ? -33.783 10.039 31.126 1.00 78.44 440 ILE A N 1
ATOM 3596 C CA . ILE A 1 440 ? -33.799 8.590 30.899 1.00 78.44 440 ILE A CA 1
ATOM 3597 C C . ILE A 1 440 ? -33.596 8.284 29.405 1.00 78.44 440 ILE A C 1
ATOM 3599 O O . ILE A 1 440 ? -32.792 7.413 29.078 1.00 78.44 440 ILE A O 1
ATOM 3603 N N . HIS A 1 441 ? -34.235 9.041 28.506 1.00 75.19 441 HIS A N 1
ATOM 3604 C CA . HIS A 1 441 ? -34.108 8.848 27.056 1.00 75.19 441 HIS A CA 1
ATOM 3605 C C . HIS A 1 441 ? -32.818 9.420 26.441 1.00 75.19 441 HIS A C 1
ATOM 3607 O O . HIS A 1 441 ? -32.284 8.835 25.502 1.00 75.19 441 HIS A O 1
ATOM 3613 N N . ASN A 1 442 ? -32.282 10.531 26.960 1.00 69.94 442 ASN A N 1
ATOM 3614 C CA . ASN A 1 442 ? -31.145 11.242 26.351 1.00 69.94 442 ASN A CA 1
ATOM 3615 C C . ASN A 1 442 ? -29.752 10.699 26.732 1.00 69.94 442 ASN A C 1
ATOM 3617 O O . ASN A 1 442 ? -28.752 11.377 26.503 1.00 69.94 442 ASN A O 1
ATOM 3621 N N . ASN A 1 443 ? -29.663 9.492 27.302 1.00 60.66 443 ASN A N 1
ATOM 3622 C CA . ASN A 1 443 ? -28.398 8.805 27.605 1.00 60.66 443 ASN A CA 1
ATOM 3623 C C . ASN A 1 443 ? -27.367 9.668 28.364 1.00 60.66 443 ASN A C 1
ATOM 3625 O O . ASN A 1 443 ? -26.162 9.609 28.125 1.00 60.66 443 ASN A O 1
ATOM 3629 N N . SER A 1 444 ? -27.836 10.476 29.319 1.00 57.34 444 SER A N 1
ATOM 3630 C CA . SER A 1 444 ? -27.030 11.498 29.998 1.00 57.34 444 SER A CA 1
ATOM 3631 C C . SER A 1 444 ? -26.059 10.957 31.066 1.00 57.34 444 SER A C 1
ATOM 3633 O O . SER A 1 444 ? -25.663 11.701 31.960 1.00 57.34 444 SER A O 1
ATOM 3635 N N . GLY A 1 445 ? -25.701 9.668 31.030 1.00 54.25 445 GLY A N 1
ATOM 3636 C CA . GLY A 1 445 ? -24.717 9.064 31.940 1.00 54.25 445 GLY A CA 1
ATOM 3637 C C . GLY A 1 445 ? -25.185 8.862 33.390 1.00 54.25 445 GLY A C 1
ATOM 3638 O O . GLY A 1 445 ? -24.354 8.729 34.285 1.00 54.25 445 GLY A O 1
ATOM 3639 N N . HIS A 1 446 ? -26.497 8.839 33.652 1.00 65.50 446 HIS A N 1
ATOM 3640 C CA . HIS A 1 446 ? -27.066 8.580 34.984 1.00 65.50 446 HIS A CA 1
ATOM 3641 C C . HIS A 1 446 ? -27.580 7.137 35.131 1.00 65.50 446 HIS A C 1
ATOM 3643 O O . HIS A 1 446 ? -27.960 6.506 34.142 1.00 65.50 446 HIS A O 1
ATOM 3649 N N . GLY A 1 447 ? -27.666 6.634 36.372 1.00 71.38 447 GLY A N 1
ATOM 3650 C CA . GLY A 1 447 ? -28.046 5.243 36.676 1.00 71.38 447 GLY A CA 1
ATOM 3651 C C . GLY A 1 447 ? -29.336 4.765 35.994 1.00 71.38 447 GLY A C 1
ATOM 3652 O O . GLY A 1 447 ? -29.352 3.677 35.432 1.00 71.38 447 GLY A O 1
ATOM 3653 N N . LEU A 1 448 ? -30.384 5.598 35.935 1.00 81.19 448 LEU A N 1
ATOM 3654 C CA . LEU A 1 448 ? -31.655 5.251 35.274 1.00 81.19 448 LEU A CA 1
ATOM 3655 C C . LEU A 1 448 ? -31.560 5.200 33.736 1.00 81.19 448 LEU A C 1
ATOM 3657 O O . LEU A 1 448 ? -32.205 4.358 33.116 1.00 81.19 448 LEU A O 1
ATOM 3661 N N . SER A 1 449 ? -30.730 6.048 33.113 1.00 82.12 449 SER A N 1
ATOM 3662 C CA . SER A 1 449 ? -30.514 6.024 31.652 1.00 82.12 449 SER A CA 1
ATOM 3663 C C . SER A 1 449 ? -29.769 4.763 31.197 1.00 82.12 449 SER A C 1
ATOM 3665 O O . SER A 1 449 ? -30.060 4.207 30.137 1.00 82.12 449 SER A O 1
ATOM 3667 N N . LEU A 1 450 ? -28.873 4.243 32.046 1.00 81.88 450 LEU A N 1
ATOM 3668 C CA . LEU A 1 450 ? -28.196 2.970 31.806 1.00 81.88 450 LEU A CA 1
ATOM 3669 C C . LEU A 1 450 ? -29.182 1.792 31.871 1.00 81.88 450 LEU A C 1
ATOM 3671 O O . LEU A 1 450 ? -29.088 0.877 31.055 1.00 81.88 450 LEU A O 1
ATOM 3675 N N . ILE A 1 451 ? -30.155 1.833 32.792 1.00 87.25 451 ILE A N 1
ATOM 3676 C CA . ILE A 1 451 ? -31.209 0.811 32.865 1.00 87.25 451 ILE A CA 1
ATOM 3677 C C . ILE A 1 451 ? -32.132 0.862 31.650 1.00 87.25 451 ILE A C 1
ATOM 3679 O O . ILE A 1 451 ? -32.419 -0.185 31.074 1.00 87.25 451 ILE A O 1
ATOM 3683 N N . HIS A 1 452 ? -32.536 2.051 31.203 1.00 87.62 452 HIS A N 1
ATOM 3684 C CA . HIS A 1 452 ? -33.315 2.183 29.972 1.00 87.62 452 HIS A CA 1
ATOM 3685 C C . HIS A 1 452 ? -32.563 1.612 28.761 1.00 87.62 452 HIS A C 1
ATOM 3687 O O . HIS A 1 452 ? -33.132 0.828 28.007 1.00 87.62 452 HIS A O 1
ATOM 3693 N N . SER A 1 453 ? -31.270 1.922 28.611 1.00 85.50 453 SER A N 1
ATOM 3694 C CA . SER A 1 453 ? -30.432 1.336 27.553 1.00 85.50 453 SER A CA 1
ATOM 3695 C C . SER A 1 453 ? -30.326 -0.192 27.655 1.00 85.50 453 SER A C 1
ATOM 3697 O O . SER A 1 453 ? -30.420 -0.876 26.637 1.00 85.50 453 SER A O 1
ATOM 3699 N N . LYS A 1 454 ? -30.193 -0.754 28.868 1.00 85.94 454 LYS A N 1
ATOM 3700 C CA . LYS A 1 454 ? -30.205 -2.213 29.087 1.00 85.94 454 LYS A CA 1
ATOM 3701 C C . LYS A 1 454 ? -31.534 -2.852 28.677 1.00 85.94 454 LYS A C 1
ATOM 3703 O O . LYS A 1 454 ? -31.532 -3.863 27.981 1.00 85.94 454 LYS A O 1
ATOM 3708 N N . LEU A 1 455 ? -32.662 -2.270 29.087 1.00 87.75 455 LEU A N 1
ATOM 3709 C CA . LEU A 1 455 ? -33.996 -2.761 28.724 1.00 87.75 455 LEU A CA 1
ATOM 3710 C C . LEU A 1 455 ? -34.243 -2.650 27.214 1.00 87.75 455 LEU A C 1
ATOM 3712 O O . LEU A 1 455 ? -34.808 -3.566 26.621 1.00 87.75 455 LEU A O 1
ATOM 3716 N N . GLN A 1 456 ? -33.752 -1.584 26.580 1.00 88.56 456 GLN A N 1
ATOM 3717 C CA . GLN A 1 456 ? -33.822 -1.403 25.133 1.00 88.56 456 GLN A CA 1
ATOM 3718 C C . GLN A 1 456 ? -32.967 -2.416 24.372 1.00 88.56 456 GLN A C 1
ATOM 3720 O O . GLN A 1 456 ? -33.404 -2.932 23.349 1.00 88.56 456 GLN A O 1
ATOM 3725 N N . PHE A 1 457 ? -31.779 -2.758 24.871 1.00 84.62 457 PHE A N 1
ATOM 3726 C CA . PHE A 1 457 ? -30.974 -3.830 24.288 1.00 84.62 457 PHE A CA 1
ATOM 3727 C C . PHE A 1 457 ? -31.668 -5.195 24.419 1.00 84.62 457 PHE A C 1
ATOM 3729 O O . PHE A 1 457 ? -31.700 -5.968 23.465 1.00 84.62 457 PHE A O 1
ATOM 3736 N N . ALA A 1 458 ? -32.277 -5.468 25.575 1.00 84.44 458 ALA A N 1
ATOM 3737 C CA . ALA A 1 458 ? -32.925 -6.745 25.863 1.00 84.44 458 ALA A CA 1
ATOM 3738 C C . ALA A 1 458 ? -34.262 -6.954 25.133 1.00 84.44 458 ALA A C 1
ATOM 3740 O O . ALA A 1 458 ? -34.561 -8.064 24.694 1.00 84.44 458 ALA A O 1
ATOM 3741 N N . TYR A 1 459 ? -35.077 -5.903 25.009 1.00 86.62 459 TYR A N 1
ATOM 3742 C CA . TYR A 1 459 ? -36.462 -5.999 24.532 1.00 86.62 459 TYR A CA 1
ATOM 3743 C C . TYR A 1 459 ? -36.757 -5.135 23.301 1.00 86.62 459 TYR A C 1
ATOM 3745 O O . TYR A 1 459 ? -37.915 -5.051 22.878 1.00 86.62 459 TYR A O 1
ATOM 3753 N N . ALA A 1 460 ? -35.745 -4.491 22.711 1.00 85.62 460 ALA A N 1
ATOM 3754 C CA . ALA A 1 460 ? -35.913 -3.491 21.658 1.00 85.62 460 ALA A CA 1
ATOM 3755 C C . ALA A 1 460 ? -36.936 -2.418 22.083 1.00 85.62 460 ALA A C 1
ATOM 3757 O O . ALA A 1 460 ? -36.755 -1.760 23.102 1.00 85.62 460 ALA A O 1
ATOM 3758 N N . ASN A 1 461 ? -38.037 -2.264 21.342 1.00 85.00 461 ASN A N 1
ATOM 3759 C CA . ASN A 1 461 ? -39.110 -1.313 21.662 1.00 85.00 461 ASN A CA 1
ATOM 3760 C C . ASN A 1 461 ? -40.282 -1.954 22.435 1.00 85.00 461 ASN A C 1
ATOM 3762 O O . ASN A 1 461 ? -41.323 -1.324 22.610 1.00 85.00 461 ASN A O 1
ATOM 3766 N N . ASN A 1 462 ? -40.160 -3.214 22.869 1.00 87.75 462 ASN A N 1
ATOM 3767 C CA . ASN A 1 462 ? -41.235 -3.956 23.533 1.00 87.75 462 ASN A CA 1
ATOM 3768 C C . ASN A 1 462 ? -41.174 -3.862 25.068 1.00 87.75 462 ASN A C 1
ATOM 3770 O O . ASN A 1 462 ? -41.468 -4.833 25.755 1.00 87.75 462 ASN A O 1
ATOM 3774 N N . PHE A 1 463 ? -40.798 -2.706 25.610 1.00 90.75 463 PHE A N 1
ATOM 3775 C CA . PHE A 1 463 ? -40.860 -2.408 27.042 1.00 90.75 463 PHE A CA 1
ATOM 3776 C C . PHE A 1 463 ? -41.364 -0.977 27.253 1.00 90.75 463 PHE A C 1
ATOM 3778 O O . PHE A 1 463 ? -41.375 -0.170 26.322 1.00 90.75 463 PHE A O 1
ATOM 3785 N N . LYS A 1 464 ? -41.791 -0.658 28.473 1.00 89.88 464 LYS A N 1
ATOM 3786 C CA . LYS A 1 464 ? -42.116 0.711 28.881 1.00 89.88 464 LYS A CA 1
ATOM 3787 C C . LYS A 1 464 ? -41.478 1.003 30.230 1.00 89.88 464 LYS A C 1
ATOM 3789 O O . LYS A 1 464 ? -41.461 0.130 31.092 1.00 89.88 464 LYS A O 1
ATOM 3794 N N . MET A 1 465 ? -40.972 2.216 30.405 1.00 89.88 465 MET A N 1
ATOM 3795 C CA . MET A 1 465 ? -40.465 2.709 31.680 1.00 89.88 465 MET A CA 1
ATOM 3796 C C . MET A 1 465 ? -41.026 4.111 31.901 1.00 89.88 465 MET A C 1
ATOM 3798 O O . MET A 1 465 ? -40.720 5.014 31.130 1.00 89.88 465 MET A O 1
ATOM 3802 N N . ASP A 1 466 ? -41.838 4.275 32.940 1.00 88.81 466 ASP A N 1
ATOM 3803 C CA . ASP A 1 466 ? -42.482 5.538 33.292 1.00 88.81 466 ASP A CA 1
ATOM 3804 C C . ASP A 1 466 ? -42.199 5.907 34.750 1.00 88.81 466 ASP A C 1
ATOM 3806 O O . ASP A 1 466 ? -41.915 5.055 35.598 1.00 88.81 466 ASP A O 1
ATOM 3810 N N . VAL A 1 467 ? -42.336 7.198 35.046 1.00 88.69 467 VAL A N 1
ATOM 3811 C CA . VAL A 1 467 ? -42.331 7.731 36.408 1.00 88.69 467 VAL A CA 1
ATOM 3812 C C . VAL A 1 467 ? -43.635 8.478 36.617 1.00 88.69 467 VAL A C 1
ATOM 3814 O O . VAL A 1 467 ? -43.980 9.352 35.824 1.00 88.69 467 VAL A O 1
ATOM 3817 N N . ILE A 1 468 ? -44.358 8.135 37.677 1.00 87.81 468 ILE A N 1
ATOM 3818 C CA . ILE A 1 468 ? -45.575 8.830 38.093 1.00 87.81 468 ILE A CA 1
ATOM 3819 C C . ILE A 1 468 ? -45.335 9.362 39.496 1.00 87.81 468 ILE A C 1
ATOM 3821 O O . ILE A 1 468 ? -44.900 8.622 40.371 1.00 87.81 468 ILE A O 1
ATOM 3825 N N . SER A 1 469 ? -45.611 10.641 39.714 1.00 86.56 469 SER A N 1
ATOM 3826 C CA . SER A 1 469 ? -45.509 11.266 41.027 1.00 86.56 469 SER A CA 1
ATOM 3827 C C . SER A 1 469 ? -46.847 11.886 41.390 1.00 86.56 469 SER A C 1
ATOM 3829 O O . SER A 1 469 ? -47.425 12.630 40.605 1.00 86.56 469 SER A O 1
ATOM 3831 N N . ASN A 1 470 ? -47.315 11.573 42.591 1.00 82.19 470 ASN A N 1
ATOM 3832 C CA . ASN A 1 470 ? -48.470 12.179 43.231 1.00 82.19 470 ASN A CA 1
ATOM 3833 C C . ASN A 1 470 ? -47.989 13.009 44.431 1.00 82.19 470 ASN A C 1
ATOM 3835 O O . ASN A 1 470 ? -46.847 12.885 44.867 1.00 82.19 470 ASN A O 1
ATOM 3839 N N . GLU A 1 471 ? -48.877 13.793 45.051 1.00 73.69 471 GLU A N 1
ATOM 3840 C CA . GLU A 1 471 ? -48.531 14.623 46.222 1.00 73.69 471 GLU A CA 1
ATOM 3841 C C . GLU A 1 471 ? -47.887 13.839 47.382 1.00 73.69 471 GLU A C 1
ATOM 3843 O O . GLU A 1 471 ? -47.166 14.424 48.186 1.00 73.69 471 GLU A O 1
ATOM 3848 N N . LYS A 1 472 ? -48.144 12.524 47.472 1.00 78.00 472 LYS A N 1
ATOM 3849 C CA . LYS A 1 472 ? -47.740 11.661 48.595 1.00 78.00 472 LYS A CA 1
ATOM 3850 C C . LYS A 1 472 ? -46.798 10.513 48.231 1.00 78.00 472 LYS A C 1
ATOM 3852 O O . LYS A 1 472 ? -46.303 9.855 49.143 1.00 78.00 472 LYS A O 1
ATOM 3857 N N . SER A 1 473 ? -46.586 10.223 46.948 1.00 84.62 473 SER A N 1
ATOM 3858 C CA . SER A 1 473 ? -45.695 9.134 46.540 1.00 84.62 473 SER A CA 1
ATOM 3859 C C . SER A 1 473 ? -45.168 9.304 45.122 1.00 84.62 473 SER A C 1
ATOM 3861 O O . SER A 1 473 ? -45.818 9.896 44.266 1.00 84.62 473 SER A O 1
ATOM 3863 N N . THR A 1 474 ? -43.978 8.763 44.877 1.00 87.81 474 THR A N 1
ATOM 3864 C CA . THR A 1 474 ? -43.391 8.626 43.541 1.00 87.81 474 THR A CA 1
ATOM 3865 C C . THR A 1 474 ? -43.284 7.145 43.208 1.00 87.81 474 THR A C 1
ATOM 3867 O O . THR A 1 474 ? -42.840 6.353 44.033 1.00 87.81 474 THR A O 1
ATOM 3870 N N . SER A 1 475 ? -43.713 6.771 42.007 1.00 89.88 475 SER A N 1
ATOM 3871 C CA . SER A 1 475 ? -43.744 5.405 41.497 1.00 89.88 475 SER A CA 1
ATOM 3872 C C . SER A 1 475 ? -42.949 5.292 40.204 1.00 89.88 475 SER A C 1
ATOM 3874 O O . SER A 1 475 ? -43.249 5.963 39.217 1.00 89.88 475 SER A O 1
ATOM 3876 N N . PHE A 1 476 ? -41.973 4.392 40.192 1.00 91.12 476 PHE A N 1
ATOM 3877 C CA . PHE A 1 476 ? -41.316 3.924 38.977 1.00 91.12 476 PHE A CA 1
ATOM 3878 C C . PHE A 1 476 ? -42.055 2.694 38.464 1.00 91.12 476 PHE A C 1
ATOM 3880 O O . PHE A 1 476 ? -42.234 1.728 39.206 1.00 91.12 476 PHE A O 1
ATOM 3887 N N . ILE A 1 477 ? -42.486 2.734 37.206 1.00 92.69 477 ILE A N 1
ATOM 3888 C CA . ILE A 1 477 ? -43.286 1.680 36.580 1.00 92.69 477 ILE A CA 1
ATOM 3889 C C . ILE A 1 477 ? -42.517 1.133 35.388 1.00 92.69 477 ILE A C 1
ATOM 3891 O O . ILE A 1 477 ? -42.112 1.885 34.504 1.00 92.69 477 ILE A O 1
ATOM 3895 N N . ILE A 1 478 ? -42.337 -0.183 35.359 1.00 93.44 478 ILE A N 1
ATOM 3896 C CA . ILE A 1 478 ? -41.658 -0.887 34.277 1.00 93.44 478 ILE A CA 1
ATOM 3897 C C . ILE A 1 478 ? -42.595 -1.966 33.752 1.00 93.44 478 ILE A C 1
ATOM 3899 O O . ILE A 1 478 ? -42.996 -2.850 34.506 1.00 93.44 478 ILE A O 1
ATOM 3903 N N . ASP A 1 479 ? -42.910 -1.912 32.463 1.00 93.25 479 ASP A N 1
ATOM 3904 C CA . ASP A 1 479 ? -43.685 -2.940 31.776 1.00 93.25 479 ASP A CA 1
ATOM 3905 C C . ASP A 1 479 ? -42.762 -3.714 30.835 1.00 93.25 479 ASP A C 1
ATOM 3907 O O . ASP A 1 479 ? -42.226 -3.144 29.881 1.00 93.25 479 ASP A O 1
ATOM 3911 N N . ILE A 1 480 ? -42.591 -5.012 31.085 1.00 92.12 480 ILE A N 1
ATOM 3912 C CA . ILE A 1 480 ? -41.732 -5.902 30.290 1.00 92.12 480 ILE A CA 1
ATOM 3913 C C . ILE A 1 480 ? -42.526 -7.091 29.727 1.00 92.12 480 ILE A C 1
ATOM 3915 O O . ILE A 1 480 ? -43.548 -7.487 30.298 1.00 92.12 480 ILE A O 1
ATOM 3919 N N . PRO A 1 481 ? -42.097 -7.679 28.596 1.00 90.31 481 PRO A N 1
ATOM 3920 C CA . PRO A 1 481 ? -42.756 -8.848 28.039 1.00 90.31 481 PRO A CA 1
ATOM 3921 C C . PRO A 1 481 ? -42.431 -10.093 28.874 1.00 90.31 481 PRO A C 1
ATOM 3923 O O . PRO A 1 481 ? -41.343 -10.222 29.430 1.00 90.31 481 PRO A O 1
ATOM 3926 N N . ILE A 1 482 ? -43.368 -11.039 28.939 1.00 86.31 482 ILE A N 1
ATOM 3927 C CA . ILE A 1 482 ? -43.167 -12.309 29.647 1.00 86.31 482 ILE A CA 1
ATOM 3928 C C . ILE A 1 482 ? -42.405 -13.261 28.724 1.00 86.31 482 ILE A C 1
ATOM 3930 O O . ILE A 1 482 ? -42.975 -13.823 27.788 1.00 86.31 482 ILE A O 1
ATOM 3934 N N . VAL A 1 483 ? -41.105 -13.430 28.973 1.00 77.69 483 VAL A N 1
ATOM 3935 C CA . VAL A 1 483 ? -40.234 -14.327 28.203 1.00 77.69 483 VAL A CA 1
ATOM 3936 C C . VAL A 1 483 ? -39.792 -15.488 29.096 1.00 77.69 483 VAL A C 1
ATOM 3938 O O . VAL A 1 483 ? -38.986 -15.312 30.005 1.00 77.69 483 VAL A O 1
ATOM 3941 N N . ASN A 1 484 ? -40.322 -16.686 28.828 1.00 66.12 484 ASN A N 1
ATOM 3942 C CA . ASN A 1 484 ? -40.037 -17.901 29.613 1.00 66.12 484 ASN A CA 1
ATOM 3943 C C . ASN A 1 484 ? -38.769 -18.654 29.162 1.00 66.12 484 ASN A C 1
ATOM 3945 O O . ASN A 1 484 ? -38.394 -19.637 29.790 1.00 66.12 484 ASN A O 1
ATOM 3949 N N . ASN A 1 485 ? -38.117 -18.227 28.075 1.00 52.41 485 ASN A N 1
ATOM 3950 C CA . ASN A 1 485 ? -36.902 -18.859 27.556 1.00 52.41 485 ASN A CA 1
ATOM 3951 C C . ASN A 1 485 ? -35.719 -17.895 27.646 1.00 52.41 485 ASN A C 1
ATOM 3953 O O . ASN A 1 485 ? -35.495 -17.080 26.750 1.00 52.41 485 ASN A O 1
ATOM 3957 N N . LEU A 1 486 ? -34.936 -18.039 28.713 1.00 54.62 486 LEU A N 1
ATOM 3958 C CA . LEU A 1 486 ? -33.566 -17.545 28.775 1.00 54.62 486 LEU A CA 1
ATOM 3959 C C . LEU A 1 486 ? -32.756 -18.330 27.732 1.00 54.62 486 LEU A C 1
ATOM 3961 O O . LEU A 1 486 ? -32.434 -19.499 27.949 1.00 54.62 486 LEU A O 1
ATOM 3965 N N . LYS A 1 487 ? -32.477 -17.741 26.561 1.00 41.31 487 LYS A N 1
ATOM 3966 C CA . LYS A 1 487 ? -31.450 -18.303 25.674 1.00 41.31 487 LYS A CA 1
ATOM 3967 C C . LYS A 1 487 ? -30.133 -18.272 26.456 1.00 41.31 487 LYS A C 1
ATOM 3969 O O . LYS A 1 487 ? -29.660 -17.190 26.785 1.00 41.31 487 LYS A O 1
ATOM 3974 N N . LYS A 1 488 ? -29.642 -19.461 26.813 1.00 37.25 488 LYS A N 1
ATOM 3975 C CA . LYS A 1 488 ? -28.291 -19.685 27.336 1.00 37.25 488 LYS A CA 1
ATOM 3976 C C . LYS A 1 488 ? -27.235 -19.260 26.332 1.00 37.25 488 LYS A C 1
ATOM 3978 O O . LYS A 1 488 ? -27.488 -19.469 25.121 1.00 37.25 488 LYS A O 1
#

pLDDT: mean 80.67, std 11.91, range [37.25, 96.19]

Radius of gyration: 50.9 Å; chains: 1; bounding box: 103×47×128 Å

Organism: NCBI:txid1263063

Secondary structure (DSSP, 8-state):
--EEE-SSEEEEEEE---TT-TT---EEEEEEEPTT-EEEEEE-SSEEEEEEEEESEEEEEETTEEEEEETT-EEEE-TT-EEEEEE-SSS-EEEEEEEEE-----PPPP-----HHHHHHHHHIIIIIGGGT--EEEEETT--EEEE-S---HHHHHHTTTTT-TTS-TTTS--SS-TTS-EEEE-TTS-EEEEEEEEETTEEEEEEEEEEEEEGGG-S--S-TT--EE-HHHHHHHHHHHHHHHHHHHHHHHHHHHHHHHHHHHHHHHHHHHHHHHHHHHHHHHHHHHHHHHHHHHHHHHHHHHHHHHHHHTT-HHHHHHHHHHHHHHHHHT-TT-SEEEHHHHHHHHHHHHHHHHHHHGGGEEEEEEE-GGGTT-EEETT-HHHHHHHHHHTTTTT--SPEEEEEEEEEETTEEEEEEEESSPPPPHHHHHHHHHHHHTT-S-HHHHHHHHHHHHHTTS-EEEEEEETTEEEEEEEEE-------

Foldseek 3Di:
DDWFADPQGIKAWPDFDDPVDPVDAKTKIKDKGAAQGKQFKDAQLFWKKKKAWQAAWKWKQKQNRTDTDGHGDIDTHDHGIIIMIGGHDNGIGIIIMMIGTDDDDDDDADDDQADALLRLCVRCVPVPPQVSLFQKWKAFPVLHTSDGHPNADPCCCVVVVPPDDNPPWPLSDDDPDDLLDWDWDATPQQFIKTKDFQDAPNDGGIIMIGRRAHASVPPDPDPPPRGRHDYPSSSVSRNVVSNVVSVSSNVSVVVSVVVVVVVVVVVVVVVVVVVVVVVVVVVVVVVVVVVVVVVVLVVVLVVLVVQLVVCVVVVVVVSNLLSVLVNLLSVLVVVVVDQKDFQLSVVVSQVSVVVNVCVVCPQLEAEAEAEDVVRRLFIDGRPQVNLVLVCCVCVQAVPDPHRKYWYWHWDDDPQWIKIKIKIQGDFDDPVRQVVVVVCLCVCVVDSNVVSSVSLCVVQPPQKDWGWDGDRGMIMIMITHHRDNDDPD

Sequence (488 aa):
MKIQRTDWGYIEWRHIHDENDKKQLMDIRISVVLPGKSQPKHTHYSEEQMLYVMSGEGIHIINGKKHHKKAGEFVYIDGGATHETHNIGDEPLRELLVSNPVVVNNYDYEDKKIDGLNRIIEAIQSQFIEPLNIPITIYDSSWKILLQTKCFNNYCIKTCALNGRFAYCDCLTPQNTAEDEQYTFKCSHGLTIYHIPIIYEDEVIGYIRGGHILLASDGKKSDQKNIYDTPTSTAMSIKRLLVQIAKSIVNYYRFNKLRGEVQEKNMAIEKTSKLREELKNDLIKEQEKVTNLKINHHFLFNTLNSMASMALEKDCFDLYSAIIDLSKLFRYTMGVELEFTELEKEIDYVKQYLNLQKIRYSDELEIEYNIDEKYNNVGVPFNFLQPIVENAFVHGFKNSLDKKKLKLSTFLYNERLRIVIENNGSSLSDSDVCTVIQKIHNNSGHGLSLIHSKLQFAYANNFKMDVISNEKSTSFIIDIPIVNNLKK